Protein AF-0000000078830053 (afdb_homodimer)

Structure (mmCIF, N/CA/C/O backbone):
data_AF-0000000078830053-model_v1
#
loop_
_entity.id
_entity.type
_entity.pdbx_description
1 polymer 'Molybdenum transport system permease'
#
loop_
_atom_site.group_PDB
_atom_site.id
_atom_site.type_symbol
_atom_site.label_atom_id
_atom_site.label_alt_id
_atom_site.label_comp_id
_atom_site.label_asym_id
_atom_site.label_entity_id
_atom_site.label_seq_id
_atom_site.pdbx_PDB_ins_code
_atom_site.Cartn_x
_atom_site.Cartn_y
_atom_site.Cartn_z
_atom_site.occupancy
_atom_site.B_iso_or_equiv
_atom_site.auth_seq_id
_atom_site.auth_comp_id
_atom_site.auth_asym_id
_atom_site.auth_atom_id
_atom_site.pdbx_PDB_model_num
ATOM 1 N N . MET A 1 1 ? -10.008 -15.297 -25.297 1 51.56 1 MET A N 1
ATOM 2 C CA . MET A 1 1 ? -9.133 -14.578 -24.375 1 51.56 1 MET A CA 1
ATOM 3 C C . MET A 1 1 ? -9.703 -13.203 -24.047 1 51.56 1 MET A C 1
ATOM 5 O O . MET A 1 1 ? -10.266 -12.531 -24.906 1 51.56 1 MET A O 1
ATOM 9 N N . GLU A 1 2 ? -10.102 -13.055 -22.875 1 65.19 2 GLU A N 1
ATOM 10 C CA . GLU A 1 2 ? -10.836 -11.82 -22.594 1 65.19 2 GLU A CA 1
ATOM 11 C C . GLU A 1 2 ? -10.062 -10.602 -23.078 1 65.19 2 GLU A C 1
ATOM 13 O O . GLU A 1 2 ? -8.844 -10.523 -22.906 1 65.19 2 GLU A O 1
ATOM 18 N N . GLY A 1 3 ? -10.633 -9.93 -24.047 1 85.81 3 GLY A N 1
ATOM 19 C CA . GLY A 1 3 ? -10.062 -8.719 -24.609 1 85.81 3 GLY A CA 1
ATOM 20 C C . GLY A 1 3 ? -9.609 -7.73 -23.562 1 85.81 3 GLY A C 1
ATOM 21 O O . GLY A 1 3 ? -10.07 -7.773 -22.422 1 85.81 3 GLY A O 1
ATOM 22 N N . VAL A 1 4 ? -8.555 -7.121 -23.828 1 93.12 4 VAL A N 1
ATOM 23 C CA . VAL A 1 4 ? -7.965 -6.102 -22.969 1 93.12 4 VAL A CA 1
ATOM 24 C C . VAL A 1 4 ? -9.055 -5.176 -22.438 1 93.12 4 VAL A C 1
ATOM 26 O O . VAL A 1 4 ? -9.047 -4.816 -21.266 1 93.12 4 VAL A O 1
ATOM 29 N N . ALA A 1 5 ? -10.07 -4.906 -23.219 1 94.94 5 ALA A N 1
ATOM 30 C CA . ALA A 1 5 ? -11.156 -4.012 -22.812 1 94.94 5 ALA A CA 1
ATOM 31 C C . ALA A 1 5 ? -11.977 -4.621 -21.688 1 94.94 5 ALA A C 1
ATOM 33 O O . ALA A 1 5 ? -12.391 -3.916 -20.766 1 94.94 5 ALA A O 1
ATOM 34 N N . ALA A 1 6 ? -12.211 -5.879 -21.812 1 95.62 6 ALA A N 1
ATOM 35 C CA . ALA A 1 6 ? -12.984 -6.574 -20.781 1 95.62 6 ALA A CA 1
ATOM 36 C C . ALA A 1 6 ? -12.227 -6.621 -19.469 1 95.62 6 ALA A C 1
ATOM 38 O O . ALA A 1 6 ? -12.812 -6.461 -18.391 1 95.62 6 ALA A O 1
ATOM 39 N N . LEU A 1 7 ? -10.914 -6.84 -19.516 1 96.75 7 LEU A N 1
ATOM 40 C CA . LEU A 1 7 ? -10.062 -6.863 -18.328 1 96.75 7 LEU A CA 1
ATOM 41 C C . LEU A 1 7 ? -10.047 -5.5 -17.641 1 96.75 7 LEU A C 1
ATOM 43 O O . LEU A 1 7 ? -10.188 -5.414 -16.422 1 96.75 7 LEU A O 1
ATOM 47 N N . VAL A 1 8 ? -9.922 -4.504 -18.469 1 97.44 8 VAL A N 1
ATOM 48 C CA . VAL A 1 8 ? -9.875 -3.137 -17.953 1 97.44 8 VAL A CA 1
ATOM 49 C C . VAL A 1 8 ? -11.219 -2.783 -17.312 1 97.44 8 VAL A C 1
ATOM 51 O O . VAL A 1 8 ? -11.258 -2.268 -16.188 1 97.44 8 VAL A O 1
ATOM 54 N N . SER A 1 9 ? -12.312 -3.066 -17.984 1 97.69 9 SER A N 1
ATOM 55 C CA . SER A 1 9 ? -13.641 -2.748 -17.469 1 97.69 9 SER A CA 1
ATOM 56 C C . SER A 1 9 ? -13.93 -3.488 -16.172 1 97.69 9 SER A C 1
ATOM 58 O O . SER A 1 9 ? -14.5 -2.916 -15.242 1 97.69 9 SER A O 1
ATOM 60 N N . PHE A 1 10 ? -13.57 -4.723 -16.109 1 98.25 10 PHE A N 1
ATOM 61 C CA . PHE A 1 10 ? -13.781 -5.504 -14.898 1 98.25 10 PHE A CA 1
ATOM 62 C C . PHE A 1 10 ? -12.953 -4.953 -13.742 1 98.25 10 PHE A C 1
ATOM 64 O O . PHE A 1 10 ? -13.438 -4.859 -12.617 1 98.25 10 PHE A O 1
ATOM 71 N N . THR A 1 11 ? -11.688 -4.613 -14.008 1 98.12 11 THR A N 1
ATOM 72 C CA . THR A 1 11 ? -10.805 -4.055 -12.977 1 98.12 11 THR A CA 1
ATOM 73 C C . THR A 1 11 ? -11.375 -2.75 -12.43 1 98.12 11 THR A C 1
ATOM 75 O O . THR A 1 11 ? -11.422 -2.547 -11.219 1 98.12 11 THR A O 1
ATOM 78 N N . ILE A 1 12 ? -11.867 -1.913 -13.352 1 98.12 12 ILE A N 1
ATOM 79 C CA . ILE A 1 12 ? -12.461 -0.643 -12.938 1 98.12 12 ILE A CA 1
ATOM 80 C C . ILE A 1 12 ? -13.75 -0.899 -12.164 1 98.12 12 ILE A C 1
ATOM 82 O O . ILE A 1 12 ? -14.016 -0.239 -11.156 1 98.12 12 ILE A O 1
ATOM 86 N N . TRP A 1 13 ? -14.516 -1.834 -12.625 1 98.5 13 TRP A N 1
ATOM 87 C CA . TRP A 1 13 ? -15.758 -2.191 -11.953 1 98.5 13 TRP A CA 1
ATOM 88 C C . TRP A 1 13 ? -15.492 -2.664 -10.523 1 98.5 13 TRP A C 1
ATOM 90 O O . TRP A 1 13 ? -16.156 -2.227 -9.586 1 98.5 13 TRP A O 1
ATOM 100 N N . VAL A 1 14 ? -14.562 -3.506 -10.344 1 98.56 14 VAL A N 1
ATOM 101 C CA . VAL A 1 14 ? -14.195 -4.039 -9.031 1 98.56 14 VAL A CA 1
ATOM 102 C C . VAL A 1 14 ? -13.727 -2.906 -8.125 1 98.56 14 VAL A C 1
ATOM 104 O O . VAL A 1 14 ? -14.18 -2.799 -6.977 1 98.56 14 VAL A O 1
ATOM 107 N N . ALA A 1 15 ? -12.805 -2.109 -8.617 1 98.5 15 ALA A N 1
ATOM 108 C CA . ALA A 1 15 ? -12.266 -1.013 -7.82 1 98.5 15 ALA A CA 1
ATOM 109 C C . ALA A 1 15 ? -13.367 -0.047 -7.398 1 98.5 15 ALA A C 1
ATOM 111 O O . ALA A 1 15 ? -13.391 0.424 -6.262 1 98.5 15 ALA A O 1
ATOM 112 N N . THR A 1 16 ? -14.297 0.232 -8.32 1 98.69 16 THR A N 1
ATOM 113 C CA . THR A 1 16 ? -15.406 1.138 -8.039 1 98.69 16 THR A CA 1
ATOM 114 C C . THR A 1 16 ? -16.328 0.553 -6.969 1 98.69 16 THR A C 1
ATOM 116 O O . THR A 1 16 ? -16.656 1.225 -5.988 1 98.69 16 THR A O 1
ATOM 119 N N . LEU A 1 17 ? -16.672 -0.652 -7.141 1 98.81 17 LEU A N 1
ATOM 120 C CA . LEU A 1 17 ? -17.609 -1.28 -6.211 1 98.81 17 LEU A CA 1
ATOM 121 C C . LEU A 1 17 ? -16.969 -1.463 -4.84 1 98.81 17 LEU A C 1
ATOM 123 O O . LEU A 1 17 ? -17.625 -1.28 -3.811 1 98.81 17 LEU A O 1
ATOM 127 N N . ALA A 1 18 ? -15.719 -1.903 -4.816 1 98.75 18 ALA A N 1
ATOM 128 C CA . ALA A 1 18 ? -15 -2.037 -3.553 1 98.75 18 ALA A CA 1
ATOM 129 C C . ALA A 1 18 ? -14.961 -0.71 -2.799 1 98.75 18 ALA A C 1
ATOM 131 O O . ALA A 1 18 ? -15.211 -0.668 -1.592 1 98.75 18 ALA A O 1
ATOM 132 N N . THR A 1 19 ? -14.664 0.363 -3.523 1 98.69 19 THR A N 1
ATOM 133 C CA . THR A 1 19 ? -14.57 1.686 -2.916 1 98.69 19 THR A CA 1
ATOM 134 C C . THR A 1 19 ? -15.93 2.139 -2.398 1 98.69 19 THR A C 1
ATOM 136 O O . THR A 1 19 ? -16.047 2.645 -1.28 1 98.69 19 THR A O 1
ATOM 139 N N . LEU A 1 20 ? -16.984 1.938 -3.16 1 98.69 20 LEU A N 1
ATOM 140 C CA . LEU A 1 20 ? -18.344 2.322 -2.758 1 98.69 20 LEU A CA 1
ATOM 141 C C . LEU A 1 20 ? -18.781 1.538 -1.527 1 98.69 20 LEU A C 1
ATOM 143 O O . LEU A 1 20 ? -19.453 2.084 -0.644 1 98.69 20 LEU A O 1
ATOM 147 N N . LEU A 1 21 ? -18.422 0.313 -1.473 1 98.56 21 LEU A N 1
ATOM 148 C CA . LEU A 1 21 ? -18.828 -0.561 -0.374 1 98.56 21 LEU A CA 1
ATOM 149 C C . LEU A 1 21 ? -18.219 -0.092 0.942 1 98.56 21 LEU A C 1
ATOM 151 O O . LEU A 1 21 ? -18.844 -0.203 1.997 1 98.56 21 LEU A O 1
ATOM 155 N N . ILE A 1 22 ? -17 0.43 0.917 1 98.69 22 ILE A N 1
ATOM 156 C CA . ILE A 1 22 ? -16.312 0.74 2.17 1 98.69 22 ILE A CA 1
ATOM 157 C C . ILE A 1 22 ? -16.562 2.199 2.545 1 98.69 22 ILE A C 1
ATOM 159 O O . ILE A 1 22 ? -16.266 2.617 3.666 1 98.69 22 ILE A O 1
ATOM 163 N N . LEU A 1 23 ? -17.156 2.947 1.669 1 98.62 23 LEU A N 1
ATOM 164 C CA . LEU A 1 23 ? -17.359 4.375 1.906 1 98.62 23 LEU A CA 1
ATOM 165 C C . LEU A 1 23 ? -18.172 4.609 3.174 1 98.62 23 LEU A C 1
ATOM 167 O O . LEU A 1 23 ? -17.719 5.316 4.078 1 98.62 23 LEU A O 1
ATOM 171 N N . PRO A 1 24 ? -19.359 3.988 3.359 1 98.06 24 PRO A N 1
ATOM 172 C CA . PRO A 1 24 ? -20.156 4.266 4.555 1 98.06 24 PRO A CA 1
ATOM 173 C C . PRO A 1 24 ? -19.469 3.801 5.84 1 98.06 24 PRO A C 1
ATOM 175 O O . PRO A 1 24 ? -19.25 4.602 6.754 1 98.06 24 PRO A O 1
ATOM 178 N N . PRO A 1 25 ? -19.062 2.541 5.957 1 98.25 25 PRO A N 1
ATOM 179 C CA . PRO A 1 25 ? -18.406 2.156 7.211 1 98.25 25 PRO A CA 1
ATOM 180 C C . PRO A 1 25 ? -17.078 2.865 7.426 1 98.25 25 PRO A C 1
ATOM 182 O O . PRO A 1 25 ? -16.688 3.131 8.562 1 98.25 25 PRO A O 1
ATOM 185 N N . GLY A 1 26 ? -16.328 3.129 6.309 1 98.5 26 GLY A N 1
ATOM 186 C CA . GLY A 1 26 ? -15.078 3.848 6.43 1 98.5 26 GLY A CA 1
ATOM 187 C C . GLY A 1 26 ? -15.242 5.254 6.973 1 98.5 26 GLY A C 1
ATOM 188 O O . GLY A 1 26 ? -14.469 5.691 7.828 1 98.5 26 GLY A O 1
ATOM 189 N N . LEU A 1 27 ? -16.234 5.934 6.488 1 98.12 27 LEU A N 1
ATOM 190 C CA . LEU A 1 27 ? -16.516 7.277 6.98 1 98.12 27 LEU A CA 1
ATOM 191 C C . LEU A 1 27 ? -16.969 7.242 8.438 1 98.12 27 LEU A C 1
ATOM 193 O O . LEU A 1 27 ? -16.594 8.109 9.227 1 98.12 27 LEU A O 1
ATOM 197 N N . ALA A 1 28 ? -17.781 6.246 8.758 1 97.31 28 ALA A N 1
ATOM 198 C CA . ALA A 1 28 ? -18.25 6.105 10.141 1 97.31 28 ALA A CA 1
ATOM 199 C C . ALA A 1 28 ? -17.078 5.883 11.086 1 97.31 28 ALA A C 1
ATOM 201 O O . ALA A 1 28 ? -16.969 6.543 12.125 1 97.31 28 ALA A O 1
ATOM 202 N N . VAL A 1 29 ? -16.188 5.031 10.711 1 97.69 29 VAL A N 1
ATOM 203 C CA . VAL A 1 29 ? -15.023 4.719 11.539 1 97.69 29 VAL A CA 1
ATOM 204 C C . VAL A 1 29 ? -14.094 5.926 11.609 1 97.69 29 VAL A C 1
ATOM 206 O O . VAL A 1 29 ? -13.594 6.27 12.688 1 97.69 29 VAL A O 1
ATOM 209 N N . ALA A 1 30 ? -13.852 6.504 10.438 1 97.88 30 ALA A N 1
ATOM 210 C CA . ALA A 1 30 ? -13 7.691 10.391 1 97.88 30 ALA A CA 1
ATOM 211 C C . ALA A 1 30 ? -13.531 8.781 11.312 1 97.88 30 ALA A C 1
ATOM 213 O O . ALA A 1 30 ? -12.773 9.406 12.047 1 97.88 30 ALA A O 1
ATOM 214 N N . TYR A 1 31 ? -14.812 8.992 11.266 1 96.69 31 TYR A N 1
ATOM 215 C CA . TYR A 1 31 ? -15.438 10.016 12.102 1 96.69 31 TYR A CA 1
ATOM 216 C C . TYR A 1 31 ? -15.32 9.664 13.578 1 96.69 31 TYR A C 1
ATOM 218 O O . TYR A 1 31 ? -14.984 10.523 14.398 1 96.69 31 TYR A O 1
ATOM 226 N N . ALA A 1 32 ? -15.641 8.453 13.906 1 95.69 32 ALA A N 1
ATOM 227 C CA . ALA A 1 32 ? -15.547 8 15.289 1 95.69 32 ALA A CA 1
ATOM 228 C C . ALA A 1 32 ? -14.125 8.188 15.828 1 95.69 32 ALA A C 1
ATOM 230 O O . ALA A 1 32 ? -13.938 8.656 16.953 1 95.69 32 ALA A O 1
ATOM 231 N N . LEU A 1 33 ? -13.188 7.914 15.062 1 94.88 33 LEU A N 1
ATOM 232 C CA . LEU A 1 33 ? -11.797 8.016 15.477 1 94.88 33 LEU A CA 1
ATOM 233 C C . LEU A 1 33 ? -11.375 9.477 15.617 1 94.88 33 LEU A C 1
ATOM 235 O O . LEU A 1 33 ? -10.57 9.812 16.484 1 94.88 33 LEU A O 1
ATOM 239 N N . ALA A 1 34 ? -11.875 10.266 14.719 1 94.25 34 ALA A N 1
ATOM 240 C CA . ALA A 1 34 ? -11.539 11.688 14.758 1 94.25 34 ALA A CA 1
ATOM 241 C C . ALA A 1 34 ? -12.016 12.336 16.062 1 94.25 34 ALA A C 1
ATOM 243 O O . ALA A 1 34 ? -11.414 13.297 16.531 1 94.25 34 ALA A O 1
ATOM 244 N N . ARG A 1 35 ? -13.062 11.766 16.656 1 91.44 35 ARG A N 1
ATOM 245 C CA . ARG A 1 35 ? -13.672 12.375 17.828 1 91.44 35 ARG A CA 1
ATOM 246 C C . ARG A 1 35 ? -13.328 11.586 19.094 1 91.44 35 ARG A C 1
ATOM 248 O O . ARG A 1 35 ? -13.656 12.016 20.203 1 91.44 35 ARG A O 1
ATOM 255 N N . TRP A 1 36 ? -12.672 10.492 18.875 1 91.06 36 TRP A N 1
ATOM 256 C CA . TRP A 1 36 ? -12.344 9.625 20 1 91.06 36 TRP A CA 1
ATOM 257 C C . TRP A 1 36 ? -11.156 10.18 20.781 1 91.06 36 TRP A C 1
ATOM 259 O O . TRP A 1 36 ? -10.078 10.406 20.219 1 91.06 36 TRP A O 1
ATOM 269 N N . GLU A 1 37 ? -11.344 10.414 22.094 1 85.56 37 GLU A N 1
ATOM 270 C CA . GLU A 1 37 ? -10.281 10.922 22.938 1 85.56 37 GLU A CA 1
ATOM 271 C C . GLU A 1 37 ? -9.891 9.891 24 1 85.56 37 GLU A C 1
ATOM 273 O O . GLU A 1 37 ? -8.914 10.086 24.734 1 85.56 37 GLU A O 1
ATOM 278 N N . GLY A 1 38 ? -10.445 8.781 24.047 1 85.38 38 GLY A N 1
ATOM 279 C CA . GLY A 1 38 ? -10.266 7.828 25.141 1 85.38 38 GLY A CA 1
ATOM 280 C C . GLY A 1 38 ? -9.133 6.852 24.891 1 85.38 38 GLY A C 1
ATOM 281 O O . GLY A 1 38 ? -8.414 6.965 23.891 1 85.38 38 GLY A O 1
ATOM 282 N N . PRO A 1 39 ? -8.945 6.055 25.938 1 87.38 39 PRO A N 1
ATOM 283 C CA . PRO A 1 39 ? -7.902 5.035 25.828 1 87.38 39 PRO A CA 1
ATOM 284 C C . PRO A 1 39 ? -8.219 3.977 24.766 1 87.38 39 PRO A C 1
ATOM 286 O O . PRO A 1 39 ? -9.391 3.773 24.422 1 87.38 39 PRO A O 1
ATOM 289 N N . GLY A 1 40 ? -7.289 3.35 24.016 1 89 40 GLY A N 1
ATOM 290 C CA . GLY A 1 40 ? -7.492 2.273 23.062 1 89 40 GLY A CA 1
ATOM 291 C C . GLY A 1 40 ? -7.406 2.736 21.625 1 89 40 GLY A C 1
ATOM 292 O O . GLY A 1 40 ? -7.402 1.915 20.703 1 89 40 GLY A O 1
ATOM 293 N N . LYS A 1 41 ? -7.52 4.094 21.422 1 88.38 41 LYS A N 1
ATOM 294 C CA . LYS A 1 41 ? -7.457 4.668 20.078 1 88.38 41 LYS A CA 1
ATOM 295 C C . LYS A 1 41 ? -6.262 4.125 19.297 1 88.38 41 LYS A C 1
ATOM 297 O O . LYS A 1 41 ? -6.391 3.74 18.141 1 88.38 41 LYS A O 1
ATOM 302 N N . GLY A 1 42 ? -5.195 3.98 19.984 1 85.38 42 GLY A N 1
ATOM 303 C CA . GLY A 1 42 ? -3.98 3.482 19.359 1 85.38 42 GLY A CA 1
ATOM 304 C C . GLY A 1 42 ? -4.109 2.053 18.875 1 85.38 42 GLY A C 1
ATOM 305 O O . GLY A 1 42 ? -3.633 1.721 17.781 1 85.38 42 GLY A O 1
ATOM 306 N N . VAL A 1 43 ? -4.75 1.283 19.656 1 88.5 43 VAL A N 1
ATOM 307 C CA . VAL A 1 43 ? -4.93 -0.121 19.297 1 88.5 43 VAL A CA 1
ATOM 308 C C . VAL A 1 43 ? -5.871 -0.235 18.094 1 88.5 43 VAL A C 1
ATOM 310 O O . VAL A 1 43 ? -5.613 -1.003 17.172 1 88.5 43 VAL A O 1
ATOM 313 N N . VAL A 1 44 ? -6.922 0.56 18.109 1 91.44 44 VAL A N 1
ATOM 314 C CA . VAL A 1 44 ? -7.879 0.529 17 1 91.44 44 VAL A CA 1
ATOM 315 C C . VAL A 1 44 ? -7.207 1.003 15.719 1 91.44 44 VAL A C 1
ATOM 317 O O . VAL A 1 44 ? -7.371 0.391 14.664 1 91.44 44 VAL A O 1
ATOM 320 N N . GLU A 1 45 ? -6.426 1.959 15.828 1 88.62 45 GLU A N 1
ATOM 321 C CA . GLU A 1 45 ? -5.688 2.473 14.68 1 88.62 45 GLU A CA 1
ATOM 322 C C . GLU A 1 45 ? -4.715 1.43 14.133 1 88.62 45 GLU A C 1
ATOM 324 O O . GLU A 1 45 ? -4.586 1.267 12.922 1 88.62 45 GLU A O 1
ATOM 329 N N . THR A 1 46 ? -4.062 0.746 15.031 1 87.75 46 THR A N 1
ATOM 330 C CA . THR A 1 46 ? -3.119 -0.294 14.633 1 87.75 46 THR A CA 1
ATOM 331 C C . THR A 1 46 ? -3.84 -1.419 13.891 1 87.75 46 THR A C 1
ATOM 333 O O . THR A 1 46 ? -3.395 -1.854 12.828 1 87.75 46 THR A O 1
ATOM 336 N N . VAL A 1 47 ? -4.949 -1.804 14.383 1 91.06 47 VAL A N 1
ATOM 337 C CA . VAL A 1 47 ? -5.711 -2.895 13.789 1 91.06 47 VAL A CA 1
ATOM 338 C C . VAL A 1 47 ? -6.215 -2.48 12.406 1 91.06 47 VAL A C 1
ATOM 340 O O . VAL A 1 47 ? -6.16 -3.268 11.461 1 91.06 47 VAL A O 1
ATOM 343 N N . LEU A 1 48 ? -6.625 -1.263 12.281 1 91.81 48 LEU A N 1
ATOM 344 C CA . LEU A 1 48 ? -7.156 -0.757 11.023 1 91.81 48 LEU A CA 1
ATOM 345 C C . LEU A 1 48 ? -6.047 -0.604 9.984 1 91.81 48 LEU A C 1
ATOM 347 O O . LEU A 1 48 ? -6.293 -0.73 8.781 1 91.81 48 LEU A O 1
ATOM 351 N N . THR A 1 49 ? -4.852 -0.397 10.5 1 88.81 49 THR A N 1
ATOM 352 C CA . THR A 1 49 ? -3.709 -0.192 9.617 1 88.81 49 THR A CA 1
ATOM 353 C C . THR A 1 49 ? -3.068 -1.525 9.242 1 88.81 49 THR A C 1
ATOM 355 O O . THR A 1 49 ? -2.297 -1.602 8.281 1 88.81 49 THR A O 1
ATOM 358 N N . LEU A 1 50 ? -3.418 -2.568 9.836 1 90.31 50 LEU A N 1
ATOM 359 C CA . LEU A 1 50 ? -2.779 -3.873 9.695 1 90.31 50 LEU A CA 1
ATOM 360 C C . LEU A 1 50 ? -2.852 -4.359 8.25 1 90.31 50 LEU A C 1
ATOM 362 O O . LEU A 1 50 ? -1.87 -4.887 7.723 1 90.31 50 LEU A O 1
ATOM 366 N N . PRO A 1 51 ? -3.982 -4.172 7.551 1 89.12 51 PRO A N 1
ATOM 367 C CA . PRO A 1 51 ? -4.047 -4.684 6.18 1 89.12 51 PRO A CA 1
ATOM 368 C C . PRO A 1 51 ? -3.027 -4.023 5.254 1 89.12 51 PRO A C 1
ATOM 370 O O . PRO A 1 51 ? -2.621 -4.617 4.254 1 89.12 51 PRO A O 1
ATOM 373 N N . LEU A 1 52 ? -2.57 -2.84 5.574 1 85.75 52 LEU A N 1
ATOM 374 C CA . LEU A 1 52 ? -1.59 -2.133 4.754 1 85.75 52 LEU A CA 1
ATOM 375 C C . LEU A 1 52 ? -0.206 -2.758 4.906 1 85.75 52 LEU A C 1
ATOM 377 O O . LEU A 1 52 ? 0.621 -2.668 3.994 1 85.75 52 LEU A O 1
ATOM 381 N N . VAL A 1 53 ? 0.009 -3.4 6.031 1 87.88 53 VAL A N 1
ATOM 382 C CA . VAL A 1 53 ? 1.349 -3.881 6.352 1 87.88 53 VAL A CA 1
ATOM 383 C C . VAL A 1 53 ? 1.388 -5.406 6.258 1 87.88 53 VAL A C 1
ATOM 385 O O . VAL A 1 53 ? 2.432 -5.988 5.957 1 87.88 53 VAL A O 1
ATOM 388 N N . LEU A 1 54 ? 0.241 -6.016 6.523 1 92.88 54 LEU A N 1
ATOM 389 C CA . LEU A 1 54 ? 0.148 -7.465 6.383 1 92.88 54 LEU A CA 1
ATOM 390 C C . LEU A 1 54 ? 0.429 -7.887 4.945 1 92.88 54 LEU A C 1
ATOM 392 O O . LEU A 1 54 ? -0.012 -7.227 4 1 92.88 54 LEU A O 1
ATOM 396 N N . PRO A 1 55 ? 1.162 -8.961 4.863 1 94 55 PRO A N 1
ATOM 397 C CA . PRO A 1 55 ? 1.189 -9.539 3.516 1 94 55 PRO A CA 1
ATOM 398 C C . PRO A 1 55 ? -0.207 -9.75 2.938 1 94 55 PRO A C 1
ATOM 400 O O . PRO A 1 55 ? -1.08 -10.305 3.609 1 94 55 PRO A O 1
ATOM 403 N N . PRO A 1 56 ? -0.388 -9.258 1.792 1 95.75 56 PRO A N 1
ATOM 404 C CA . PRO A 1 56 ? -1.715 -9.445 1.199 1 95.75 56 PRO A CA 1
ATOM 405 C C . PRO A 1 56 ? -2.143 -10.906 1.156 1 95.75 56 PRO A C 1
ATOM 407 O O . PRO A 1 56 ? -3.334 -11.211 1.253 1 95.75 56 PRO A O 1
ATOM 410 N N . THR A 1 57 ? -1.192 -11.797 1.078 1 96.38 57 THR A N 1
ATOM 411 C CA . THR A 1 57 ? -1.502 -13.219 1.067 1 96.38 57 THR A CA 1
ATOM 412 C C . THR A 1 57 ? -2.066 -13.664 2.416 1 96.38 57 THR A C 1
ATOM 414 O O . THR A 1 57 ? -2.928 -14.539 2.477 1 96.38 57 THR A O 1
ATOM 417 N N . ALA A 1 58 ? -1.555 -13.078 3.473 1 96.44 58 ALA A N 1
ATOM 418 C CA . ALA A 1 58 ? -2.119 -13.367 4.785 1 96.44 58 ALA A CA 1
ATOM 419 C C . ALA A 1 58 ? -3.57 -12.906 4.875 1 96.44 58 ALA A C 1
ATOM 421 O O . ALA A 1 58 ? -4.43 -13.641 5.371 1 96.44 58 ALA A O 1
ATOM 422 N N . VAL A 1 59 ? -3.865 -11.742 4.355 1 96.5 59 VAL A N 1
ATOM 423 C CA . VAL A 1 59 ? -5.227 -11.227 4.348 1 96.5 59 VAL A CA 1
ATOM 424 C C . VAL A 1 59 ? -6.117 -12.109 3.477 1 96.5 59 VAL A C 1
ATOM 426 O O . VAL A 1 59 ? -7.23 -12.453 3.869 1 96.5 59 VAL A O 1
ATOM 429 N N . GLY A 1 60 ? -5.617 -12.484 2.334 1 96.88 60 GLY A N 1
ATOM 430 C CA . GLY A 1 60 ? -6.355 -13.367 1.449 1 96.88 60 GLY A CA 1
ATOM 431 C C . GLY A 1 60 ? -6.68 -14.703 2.08 1 96.88 60 GLY A C 1
ATOM 432 O O . GLY A 1 60 ? -7.785 -15.227 1.916 1 96.88 60 GLY A O 1
ATOM 433 N N . LEU A 1 61 ? -5.715 -15.234 2.785 1 96.56 61 LEU A N 1
ATOM 434 C CA . LEU A 1 61 ? -5.914 -16.516 3.443 1 96.56 61 LEU A CA 1
ATOM 435 C C . LEU A 1 61 ? -6.98 -16.406 4.531 1 96.56 61 LEU A C 1
ATOM 437 O O . LEU A 1 61 ? -7.832 -17.297 4.66 1 96.56 61 LEU A O 1
ATOM 441 N N . VAL A 1 62 ? -6.879 -15.406 5.301 1 95.06 62 VAL A N 1
ATOM 442 C CA . VAL A 1 62 ? -7.863 -15.203 6.359 1 95.06 62 VAL A CA 1
ATOM 443 C C . VAL A 1 62 ? -9.258 -15.062 5.746 1 95.06 62 VAL A C 1
ATOM 445 O O . VAL A 1 62 ? -10.219 -15.664 6.234 1 95.06 62 VAL A O 1
ATOM 448 N N . LEU A 1 63 ? -9.414 -14.305 4.703 1 95.94 63 LEU A N 1
ATOM 449 C CA . LEU A 1 63 ? -10.695 -14.156 4.02 1 95.94 63 LEU A CA 1
ATOM 450 C C . LEU A 1 63 ? -11.18 -15.492 3.463 1 95.94 63 LEU A C 1
ATOM 452 O O . LEU A 1 63 ? -12.367 -15.812 3.557 1 95.94 63 LEU A O 1
ATOM 456 N N . LEU A 1 64 ? -10.227 -16.203 2.869 1 95.62 64 LEU A N 1
ATOM 457 C CA . LEU A 1 64 ? -10.562 -17.516 2.316 1 95.62 64 LEU A CA 1
ATOM 458 C C . LEU A 1 64 ? -11.133 -18.438 3.395 1 95.62 64 LEU A C 1
ATOM 460 O O . LEU A 1 64 ? -12.148 -19.094 3.178 1 95.62 64 LEU A O 1
ATOM 464 N N . GLU A 1 65 ? -10.508 -18.453 4.531 1 94 65 GLU A N 1
ATOM 465 C CA . GLU A 1 65 ? -10.938 -19.312 5.629 1 94 65 GLU A CA 1
ATOM 466 C C . GLU A 1 65 ? -12.273 -18.844 6.199 1 94 65 GLU A C 1
ATOM 468 O O . GLU A 1 65 ? -13.102 -19.656 6.602 1 94 65 GLU A O 1
ATOM 473 N N . LEU A 1 66 ? -12.484 -17.562 6.266 1 94 66 LEU A N 1
ATOM 474 C CA . LEU A 1 66 ? -13.711 -17 6.824 1 94 66 LEU A CA 1
ATOM 475 C C . LEU A 1 66 ? -14.883 -17.188 5.867 1 94 66 LEU A C 1
ATOM 477 O O . LEU A 1 66 ? -16 -17.453 6.297 1 94 66 LEU A O 1
ATOM 481 N N . LEU A 1 67 ? -14.633 -17.109 4.598 1 94 67 LEU A N 1
ATOM 482 C CA . LEU A 1 67 ? -15.703 -17.062 3.604 1 94 67 LEU A CA 1
ATOM 483 C C . LEU A 1 67 ? -15.891 -18.438 2.949 1 94 67 LEU A C 1
ATOM 485 O O . LEU A 1 67 ? -16.859 -18.641 2.221 1 94 67 LEU A O 1
ATOM 489 N N . GLY A 1 68 ? -14.953 -19.281 3.178 1 89.62 68 GLY A N 1
ATOM 490 C CA . GLY A 1 68 ? -15.094 -20.625 2.631 1 89.62 68 GLY A CA 1
ATOM 491 C C . GLY A 1 68 ? -16.328 -21.344 3.119 1 89.62 68 GLY A C 1
ATOM 492 O O . GLY A 1 68 ? -16.984 -20.891 4.07 1 89.62 68 GLY A O 1
ATOM 493 N N . ARG A 1 69 ? -16.641 -22.438 2.525 1 81.44 69 ARG A N 1
ATOM 494 C CA . ARG A 1 69 ? -17.875 -23.172 2.762 1 81.44 69 ARG A CA 1
ATOM 495 C C . ARG A 1 69 ? -18.016 -23.562 4.23 1 81.44 69 ARG A C 1
ATOM 497 O O . ARG A 1 69 ? -19.109 -23.5 4.797 1 81.44 69 ARG A O 1
ATOM 504 N N . ASN A 1 70 ? -16.969 -23.844 4.859 1 82.5 70 ASN A N 1
ATOM 505 C CA . ASN A 1 70 ? -17.031 -24.281 6.246 1 82.5 70 ASN A CA 1
ATOM 506 C C . ASN A 1 70 ? -16.656 -23.172 7.211 1 82.5 70 ASN A C 1
ATOM 508 O O . ASN A 1 70 ? -16.578 -23.391 8.422 1 82.5 70 ASN A O 1
ATOM 512 N N . GLY A 1 71 ? -16.359 -22 6.664 1 89 71 GLY A N 1
ATOM 513 C CA . GLY A 1 71 ? -16.016 -20.875 7.52 1 89 71 GLY A CA 1
ATOM 514 C C . GLY A 1 71 ? -17.219 -20.234 8.18 1 89 71 GLY A C 1
ATOM 515 O O . GLY A 1 71 ? -18.359 -20.453 7.754 1 89 71 GLY A O 1
ATOM 516 N N . PRO A 1 72 ? -17 -19.578 9.242 1 88.94 72 PRO A N 1
ATOM 517 C CA . PRO A 1 72 ? -18.109 -18.984 9.992 1 88.94 72 PRO A CA 1
ATOM 518 C C . PRO A 1 72 ? -18.969 -18.047 9.141 1 88.94 72 PRO A C 1
ATOM 520 O O . PRO A 1 72 ? -20.188 -18.094 9.227 1 88.94 72 PRO A O 1
ATOM 523 N N . LEU A 1 73 ? -18.359 -17.297 8.273 1 89.44 73 LEU A N 1
ATOM 524 C CA . LEU A 1 73 ? -19.125 -16.391 7.434 1 89.44 73 LEU A CA 1
ATOM 525 C C . LEU A 1 73 ? -19.656 -17.094 6.195 1 89.44 73 LEU A C 1
ATOM 527 O O . LEU A 1 73 ? -20.734 -16.766 5.699 1 89.44 73 LEU A O 1
ATOM 531 N N . GLY A 1 74 ? -18.906 -18.047 5.758 1 87.19 74 GLY A N 1
ATOM 532 C CA . GLY A 1 74 ? -19.328 -18.812 4.602 1 87.19 74 GLY A CA 1
ATOM 533 C C . GLY A 1 74 ? -20.594 -19.609 4.848 1 87.19 74 GLY A C 1
ATOM 534 O O . GLY A 1 74 ? -21.469 -19.672 3.984 1 87.19 74 GLY A O 1
ATOM 535 N N . ARG A 1 75 ? -20.75 -20.125 6.027 1 87.31 75 ARG A N 1
ATOM 536 C CA . ARG A 1 75 ? -21.922 -20.906 6.391 1 87.31 75 ARG A CA 1
ATOM 537 C C . ARG A 1 75 ? -23.172 -20.047 6.395 1 87.31 75 ARG A C 1
ATOM 539 O O . ARG A 1 75 ? -24.234 -20.469 5.93 1 87.31 75 ARG A O 1
ATOM 546 N N . VAL A 1 76 ? -23 -18.891 6.883 1 87.5 76 VAL A N 1
ATOM 547 C CA . VAL A 1 76 ? -24.125 -17.969 6.945 1 87.5 76 VAL A CA 1
ATOM 548 C C . VAL A 1 76 ? -24.531 -17.562 5.531 1 87.5 76 VAL A C 1
ATOM 550 O O . VAL A 1 76 ? -25.734 -17.547 5.211 1 87.5 76 VAL A O 1
ATOM 553 N N . LEU A 1 77 ? -23.547 -17.328 4.742 1 87.56 77 LEU A N 1
ATOM 554 C CA . LEU A 1 77 ? -23.828 -16.906 3.375 1 87.56 77 LEU A CA 1
ATOM 555 C C . LEU A 1 77 ? -24.391 -18.047 2.553 1 87.56 77 LEU A C 1
ATOM 557 O O . LEU A 1 77 ? -25.266 -17.844 1.705 1 87.56 77 LEU A O 1
ATOM 561 N N . ASP A 1 78 ? -23.891 -19.219 2.781 1 83.38 78 ASP A N 1
ATOM 562 C CA . ASP A 1 78 ? -24.391 -20.406 2.098 1 83.38 78 ASP A CA 1
ATOM 563 C C . ASP A 1 78 ? -25.859 -20.656 2.426 1 83.38 78 ASP A C 1
ATOM 565 O O . ASP A 1 78 ? -26.625 -21.094 1.568 1 83.38 78 ASP A O 1
ATOM 569 N N . ALA A 1 79 ? -26.219 -20.391 3.666 1 85.75 79 ALA A N 1
ATOM 570 C CA . ALA A 1 79 ? -27.625 -20.547 4.078 1 85.75 79 ALA A CA 1
ATOM 571 C C . ALA A 1 79 ? -28.531 -19.625 3.26 1 85.75 79 ALA A C 1
ATOM 573 O O . ALA A 1 79 ? -29.703 -19.938 3.041 1 85.75 79 ALA A O 1
ATOM 574 N N . TRP A 1 80 ? -27.922 -18.641 2.789 1 88.69 80 TRP A N 1
ATOM 575 C CA . TRP A 1 80 ? -28.688 -17.719 1.946 1 88.69 80 TRP A CA 1
ATOM 576 C C . TRP A 1 80 ? -28.453 -18.016 0.469 1 88.69 80 TRP A C 1
ATOM 578 O O . TRP A 1 80 ? -28.859 -17.25 -0.399 1 88.69 80 TRP A O 1
ATOM 588 N N . GLY A 1 81 ? -27.625 -19.078 0.158 1 84.31 81 GLY A N 1
ATOM 589 C CA . GLY A 1 81 ? -27.359 -19.531 -1.201 1 84.31 81 GLY A CA 1
ATOM 590 C C . GLY A 1 81 ? -26.281 -18.703 -1.9 1 84.31 81 GLY A C 1
ATOM 591 O O . GLY A 1 81 ? -26.25 -18.641 -3.131 1 84.31 81 GLY A O 1
ATOM 592 N N . MET A 1 82 ? -25.516 -18.094 -1.075 1 87.25 82 MET A N 1
ATOM 593 C CA . MET A 1 82 ? -24.531 -17.203 -1.675 1 87.25 82 MET A CA 1
ATOM 594 C C . MET A 1 82 ? -23.125 -17.781 -1.535 1 87.25 82 MET A C 1
ATOM 596 O O . MET A 1 82 ? -22.688 -18.094 -0.427 1 87.25 82 MET A O 1
ATOM 600 N N . GLU A 1 83 ? -22.484 -18.062 -2.676 1 87.5 83 GLU A N 1
ATOM 601 C CA . GLU A 1 83 ? -21.078 -18.438 -2.703 1 87.5 83 GLU A CA 1
ATOM 602 C C . GLU A 1 83 ? -20.188 -17.234 -2.988 1 87.5 83 GLU A C 1
ATOM 604 O O . GLU A 1 83 ? -20.422 -16.5 -3.957 1 87.5 83 GLU A O 1
ATOM 609 N N . VAL A 1 84 ? -19.203 -17.062 -2.188 1 91.88 84 VAL A N 1
ATOM 610 C CA . VAL A 1 84 ? -18.422 -15.836 -2.326 1 91.88 84 VAL A CA 1
ATOM 611 C C . VAL A 1 84 ? -17.016 -16.172 -2.85 1 91.88 84 VAL A C 1
ATOM 613 O O . VAL A 1 84 ? -16.531 -15.539 -3.791 1 91.88 84 VAL A O 1
ATOM 616 N N . VAL A 1 85 ? -16.375 -17.281 -2.357 1 93.25 85 VAL A N 1
ATOM 617 C CA . VAL A 1 85 ? -15.023 -17.656 -2.736 1 93.25 85 VAL A CA 1
ATOM 618 C C . VAL A 1 85 ? -14.977 -18.031 -4.215 1 93.25 85 VAL A C 1
ATOM 620 O O . VAL A 1 85 ? -15.875 -18.719 -4.715 1 93.25 85 VAL A O 1
ATOM 623 N N . PHE A 1 86 ? -14.039 -17.484 -4.98 1 94.81 86 PHE A N 1
ATOM 624 C CA . PHE A 1 86 ? -13.789 -17.75 -6.391 1 94.81 86 PHE A CA 1
ATOM 625 C C . PHE A 1 86 ? -14.875 -17.141 -7.262 1 94.81 86 PHE A C 1
ATOM 627 O O . PHE A 1 86 ? -15.211 -17.672 -8.32 1 94.81 86 PHE A O 1
ATOM 634 N N . THR A 1 87 ? -15.477 -16.156 -6.723 1 96.25 87 THR A N 1
ATOM 635 C CA . THR A 1 87 ? -16.438 -15.352 -7.48 1 96.25 87 THR A CA 1
ATOM 636 C C . THR A 1 87 ? -16.016 -13.883 -7.512 1 96.25 87 THR A C 1
ATOM 638 O O . THR A 1 87 ? -15.109 -13.477 -6.785 1 96.25 87 THR A O 1
ATOM 641 N N . PRO A 1 88 ? -16.656 -13.102 -8.375 1 97.44 88 PRO A N 1
ATOM 642 C CA . PRO A 1 88 ? -16.344 -11.664 -8.422 1 97.44 88 PRO A CA 1
ATOM 643 C C . PRO A 1 88 ? -16.578 -10.977 -7.078 1 97.44 88 PRO A C 1
ATOM 645 O O . PRO A 1 88 ? -15.898 -9.992 -6.762 1 97.44 88 PRO A O 1
ATOM 648 N N . LYS A 1 89 ? -17.453 -11.484 -6.273 1 96.75 89 LYS A N 1
ATOM 649 C CA . LYS A 1 89 ? -17.703 -10.922 -4.949 1 96.75 89 LYS A CA 1
ATOM 650 C C . LYS A 1 89 ? -16.453 -10.977 -4.086 1 96.75 89 LYS A C 1
ATOM 652 O O . LYS A 1 89 ? -16.188 -10.062 -3.303 1 96.75 89 LYS A O 1
ATOM 657 N N . ALA A 1 90 ? -15.727 -12.055 -4.242 1 97.44 90 ALA A N 1
ATOM 658 C CA . ALA A 1 90 ? -14.5 -12.227 -3.467 1 97.44 90 ALA A CA 1
ATOM 659 C C . ALA A 1 90 ? -13.438 -11.219 -3.893 1 97.44 90 ALA A C 1
ATOM 661 O O . ALA A 1 90 ? -12.664 -10.734 -3.062 1 97.44 90 ALA A O 1
ATOM 662 N N . VAL A 1 91 ? -13.391 -10.914 -5.215 1 98.5 91 VAL A N 1
ATOM 663 C CA . VAL A 1 91 ? -12.453 -9.922 -5.727 1 98.5 91 VAL A CA 1
ATOM 664 C C . VAL A 1 91 ? -12.766 -8.555 -5.113 1 98.5 91 VAL A C 1
ATOM 666 O O . VAL A 1 91 ? -11.867 -7.871 -4.629 1 98.5 91 VAL A O 1
ATOM 669 N N . VAL A 1 92 ? -14.016 -8.234 -5.098 1 98.62 92 VAL A N 1
ATOM 670 C CA . VAL A 1 92 ? -14.469 -6.945 -4.574 1 98.62 92 VAL A CA 1
ATOM 671 C C . VAL A 1 92 ? -14.172 -6.863 -3.08 1 98.62 92 VAL A C 1
ATOM 673 O O . VAL A 1 92 ? -13.648 -5.852 -2.6 1 98.62 92 VAL A O 1
ATOM 676 N N . LEU A 1 93 ? -14.445 -7.91 -2.361 1 97.75 93 LEU A N 1
ATOM 677 C CA . LEU A 1 93 ? -14.266 -7.91 -0.914 1 97.75 93 LEU A CA 1
ATOM 678 C C . LEU A 1 93 ? -12.789 -7.801 -0.548 1 97.75 93 LEU A C 1
ATOM 680 O O . LEU A 1 93 ? -12.422 -7.051 0.358 1 97.75 93 LEU A O 1
ATOM 684 N N . ALA A 1 94 ? -11.953 -8.609 -1.198 1 98.06 94 ALA A N 1
ATOM 685 C CA . ALA A 1 94 ? -10.516 -8.531 -0.954 1 98.06 94 ALA A CA 1
ATOM 686 C C . ALA A 1 94 ? -9.992 -7.121 -1.222 1 98.06 94 ALA A C 1
ATOM 688 O O . ALA A 1 94 ? -9.242 -6.562 -0.411 1 98.06 94 ALA A O 1
ATOM 689 N N . SER A 1 95 ? -10.391 -6.535 -2.338 1 98.31 95 SER A N 1
ATOM 690 C CA . SER A 1 95 ? -9.984 -5.184 -2.697 1 98.31 95 SER A CA 1
ATOM 691 C C . SER A 1 95 ? -10.484 -4.164 -1.676 1 98.31 95 SER A C 1
ATOM 693 O O . SER A 1 95 ? -9.766 -3.225 -1.327 1 98.31 95 SER A O 1
ATOM 695 N N . ALA A 1 96 ? -11.711 -4.352 -1.213 1 98.5 96 ALA A N 1
ATOM 696 C CA . ALA A 1 96 ? -12.305 -3.451 -0.227 1 98.5 96 ALA A CA 1
ATOM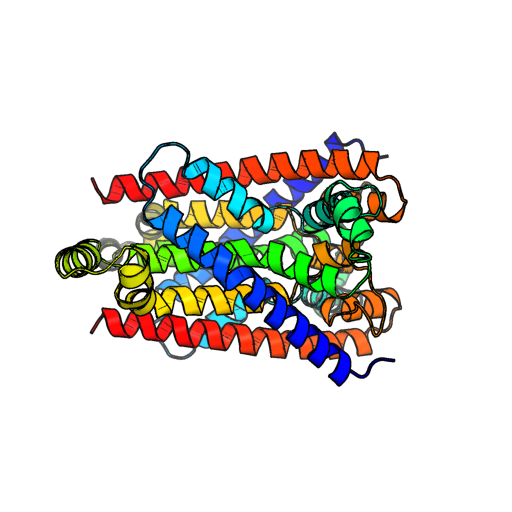 697 C C . ALA A 1 96 ? -11.516 -3.477 1.082 1 98.5 96 ALA A C 1
ATOM 699 O O . ALA A 1 96 ? -11.203 -2.424 1.641 1 98.5 96 ALA A O 1
ATOM 700 N N . VAL A 1 97 ? -11.203 -4.645 1.538 1 97.81 97 VAL A N 1
ATOM 701 C CA . VAL A 1 97 ? -10.484 -4.809 2.797 1 97.81 97 VAL A CA 1
ATOM 702 C C . VAL A 1 97 ? -9.109 -4.148 2.697 1 97.81 97 VAL A C 1
ATOM 704 O O . VAL A 1 97 ? -8.68 -3.451 3.619 1 97.81 97 VAL A O 1
ATOM 707 N N . MET A 1 98 ? -8.484 -4.32 1.558 1 96.75 98 MET A N 1
ATOM 708 C CA . MET A 1 98 ? -7.137 -3.795 1.36 1 96.75 98 MET A CA 1
ATOM 709 C C . MET A 1 98 ? -7.164 -2.277 1.198 1 96.75 98 MET A C 1
ATOM 711 O O . MET A 1 98 ? -6.203 -1.595 1.564 1 96.75 98 MET A O 1
ATOM 715 N N . ALA A 1 99 ? -8.227 -1.751 0.719 1 97.69 99 ALA A N 1
ATOM 716 C CA . ALA A 1 99 ? -8.336 -0.322 0.441 1 97.69 99 ALA A CA 1
ATOM 717 C C . ALA A 1 99 ? -8.859 0.435 1.659 1 97.69 99 ALA A C 1
ATOM 719 O O . ALA A 1 99 ? -8.672 1.648 1.773 1 97.69 99 ALA A O 1
ATOM 720 N N . PHE A 1 100 ? -9.461 -0.191 2.607 1 98.38 100 PHE A N 1
ATOM 721 C CA . PHE A 1 100 ? -10.227 0.376 3.711 1 98.38 100 PHE A CA 1
ATOM 722 C C . PHE A 1 100 ? -9.359 1.313 4.543 1 98.38 100 PHE A C 1
ATOM 724 O O . PHE A 1 100 ? -9.773 2.432 4.859 1 98.38 100 PHE A O 1
ATOM 731 N N . PRO A 1 101 ? -8.133 0.876 4.898 1 96.31 101 PRO A N 1
ATOM 732 C CA . PRO A 1 101 ? -7.32 1.721 5.777 1 96.31 101 PRO A CA 1
ATOM 733 C C . PRO A 1 101 ? -7.012 3.084 5.16 1 96.31 101 PRO A C 1
ATOM 735 O O . PRO A 1 101 ? -6.965 4.09 5.871 1 96.31 101 PRO A O 1
ATOM 738 N N . LEU A 1 102 ? -6.797 3.111 3.859 1 94.5 102 LEU A N 1
ATOM 739 C CA . LEU A 1 102 ? -6.445 4.363 3.199 1 94.5 102 LEU A CA 1
ATOM 740 C C . LEU A 1 102 ? -7.609 5.348 3.246 1 94.5 102 LEU A C 1
ATOM 742 O O . LEU A 1 102 ? -7.41 6.539 3.486 1 94.5 102 LEU A O 1
ATOM 746 N N . LEU A 1 103 ? -8.781 4.82 3.055 1 97.88 103 LEU A N 1
ATOM 747 C CA . LEU A 1 103 ? -9.969 5.664 3.162 1 97.88 103 LEU A CA 1
ATOM 748 C C . LEU A 1 103 ? -10.109 6.227 4.574 1 97.88 103 LEU A C 1
ATOM 750 O O . LEU A 1 103 ? -10.273 7.434 4.75 1 97.88 103 LEU A O 1
ATOM 754 N N . VAL A 1 104 ? -9.969 5.375 5.562 1 97.62 104 VAL A N 1
ATOM 755 C CA . VAL A 1 104 ? -10.188 5.762 6.949 1 97.62 104 VAL A CA 1
ATOM 756 C C . VAL A 1 104 ? -9.148 6.801 7.371 1 97.62 104 VAL A C 1
ATOM 758 O O . VAL A 1 104 ? -9.492 7.816 7.98 1 97.62 104 VAL A O 1
ATOM 761 N N . ARG A 1 105 ? -7.941 6.535 6.988 1 93.38 105 ARG A N 1
ATOM 762 C CA . ARG A 1 105 ? -6.859 7.426 7.402 1 93.38 105 ARG A CA 1
ATOM 763 C C . ARG A 1 105 ? -7.047 8.82 6.824 1 93.38 105 ARG A C 1
ATOM 765 O O . ARG A 1 105 ? -6.945 9.82 7.543 1 93.38 105 ARG A O 1
ATOM 772 N N . SER A 1 106 ? -7.293 8.922 5.586 1 94.88 106 SER A N 1
ATOM 773 C CA . SER A 1 106 ? -7.438 10.219 4.926 1 94.88 106 SER A CA 1
ATOM 774 C C . SER A 1 106 ? -8.703 10.93 5.379 1 94.88 106 SER A C 1
ATOM 776 O O . SER A 1 106 ? -8.672 12.125 5.691 1 94.88 106 SER A O 1
ATOM 778 N N . ALA A 1 107 ? -9.82 10.211 5.477 1 97.5 107 ALA A N 1
ATOM 779 C CA . ALA A 1 107 ? -11.078 10.805 5.922 1 97.5 107 ALA A 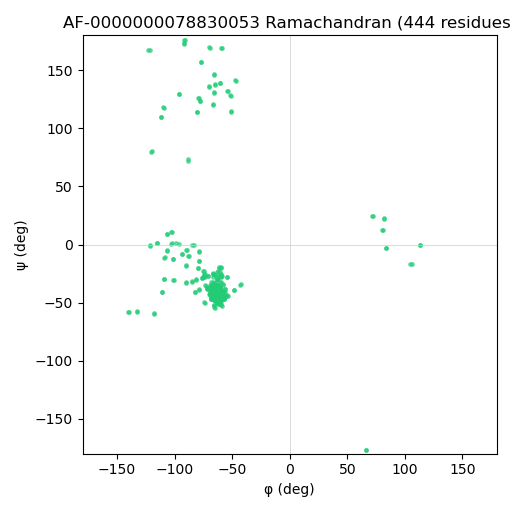CA 1
ATOM 780 C C . ALA A 1 107 ? -10.969 11.297 7.367 1 97.5 107 ALA A C 1
ATOM 782 O O . ALA A 1 107 ? -11.508 12.352 7.711 1 97.5 107 ALA A O 1
ATOM 783 N N . ARG A 1 108 ? -10.328 10.508 8.156 1 96.38 108 ARG A N 1
ATOM 784 C CA . ARG A 1 108 ? -10.133 10.898 9.547 1 96.38 108 ARG A CA 1
ATOM 785 C C . ARG A 1 108 ? -9.422 12.242 9.648 1 96.38 108 ARG A C 1
ATOM 787 O O . ARG A 1 108 ? -9.82 13.117 10.414 1 96.38 108 ARG A O 1
ATOM 794 N N . SER A 1 109 ? -8.359 12.367 8.875 1 92.94 109 SER A N 1
ATOM 795 C CA . SER A 1 109 ? -7.625 13.625 8.859 1 92.94 109 SER A CA 1
ATOM 796 C C . SER A 1 109 ? -8.531 14.789 8.453 1 92.94 109 SER A C 1
ATOM 798 O O . SER A 1 109 ? -8.438 15.875 9.016 1 92.94 109 SER A O 1
ATOM 800 N N . GLY A 1 110 ? -9.375 14.562 7.523 1 95.25 110 GLY A N 1
ATOM 801 C CA . GLY A 1 110 ? -10.352 15.57 7.133 1 95.25 110 GLY A CA 1
ATOM 802 C C . GLY A 1 110 ? -11.32 15.922 8.242 1 95.25 110 GLY A C 1
ATOM 803 O O . GLY A 1 110 ? -11.594 17.109 8.484 1 95.25 110 GLY A O 1
ATOM 804 N N . PHE A 1 111 ? -11.773 14.953 8.945 1 97.12 111 PHE A N 1
ATOM 805 C CA . PHE A 1 111 ? -12.719 15.18 10.031 1 97.12 111 PHE A CA 1
ATOM 806 C C . PHE A 1 111 ? -12.047 15.906 11.188 1 97.12 111 PHE A C 1
ATOM 808 O O . PHE A 1 111 ? -12.68 16.719 11.867 1 97.12 111 PHE A O 1
ATOM 815 N N . GLU A 1 112 ? -10.828 15.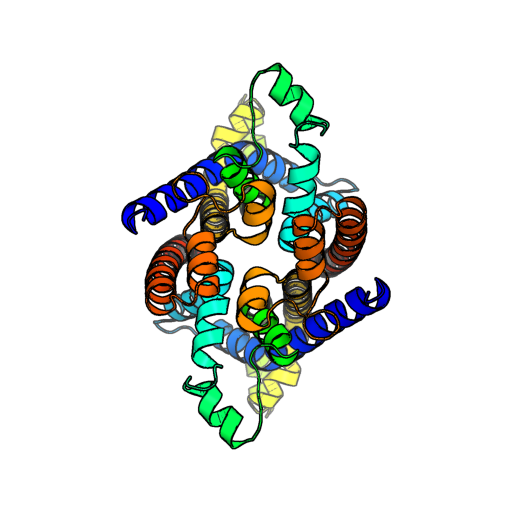594 11.375 1 94.81 112 GLU A N 1
ATOM 816 C CA . GLU A 1 112 ? -10.086 16.234 12.453 1 94.81 112 GLU A CA 1
ATOM 817 C C . GLU A 1 112 ? -9.898 17.719 12.195 1 94.81 112 GLU A C 1
ATOM 819 O O . GLU A 1 112 ? -9.758 18.516 13.133 1 94.81 112 GLU A O 1
ATOM 824 N N . GLU A 1 113 ? -9.93 18.094 10.984 1 93.69 113 GLU A N 1
ATOM 825 C CA . GLU A 1 113 ? -9.734 19.5 10.617 1 93.69 113 GLU A CA 1
ATOM 826 C C . GLU A 1 113 ? -11 20.312 10.859 1 93.69 113 GLU A C 1
ATOM 828 O O . GLU A 1 113 ? -10.961 21.547 10.867 1 93.69 113 GLU A O 1
ATOM 833 N N . VAL A 1 114 ? -12.07 19.656 11.055 1 95.62 114 VAL A N 1
ATOM 834 C CA . VAL A 1 114 ? -13.336 20.344 11.273 1 95.62 114 VAL A CA 1
ATOM 835 C C . V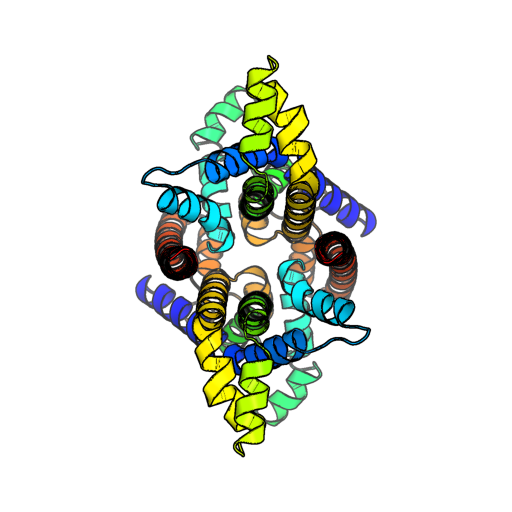AL A 1 114 ? -13.406 20.828 12.719 1 95.62 114 VAL A C 1
ATOM 837 O O . VAL A 1 114 ? -13.297 20.031 13.656 1 95.62 114 VAL A O 1
ATOM 840 N N . ASP A 1 115 ? -13.641 22.062 12.875 1 94.69 115 ASP A N 1
ATOM 841 C CA . ASP A 1 115 ? -13.766 22.672 14.195 1 94.69 115 ASP A CA 1
ATOM 842 C C . ASP A 1 115 ? -15 22.156 14.93 1 94.69 115 ASP A C 1
ATOM 844 O O . ASP A 1 115 ? -16.125 22.344 14.469 1 94.69 115 ASP A O 1
ATOM 848 N N . PRO A 1 116 ? -14.773 21.594 16.016 1 92 116 PRO A N 1
ATOM 849 C CA . PRO A 1 116 ? -15.906 21.047 16.766 1 92 116 PRO A CA 1
ATOM 850 C C . PRO A 1 116 ? -16.906 22.125 17.172 1 92 116 PRO A C 1
ATOM 852 O O . PRO A 1 116 ? -18.078 21.828 17.422 1 92 116 PRO A O 1
ATOM 855 N N . ARG A 1 117 ? -16.562 23.375 17.203 1 95.06 117 ARG A N 1
ATOM 856 C CA . ARG A 1 117 ? -17.453 24.469 17.578 1 95.06 117 ARG A CA 1
ATOM 857 C C . ARG A 1 117 ? -18.547 24.656 16.531 1 95.06 117 ARG A C 1
ATOM 859 O O . ARG A 1 117 ? -19.672 25.047 16.859 1 95.06 117 ARG A O 1
ATOM 866 N N . LEU A 1 118 ? -18.156 24.375 15.32 1 95.44 118 LEU A N 1
ATOM 867 C CA . LEU A 1 118 ? -19.141 24.5 14.258 1 95.44 118 LEU A CA 1
ATOM 868 C C . LEU A 1 118 ? -20.25 23.453 14.398 1 95.44 118 LEU A C 1
ATOM 870 O O . LEU A 1 118 ? -21.422 23.75 14.141 1 95.44 118 LEU A O 1
ATOM 874 N N . VAL A 1 119 ? -19.859 22.297 14.82 1 94.12 119 VAL A N 1
ATOM 875 C CA . VAL A 1 119 ? -20.828 21.219 15.047 1 94.12 119 VAL A CA 1
ATOM 876 C C . VAL A 1 119 ? -21.703 21.547 16.25 1 94.12 119 VAL A C 1
ATOM 878 O O . VAL A 1 119 ? -22.906 21.328 16.234 1 94.12 119 VAL A O 1
ATOM 881 N N . ALA A 1 120 ? -21.109 22.109 17.219 1 94.94 120 ALA A N 1
ATOM 882 C CA . ALA A 1 120 ? -21.828 22.5 18.438 1 94.94 120 ALA A CA 1
ATOM 883 C C . ALA A 1 120 ? -22.891 23.547 18.125 1 94.94 120 ALA A C 1
ATOM 885 O O . ALA A 1 120 ? -24 23.5 18.656 1 94.94 120 ALA A O 1
ATOM 886 N N . VAL A 1 121 ? -22.516 24.5 17.344 1 96.62 121 VAL A N 1
ATOM 887 C CA . VAL A 1 121 ? -23.438 25.547 16.969 1 96.62 121 VAL A CA 1
ATOM 888 C C . VAL A 1 121 ? -24.641 24.938 16.234 1 96.62 121 VAL A C 1
ATOM 890 O O . VAL A 1 121 ? -25.797 25.281 16.547 1 96.62 121 VAL A O 1
ATOM 893 N N . ALA A 1 122 ? -24.422 24.016 15.367 1 96.38 122 ALA A N 1
ATOM 894 C CA . ALA A 1 122 ? -25.5 23.359 14.641 1 96.38 122 ALA A CA 1
ATOM 895 C C . ALA A 1 122 ? -26.406 22.562 15.586 1 96.38 122 ALA A C 1
ATOM 897 O O . ALA A 1 122 ? -27.625 22.562 15.414 1 96.38 122 ALA A O 1
ATOM 898 N N . ARG A 1 123 ? -25.797 21.969 16.531 1 95.62 123 ARG A N 1
ATOM 899 C CA . ARG A 1 123 ? -26.547 21.203 17.5 1 95.62 123 ARG A CA 1
ATOM 900 C C . ARG A 1 123 ? -27.438 22.109 18.359 1 95.62 123 ARG A C 1
ATOM 902 O O . ARG A 1 123 ? -28.578 21.75 18.688 1 95.62 123 ARG A O 1
ATOM 909 N N . THR A 1 124 ? -26.906 23.266 18.734 1 96.25 124 THR A N 1
ATOM 910 C CA . THR A 1 124 ? -27.672 24.219 19.531 1 96.25 124 THR A CA 1
ATOM 911 C C . THR A 1 124 ? -28.844 24.781 18.719 1 96.25 124 THR A C 1
ATOM 913 O O . THR A 1 124 ? -29.875 25.141 19.281 1 96.25 124 THR A O 1
ATOM 916 N N . LEU A 1 125 ? -28.75 24.797 17.438 1 96.81 125 LEU A N 1
ATOM 917 C CA . LEU A 1 125 ? -29.797 25.297 16.547 1 96.81 125 LEU A CA 1
ATOM 918 C C . LEU A 1 125 ? -30.828 24.219 16.266 1 96.81 125 LEU A C 1
ATOM 920 O O . LEU A 1 125 ? -31.781 24.453 15.516 1 96.81 125 LEU A O 1
ATOM 924 N N . GLY A 1 126 ? -30.641 23 16.844 1 95.88 126 GLY A N 1
ATOM 925 C CA . GLY A 1 126 ? -31.688 22 16.781 1 95.88 126 GLY A CA 1
ATOM 926 C C . GLY A 1 126 ? -31.312 20.797 15.93 1 95.88 126 GLY A C 1
ATOM 927 O O . GLY A 1 126 ? -32.094 19.859 15.805 1 95.88 126 GLY A O 1
ATOM 928 N N . ASP A 1 127 ? -30.141 20.859 15.398 1 96.56 127 ASP A N 1
ATOM 929 C CA . ASP A 1 127 ? -29.734 19.719 14.578 1 96.56 127 ASP A CA 1
ATOM 930 C C . ASP A 1 127 ? -29.484 18.484 15.438 1 96.56 127 ASP A C 1
ATOM 932 O O . ASP A 1 127 ? -28.906 18.578 16.531 1 96.56 127 ASP A O 1
ATOM 936 N N . SER A 1 128 ? -29.984 17.359 14.938 1 97.12 128 SER A N 1
ATOM 937 C CA . SER A 1 128 ? -29.562 16.078 15.523 1 97.12 128 SER A CA 1
ATOM 938 C C . SER A 1 128 ? -28.109 15.773 15.188 1 97.12 128 SER A C 1
ATOM 940 O O . SER A 1 128 ? -27.5 16.469 14.367 1 97.12 128 SER A O 1
ATOM 942 N N . ARG A 1 129 ? -27.562 14.773 15.82 1 94.06 129 ARG A N 1
ATOM 943 C CA . ARG A 1 129 ? -26.188 14.367 15.555 1 94.06 129 ARG A CA 1
ATOM 944 C C . ARG A 1 129 ? -26.016 13.984 14.086 1 94.06 129 ARG A C 1
ATOM 946 O O . ARG A 1 129 ? -25.016 14.359 13.461 1 94.06 129 ARG A O 1
ATOM 953 N N . THR A 1 130 ? -26.906 13.227 13.586 1 95.56 130 THR A N 1
ATOM 954 C CA . THR A 1 130 ? -26.844 12.766 12.203 1 95.56 130 THR A CA 1
ATOM 955 C C . THR A 1 130 ? -26.984 13.938 11.234 1 95.56 130 THR A C 1
ATOM 957 O O . THR A 1 130 ? -26.266 14 10.227 1 95.56 130 THR A O 1
ATOM 960 N N . ARG A 1 131 ? -27.828 14.836 11.555 1 96.31 131 ARG A N 1
ATOM 961 C CA . ARG A 1 131 ? -28.031 16 10.711 1 96.31 131 ARG A CA 1
ATOM 962 C C . ARG A 1 131 ? -26.797 16.906 10.711 1 96.31 131 ARG A C 1
ATOM 964 O O . ARG A 1 131 ? -26.406 17.422 9.664 1 96.31 131 ARG A O 1
ATOM 971 N N . ALA A 1 132 ? -26.281 17.078 11.891 1 96.62 132 ALA A N 1
ATOM 972 C CA . ALA A 1 132 ? -25.078 17.906 12.008 1 96.62 132 ALA A CA 1
ATOM 973 C C . ALA A 1 132 ? -23.922 17.281 11.227 1 96.62 132 ALA A C 1
ATOM 975 O O . ALA A 1 132 ? -23.094 18 10.648 1 96.62 132 ALA A O 1
ATOM 976 N N . PHE A 1 133 ? -23.859 15.977 11.195 1 96.75 133 PHE A N 1
ATOM 977 C CA . PHE A 1 133 ? -22.828 15.281 10.445 1 96.75 133 PHE A CA 1
ATOM 978 C C . PHE A 1 133 ? -22.953 15.57 8.953 1 96.75 133 PHE A C 1
ATOM 980 O O . PHE A 1 133 ? -21.969 15.953 8.305 1 96.75 133 PHE A O 1
ATOM 987 N N . PHE A 1 134 ? -24.109 15.445 8.359 1 96.56 134 PHE A N 1
ATOM 988 C CA . PHE A 1 134 ? -24.297 15.531 6.918 1 96.56 134 PHE A CA 1
ATOM 989 C C . PHE A 1 134 ? -24.328 16.984 6.461 1 96.56 134 PHE A C 1
ATOM 991 O O . PHE A 1 134 ? -23.953 17.297 5.332 1 96.56 134 PHE A O 1
ATOM 998 N N . ARG A 1 135 ? -24.609 17.891 7.398 1 96.44 135 ARG A N 1
ATOM 999 C CA . ARG A 1 135 ? -24.797 19.281 7.004 1 96.44 135 ARG A CA 1
ATOM 1000 C C . ARG A 1 135 ? -23.531 20.109 7.293 1 96.44 135 ARG A C 1
ATOM 1002 O O . ARG A 1 135 ? -23.266 21.094 6.617 1 96.44 135 ARG A O 1
ATOM 1009 N N . VAL A 1 136 ? -22.828 19.734 8.281 1 97.19 136 VAL A N 1
ATOM 1010 C CA . VAL A 1 136 ? -21.703 20.562 8.719 1 97.19 136 VAL A CA 1
ATOM 1011 C C . VAL A 1 136 ? -20.391 19.781 8.57 1 97.19 136 VAL A C 1
ATOM 1013 O O . VAL A 1 136 ? -19.562 20.109 7.723 1 97.19 136 VAL A O 1
ATOM 1016 N N . THR A 1 137 ? -20.297 18.672 9.234 1 97.38 137 THR A N 1
ATOM 1017 C CA . THR A 1 137 ? -19.047 17.938 9.344 1 97.38 137 THR A CA 1
ATOM 1018 C C . THR A 1 137 ? -18.609 17.406 7.98 1 97.38 137 THR A C 1
ATOM 1020 O O . THR A 1 137 ? -17.484 17.656 7.531 1 97.38 137 THR A O 1
ATOM 1023 N N . LEU A 1 138 ? -19.5 16.703 7.297 1 97.69 138 LEU A N 1
ATOM 1024 C CA . LEU A 1 138 ? -19.156 16.031 6.051 1 97.69 138 LEU A CA 1
ATOM 1025 C C . LEU A 1 138 ? -18.828 17.031 4.961 1 97.69 138 LEU A C 1
ATOM 1027 O O . LEU A 1 138 ? -17.797 16.906 4.281 1 97.69 138 LEU A O 1
ATOM 1031 N N . PRO A 1 139 ? -19.625 18.078 4.812 1 97.38 139 PRO A N 1
ATOM 1032 C CA . PRO A 1 139 ? -19.281 19.062 3.785 1 97.38 139 PRO A CA 1
ATOM 1033 C C . PRO A 1 139 ? -17.969 19.781 4.062 1 97.38 139 PRO A C 1
ATOM 1035 O O . PRO A 1 139 ? -17.234 20.109 3.129 1 97.38 139 PRO A O 1
ATOM 1038 N N . LEU A 1 140 ? -17.672 20.016 5.316 1 96.62 140 LEU A N 1
ATOM 1039 C CA . LEU A 1 140 ? -16.438 20.703 5.664 1 96.62 140 LEU A CA 1
ATOM 1040 C C . LEU A 1 140 ? -15.227 19.781 5.508 1 96.62 140 LEU A C 1
ATOM 1042 O O . LEU A 1 140 ? -14.109 20.25 5.262 1 96.62 140 LEU A O 1
ATOM 1046 N N . ALA A 1 141 ? -15.445 18.516 5.559 1 97.31 141 ALA A N 1
ATOM 1047 C CA . ALA A 1 141 ? -14.352 17.547 5.488 1 97.31 141 ALA A CA 1
ATOM 1048 C C . ALA A 1 141 ? -14.281 16.906 4.109 1 97.31 141 ALA A C 1
ATOM 1050 O O . ALA A 1 141 ? -13.547 15.93 3.906 1 97.31 141 ALA A O 1
ATOM 1051 N N . TRP A 1 142 ? -14.992 17.391 3.121 1 96.12 142 TRP A N 1
ATOM 1052 C CA . TRP A 1 142 ? -15.219 16.688 1.859 1 96.12 142 TRP A CA 1
ATOM 1053 C C . TRP A 1 142 ? -13.898 16.484 1.113 1 96.12 142 TRP A C 1
ATOM 1055 O O . TRP A 1 142 ? -13.742 15.5 0.39 1 96.12 142 TRP A O 1
ATOM 1065 N N . ARG A 1 143 ? -13.016 17.312 1.286 1 94.25 143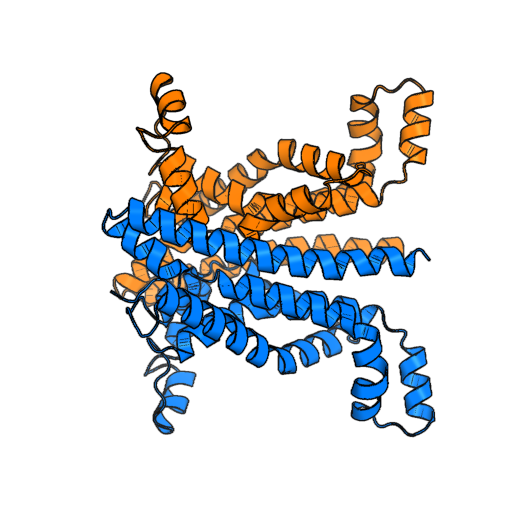 ARG A N 1
ATOM 1066 C CA . ARG A 1 143 ? -11.742 17.156 0.585 1 94.25 143 ARG A CA 1
ATOM 1067 C C . ARG A 1 143 ? -10.977 15.945 1.103 1 94.25 143 ARG A C 1
ATOM 1069 O O . ARG A 1 143 ? -10.438 15.164 0.316 1 94.25 143 ARG A O 1
ATOM 1076 N N . GLY A 1 144 ? -10.938 15.859 2.453 1 95.31 144 GLY A N 1
ATOM 1077 C CA . GLY A 1 144 ? -10.312 14.68 3.033 1 95.31 144 GLY A CA 1
ATOM 1078 C C . GLY A 1 144 ? -11 13.383 2.641 1 95.31 144 GLY A C 1
ATOM 1079 O O . GLY A 1 144 ? -10.344 12.375 2.383 1 95.31 144 GLY A O 1
ATOM 1080 N N . VAL A 1 145 ? -12.289 13.438 2.543 1 97.75 145 VAL A N 1
ATOM 1081 C CA . VAL A 1 145 ? -13.078 12.281 2.156 1 97.75 145 VAL A CA 1
ATOM 1082 C C . VAL A 1 145 ? -12.797 11.922 0.699 1 97.75 145 VAL A C 1
ATOM 1084 O O . VAL A 1 145 ? -12.609 10.75 0.366 1 97.75 145 VAL A O 1
ATOM 1087 N N . LEU A 1 146 ? -12.75 12.922 -0.143 1 97.19 146 LEU A N 1
ATOM 1088 C CA . LEU A 1 146 ? -12.492 12.695 -1.562 1 97.19 146 LEU A CA 1
ATOM 1089 C C . LEU A 1 146 ? -11.102 12.109 -1.775 1 97.19 146 LEU A C 1
ATOM 1091 O O . LEU A 1 146 ? -10.93 11.164 -2.549 1 97.19 146 LEU A O 1
ATOM 1095 N N . VAL A 1 147 ? -10.141 12.641 -1.113 1 94.75 147 VAL A N 1
ATOM 1096 C CA . VAL A 1 147 ? -8.773 12.141 -1.225 1 94.75 147 VAL A CA 1
ATOM 1097 C C . VAL A 1 147 ? -8.727 10.68 -0.784 1 94.75 147 VAL A C 1
ATOM 1099 O O . VAL A 1 147 ? -8.148 9.836 -1.476 1 94.75 147 VAL A O 1
ATOM 1102 N N . GLY A 1 148 ? -9.32 10.43 0.348 1 96.81 148 GLY A N 1
ATOM 1103 C CA . GLY A 1 148 ? -9.375 9.062 0.832 1 96.81 148 GLY A CA 1
ATOM 1104 C C . GLY A 1 148 ? -10.062 8.117 -0.134 1 96.81 148 GLY A C 1
ATOM 1105 O O . GLY A 1 148 ? -9.609 6.988 -0.332 1 96.81 148 GLY A O 1
ATOM 1106 N N . THR A 1 149 ? -11.141 8.609 -0.694 1 98.12 149 THR A N 1
ATOM 1107 C CA . THR A 1 149 ? -11.891 7.812 -1.658 1 98.12 149 THR A CA 1
ATOM 1108 C C . THR A 1 149 ? -11.039 7.504 -2.885 1 98.12 149 THR A C 1
ATOM 1110 O O . THR A 1 149 ? -11.008 6.363 -3.355 1 98.12 149 THR A O 1
ATOM 1113 N N . LEU A 1 150 ? -10.336 8.477 -3.363 1 96.56 150 LEU A N 1
ATOM 1114 C CA . LEU A 1 150 ? -9.492 8.297 -4.539 1 96.56 150 LEU A CA 1
ATOM 1115 C C . LEU A 1 150 ? -8.32 7.375 -4.23 1 96.56 150 LEU A C 1
ATOM 1117 O O . LEU A 1 150 ? -7.945 6.543 -5.059 1 96.56 150 LEU A O 1
ATOM 1121 N N . LEU A 1 151 ? -7.742 7.531 -3.064 1 93.31 151 LEU A N 1
ATOM 1122 C CA . LEU A 1 151 ? -6.641 6.664 -2.658 1 93.31 151 LEU A CA 1
ATOM 1123 C C . LEU A 1 151 ? -7.109 5.219 -2.537 1 93.31 151 LEU A C 1
ATOM 1125 O O . LEU A 1 151 ? -6.41 4.297 -2.961 1 93.31 151 LEU A O 1
ATOM 1129 N N . ALA A 1 152 ? -8.281 5.07 -1.944 1 97.56 152 ALA A N 1
ATOM 1130 C CA . ALA A 1 152 ? -8.852 3.732 -1.808 1 97.56 152 ALA A CA 1
ATOM 1131 C C . ALA A 1 152 ? -9.109 3.104 -3.174 1 97.56 152 ALA A C 1
ATOM 1133 O O . ALA A 1 152 ? -8.805 1.93 -3.391 1 97.56 152 ALA A O 1
ATOM 1134 N N . PHE A 1 153 ? -9.672 3.891 -4.059 1 97.94 153 PHE A N 1
ATOM 1135 C CA . PHE A 1 153 ? -9.914 3.426 -5.422 1 97.94 153 PHE A CA 1
ATOM 1136 C C . PHE A 1 153 ? -8.602 3.004 -6.082 1 97.94 153 PHE A C 1
ATOM 1138 O O . PHE A 1 153 ? -8.531 1.939 -6.699 1 97.94 153 PHE A O 1
ATOM 1145 N N . SER A 1 154 ? -7.609 3.842 -5.953 1 95.25 154 SER A N 1
ATOM 1146 C CA . SER A 1 154 ? -6.301 3.572 -6.543 1 95.25 154 SER A CA 1
ATOM 1147 C C . SER A 1 154 ? -5.695 2.291 -5.98 1 95.25 154 SER A C 1
ATOM 1149 O O . SER A 1 154 ? -5.137 1.482 -6.723 1 95.25 154 SER A O 1
ATOM 1151 N N . ARG A 1 155 ? -5.824 2.09 -4.727 1 93.81 155 ARG A N 1
ATOM 1152 C CA . ARG A 1 155 ? -5.297 0.889 -4.086 1 93.81 155 ARG A CA 1
ATOM 1153 C C . ARG A 1 155 ? -6.027 -0.356 -4.574 1 93.81 155 ARG A C 1
ATOM 1155 O O . ARG A 1 155 ? -5.414 -1.408 -4.77 1 93.81 155 ARG A O 1
ATOM 1162 N N . ALA A 1 156 ? -7.293 -0.24 -4.727 1 97.56 156 ALA A N 1
ATOM 1163 C CA . ALA A 1 156 ? -8.117 -1.358 -5.18 1 97.56 156 ALA A CA 1
ATOM 1164 C C . ALA A 1 156 ? -7.773 -1.743 -6.617 1 97.56 156 ALA A C 1
ATOM 1166 O O . ALA A 1 156 ? -7.82 -2.922 -6.977 1 97.56 156 ALA A O 1
ATOM 1167 N N . LEU A 1 157 ? -7.43 -0.795 -7.395 1 96.5 157 LEU A N 1
ATOM 1168 C CA . LEU A 1 157 ? -7.094 -1.015 -8.797 1 96.5 157 LEU A CA 1
ATOM 1169 C C . LEU A 1 157 ? -5.918 -1.974 -8.938 1 96.5 157 LEU A C 1
ATOM 1171 O O . LEU A 1 157 ? -5.852 -2.75 -9.891 1 96.5 157 LEU A O 1
ATOM 1175 N N . GLY A 1 158 ? -5.047 -1.919 -7.98 1 95.69 158 GLY A N 1
ATOM 1176 C CA . GLY A 1 158 ? -3.814 -2.68 -8.109 1 95.69 158 GLY A CA 1
ATOM 1177 C C . GLY A 1 158 ? -3.771 -3.906 -7.223 1 95.69 158 GLY A C 1
ATOM 1178 O O . GLY A 1 158 ? -2.723 -4.535 -7.074 1 95.69 158 GLY A O 1
ATOM 1179 N N . GLU A 1 159 ? -4.883 -4.25 -6.605 1 96.5 159 GLU A N 1
ATOM 1180 C CA . GLU A 1 159 ? -4.891 -5.359 -5.656 1 96.5 159 GLU A CA 1
ATOM 1181 C C . GLU A 1 159 ? -4.582 -6.684 -6.352 1 96.5 159 GLU A C 1
ATOM 1183 O O . GLU A 1 159 ? -5.047 -6.93 -7.469 1 96.5 159 GLU A O 1
ATOM 1188 N N . PHE A 1 160 ? -3.74 -7.566 -5.754 1 97.5 160 PHE A N 1
ATOM 1189 C CA . PHE A 1 160 ? -3.33 -8.836 -6.34 1 97.5 160 PHE A CA 1
ATOM 1190 C C . PHE A 1 160 ? -3.283 -9.93 -5.277 1 97.5 160 PHE A C 1
ATOM 1192 O O . PHE A 1 160 ? -4.023 -10.914 -5.359 1 97.5 160 PHE A O 1
ATOM 1199 N N . GLY A 1 161 ? -2.504 -9.711 -4.262 1 96.12 161 GLY A N 1
ATOM 1200 C CA . GLY A 1 161 ? -2.117 -10.773 -3.348 1 96.12 161 GLY A CA 1
ATOM 1201 C C . GLY A 1 161 ? -3.295 -11.383 -2.607 1 96.12 161 GLY A C 1
ATOM 1202 O O . GLY A 1 161 ? -3.418 -12.602 -2.521 1 96.12 161 GLY A O 1
ATOM 1203 N N . ALA A 1 162 ? -4.113 -10.539 -2.029 1 97.5 162 ALA A N 1
ATOM 1204 C CA . ALA A 1 162 ? -5.285 -11.055 -1.328 1 97.5 162 ALA A CA 1
ATOM 1205 C C . ALA A 1 162 ? -6.277 -11.68 -2.305 1 97.5 162 ALA A C 1
ATOM 1207 O O . ALA A 1 162 ? -6.848 -12.742 -2.029 1 97.5 162 ALA A O 1
ATOM 1208 N N . THR A 1 163 ? -6.406 -11.109 -3.438 1 97.31 163 THR A N 1
ATOM 1209 C CA . THR A 1 163 ? -7.398 -11.492 -4.438 1 97.31 163 THR A CA 1
ATOM 1210 C C . THR A 1 163 ? -7.059 -12.852 -5.043 1 97.31 163 THR A C 1
ATOM 1212 O O . THR A 1 163 ? -7.941 -13.703 -5.203 1 97.31 163 THR A O 1
ATOM 1215 N N . VAL A 1 164 ? -5.816 -13.07 -5.336 1 97.06 164 VAL A N 1
ATOM 1216 C CA . VAL A 1 164 ? -5.441 -14.297 -6.023 1 97.06 164 VAL A CA 1
ATOM 1217 C C . VAL A 1 164 ? -5.773 -15.5 -5.141 1 97.06 164 VAL A C 1
ATOM 1219 O O . VAL A 1 164 ? -6.133 -16.562 -5.648 1 97.06 164 VAL A O 1
ATOM 1222 N N . LEU A 1 165 ? -5.719 -15.344 -3.848 1 95.88 165 LEU A N 1
ATOM 1223 C CA . LEU A 1 165 ? -5.973 -16.469 -2.955 1 95.88 165 LEU A CA 1
ATOM 1224 C C . LEU A 1 165 ? -7.473 -16.672 -2.758 1 95.88 165 LEU A C 1
ATOM 1226 O O . LEU A 1 165 ? -7.957 -17.812 -2.811 1 95.88 165 LEU A O 1
ATOM 1230 N N . VAL A 1 166 ? -8.203 -15.633 -2.615 1 96.31 166 VAL A N 1
ATOM 1231 C CA . VAL A 1 166 ? -9.602 -15.805 -2.219 1 96.31 166 VAL A CA 1
ATOM 1232 C C . VAL A 1 166 ? -10.477 -15.938 -3.461 1 96.31 166 VAL A C 1
ATOM 1234 O O . VAL A 1 166 ? -11.492 -16.641 -3.438 1 96.31 166 VAL A O 1
ATOM 1237 N N . ALA A 1 167 ? -10.148 -15.305 -4.566 1 96.81 167 ALA A N 1
ATOM 1238 C CA . ALA A 1 167 ? -11 -15.281 -5.75 1 96.81 167 ALA A CA 1
ATOM 1239 C C . ALA A 1 167 ? -10.406 -16.125 -6.875 1 96.81 167 ALA A C 1
ATOM 1241 O O . ALA A 1 167 ? -11.078 -16.422 -7.863 1 96.81 167 ALA A O 1
ATOM 1242 N N . GLY A 1 168 ? -9.148 -16.531 -6.699 1 95.75 168 GLY A N 1
ATOM 1243 C CA . GLY A 1 168 ? -8.492 -17.219 -7.793 1 95.75 168 GLY A CA 1
ATOM 1244 C C . GLY A 1 168 ? -8.258 -16.344 -9.008 1 95.75 168 GLY A C 1
ATOM 1245 O O . GLY A 1 168 ? -8.391 -15.117 -8.93 1 95.75 168 GLY A O 1
ATOM 1246 N N . ASN A 1 169 ? -7.754 -16.922 -9.992 1 96.31 169 ASN A N 1
ATOM 1247 C CA . ASN A 1 169 ? -7.473 -16.281 -11.273 1 96.31 169 ASN A CA 1
ATOM 1248 C C . ASN A 1 169 ? -8.234 -16.953 -12.414 1 96.31 169 ASN A C 1
ATOM 1250 O O . ASN A 1 169 ? -7.656 -17.734 -13.172 1 96.31 169 ASN A O 1
ATOM 1254 N N . ILE A 1 170 ? -9.508 -16.609 -12.555 1 96.25 170 ILE A N 1
ATOM 1255 C CA . ILE A 1 170 ? -10.398 -17.266 -13.508 1 96.25 170 ILE A CA 1
ATOM 1256 C C . ILE A 1 170 ? -10.773 -16.281 -14.617 1 96.25 170 ILE A C 1
ATOM 1258 O O . ILE A 1 170 ? -11.562 -15.359 -14.398 1 96.25 170 ILE A O 1
ATOM 1262 N N . PRO A 1 171 ? -10.266 -16.516 -15.781 1 94.19 171 PRO A N 1
ATOM 1263 C CA . PRO A 1 171 ? -10.57 -15.609 -16.906 1 94.19 171 PRO A CA 1
ATOM 1264 C C . PRO A 1 171 ? -12.062 -15.422 -17.109 1 94.19 171 PRO A C 1
ATOM 1266 O O . PRO A 1 171 ? -12.828 -16.391 -17.094 1 94.19 171 PRO A O 1
ATOM 1269 N N . GLY A 1 172 ? -12.477 -14.203 -17.25 1 92.94 172 GLY A N 1
ATOM 1270 C CA . GLY A 1 172 ? -13.867 -13.883 -17.516 1 92.94 172 GLY A CA 1
ATOM 1271 C C . GLY A 1 172 ? -14.719 -13.828 -16.266 1 92.94 172 GLY A C 1
ATOM 1272 O O . GLY A 1 172 ? -15.906 -13.5 -16.328 1 92.94 172 GLY A O 1
ATOM 1273 N N . ARG A 1 173 ? -14.102 -14.125 -15.164 1 95.31 173 ARG A N 1
ATOM 1274 C CA . ARG A 1 173 ? -14.898 -14.172 -13.945 1 95.31 173 ARG A CA 1
ATOM 1275 C C . ARG A 1 173 ? -14.219 -13.398 -12.82 1 95.31 173 ARG A C 1
ATOM 1277 O O . ARG A 1 173 ? -14.797 -12.445 -12.281 1 95.31 173 ARG A O 1
ATOM 1284 N N . THR A 1 174 ? -13.016 -13.727 -12.453 1 97.69 174 THR A N 1
ATOM 1285 C CA . THR A 1 174 ? -12.375 -13.078 -11.312 1 97.69 174 THR A CA 1
ATOM 1286 C C . THR A 1 174 ? -11.07 -12.414 -11.742 1 97.69 174 THR A C 1
ATOM 1288 O O . THR A 1 174 ? -10.406 -11.766 -10.93 1 97.69 174 THR A O 1
ATOM 1291 N N . GLN A 1 175 ? -10.703 -12.516 -12.977 1 98.06 175 GLN A N 1
ATOM 1292 C CA . GLN A 1 175 ? -9.383 -12.062 -13.414 1 98.06 175 GLN A CA 1
ATOM 1293 C C . GLN A 1 175 ? -9.359 -10.547 -13.625 1 98.06 175 GLN A C 1
ATOM 1295 O O . GLN A 1 175 ? -10.047 -10.023 -14.5 1 98.06 175 GLN A O 1
ATOM 1300 N N . THR A 1 176 ? -8.586 -9.875 -12.797 1 97.88 176 THR A N 1
ATOM 1301 C CA . THR A 1 176 ? -8.297 -8.453 -12.953 1 97.88 176 THR A CA 1
ATOM 1302 C C . THR A 1 176 ? -7.035 -8.25 -13.781 1 97.88 176 THR A C 1
ATOM 1304 O O . THR A 1 176 ? -6.359 -9.219 -14.141 1 97.88 176 THR A O 1
ATOM 1307 N N . LEU A 1 177 ? -6.711 -7.043 -14.125 1 97.5 177 LEU A N 1
ATOM 1308 C CA . LEU A 1 177 ? -5.496 -6.727 -14.867 1 97.5 177 LEU A CA 1
ATOM 1309 C C . LEU A 1 177 ? -4.266 -7.281 -14.164 1 97.5 177 LEU A C 1
ATOM 1311 O O . LEU A 1 177 ? -3.393 -7.875 -14.805 1 97.5 177 LEU A O 1
ATOM 1315 N N . SER A 1 178 ? -4.219 -7.105 -12.82 1 97.31 178 SER A N 1
ATOM 1316 C CA . SER A 1 178 ? -3.084 -7.578 -12.039 1 97.31 178 SER A CA 1
ATOM 1317 C C . SER A 1 178 ? -2.93 -9.094 -12.148 1 97.31 178 SER A C 1
ATOM 1319 O O . SER A 1 178 ? -1.82 -9.594 -12.336 1 97.31 178 SER A O 1
ATOM 1321 N N . LEU A 1 179 ? -4.004 -9.828 -12.078 1 97.81 179 LEU A N 1
ATOM 1322 C CA . LEU A 1 179 ? -3.992 -11.281 -12.172 1 97.81 179 LEU A CA 1
ATOM 1323 C C . LEU A 1 179 ? -3.613 -11.734 -13.578 1 97.81 179 LEU A C 1
ATOM 1325 O O . LEU A 1 179 ? -2.924 -12.742 -13.742 1 97.81 179 LEU A O 1
ATOM 1329 N N . ALA A 1 180 ? -4.098 -11.016 -14.578 1 98 180 ALA A N 1
ATOM 1330 C CA . ALA A 1 180 ? -3.777 -11.344 -15.969 1 98 180 ALA A CA 1
ATOM 1331 C C . ALA A 1 180 ? -2.285 -11.172 -16.25 1 98 180 ALA A C 1
ATOM 1333 O O . ALA A 1 180 ? -1.675 -12 -16.922 1 98 180 ALA A O 1
ATOM 1334 N N . ILE A 1 181 ? -1.682 -10.086 -15.727 1 97.62 181 ILE A N 1
ATOM 1335 C CA . ILE A 1 181 ? -0.249 -9.852 -15.883 1 97.62 181 ILE A CA 1
ATOM 1336 C C . ILE A 1 181 ? 0.526 -11.023 -15.281 1 97.62 181 ILE A C 1
ATOM 1338 O O . ILE A 1 181 ? 1.444 -11.555 -15.906 1 97.62 181 ILE A O 1
ATOM 1342 N N . PHE A 1 182 ? 0.118 -11.414 -14.117 1 96.62 182 PHE A N 1
ATOM 1343 C CA . PHE A 1 182 ? 0.755 -12.539 -13.438 1 96.62 182 PHE A CA 1
ATOM 1344 C C . PHE A 1 182 ? 0.645 -13.812 -14.273 1 96.62 182 PHE A C 1
ATOM 1346 O O . PHE A 1 182 ? 1.644 -14.492 -14.508 1 96.62 182 PHE A O 1
ATOM 1353 N N . GLN A 1 183 ? -0.517 -14.094 -14.703 1 96.62 183 GLN A N 1
ATOM 1354 C CA . GLN A 1 183 ? -0.758 -15.32 -15.461 1 96.62 183 GLN A CA 1
ATOM 1355 C C . GLN A 1 183 ? 0.038 -15.328 -16.766 1 96.62 183 GLN A C 1
ATOM 1357 O O . GLN A 1 183 ? 0.656 -16.344 -17.109 1 96.62 183 GLN A O 1
ATOM 1362 N N . ARG A 1 184 ? -0.031 -14.195 -17.516 1 96.44 184 ARG A N 1
ATOM 1363 C CA . ARG A 1 184 ? 0.689 -14.133 -18.797 1 96.44 184 ARG A CA 1
ATOM 1364 C C . ARG A 1 184 ? 2.191 -14.289 -18.578 1 96.44 184 ARG A C 1
ATOM 1366 O O . ARG A 1 184 ? 2.877 -14.914 -19.391 1 96.44 184 ARG A O 1
ATOM 1373 N N . THR A 1 185 ? 2.688 -13.711 -17.516 1 95 185 THR A N 1
ATOM 1374 C CA . THR A 1 185 ? 4.105 -13.844 -17.203 1 95 185 THR A CA 1
ATOM 1375 C C . THR A 1 185 ? 4.457 -15.297 -16.906 1 95 185 THR A C 1
ATOM 1377 O O . THR A 1 185 ? 5.473 -15.805 -17.375 1 95 185 THR A O 1
ATOM 1380 N N . GLN A 1 186 ? 3.613 -15.977 -16.141 1 92.75 186 GLN A N 1
ATOM 1381 C CA . GLN A 1 186 ? 3.852 -17.375 -15.773 1 92.75 186 GLN A CA 1
ATOM 1382 C C . GLN A 1 186 ? 3.809 -18.281 -17 1 92.75 186 GLN A C 1
ATOM 1384 O O . GLN A 1 186 ? 4.496 -19.297 -17.047 1 92.75 186 GLN A O 1
ATOM 1389 N N . LEU A 1 187 ? 3.08 -17.875 -18.047 1 94.44 187 LEU A N 1
ATOM 1390 C CA . LEU A 1 187 ? 2.93 -18.672 -19.266 1 94.44 187 LEU A CA 1
ATOM 1391 C C . LEU A 1 187 ? 4.023 -18.328 -20.266 1 94.44 187 LEU A C 1
ATOM 1393 O O . LEU A 1 187 ? 4.062 -18.906 -21.359 1 94.44 187 LEU A O 1
ATOM 1397 N N . GLY A 1 188 ? 4.836 -17.344 -19.922 1 92.81 188 GLY A N 1
ATOM 1398 C CA . GLY A 1 188 ? 5.918 -16.953 -20.797 1 92.81 188 GLY A CA 1
ATOM 1399 C C . GLY A 1 188 ? 5.465 -16.047 -21.922 1 92.81 188 GLY A C 1
ATOM 1400 O O . GLY A 1 188 ? 6.168 -15.883 -22.922 1 92.81 188 GLY A O 1
ATOM 1401 N N . ARG A 1 189 ? 4.254 -15.531 -21.828 1 95.25 189 ARG A N 1
ATOM 1402 C CA . ARG A 1 189 ? 3.742 -14.578 -22.812 1 95.25 189 ARG A CA 1
ATOM 1403 C C . ARG A 1 189 ? 4.098 -13.148 -22.438 1 95.25 189 ARG A C 1
ATOM 1405 O O . ARG A 1 189 ? 3.213 -12.32 -22.203 1 95.25 189 ARG A O 1
ATOM 1412 N N . ASP A 1 190 ? 5.309 -12.812 -22.562 1 91.62 190 ASP A N 1
ATOM 1413 C CA . ASP A 1 190 ? 5.879 -11.602 -22 1 91.62 190 ASP A CA 1
ATOM 1414 C C . ASP A 1 190 ? 5.383 -10.359 -22.734 1 91.62 190 ASP A C 1
ATOM 1416 O O . ASP A 1 190 ? 5.133 -9.32 -22.125 1 91.62 190 ASP A O 1
ATOM 1420 N N . ALA A 1 191 ? 5.25 -10.484 -24.031 1 94.31 191 ALA A N 1
ATOM 1421 C CA . ALA A 1 191 ? 4.789 -9.336 -24.797 1 94.31 191 ALA A CA 1
ATOM 1422 C C . ALA A 1 191 ? 3.377 -8.93 -24.391 1 94.31 191 ALA A C 1
ATOM 1424 O O . ALA A 1 191 ? 3.084 -7.738 -24.234 1 94.31 191 ALA A O 1
ATOM 1425 N N . GLU A 1 192 ? 2.531 -9.938 -24.234 1 96.12 192 GLU A N 1
ATOM 1426 C CA . GLU A 1 192 ? 1.167 -9.672 -23.797 1 96.12 192 GLU A CA 1
ATOM 1427 C C . GLU A 1 192 ? 1.149 -9.102 -22.375 1 96.12 192 GLU A C 1
ATOM 1429 O O . GLU A 1 192 ? 0.391 -8.18 -22.078 1 96.12 192 GLU A O 1
ATOM 1434 N N . ALA A 1 193 ? 1.975 -9.711 -21.516 1 97.19 193 ALA A N 1
ATOM 1435 C CA . ALA A 1 193 ? 2.07 -9.242 -20.125 1 97.19 193 ALA A CA 1
ATOM 1436 C C . ALA A 1 193 ? 2.5 -7.781 -20.078 1 97.19 193 ALA A C 1
ATOM 1438 O O . ALA A 1 193 ? 1.934 -6.988 -19.328 1 97.19 193 ALA A O 1
ATOM 1439 N N . LEU A 1 194 ? 3.465 -7.391 -20.938 1 96.25 194 LEU A N 1
ATOM 1440 C CA . LEU A 1 194 ? 3.98 -6.027 -20.953 1 96.25 194 LEU A CA 1
ATOM 1441 C C . LEU A 1 194 ? 2.926 -5.055 -21.469 1 96.25 194 LEU A C 1
ATOM 1443 O O . LEU A 1 194 ? 2.836 -3.92 -21 1 96.25 194 LEU A O 1
ATOM 1447 N N . ARG A 1 195 ? 2.215 -5.477 -22.422 1 97.06 195 ARG A N 1
ATOM 1448 C CA . ARG A 1 195 ? 1.124 -4.641 -22.922 1 97.06 195 ARG A CA 1
ATOM 1449 C C . ARG A 1 195 ? 0.104 -4.371 -21.812 1 97.06 195 ARG A C 1
ATOM 1451 O O . ARG A 1 195 ? -0.333 -3.236 -21.625 1 97.06 195 ARG A O 1
ATOM 1458 N N . LEU A 1 196 ? -0.306 -5.418 -21.109 1 97.56 196 LEU A N 1
ATOM 1459 C CA . LEU A 1 196 ? -1.253 -5.27 -20.016 1 97.56 196 LEU A CA 1
ATOM 1460 C C . LEU A 1 196 ? -0.667 -4.395 -18.906 1 97.56 196 LEU A C 1
ATOM 1462 O O . LEU A 1 196 ? -1.377 -3.586 -18.312 1 97.56 196 LEU A O 1
ATOM 1466 N N . ALA A 1 197 ? 0.611 -4.586 -18.625 1 97.25 197 ALA A N 1
ATOM 1467 C CA . ALA A 1 197 ? 1.287 -3.768 -17.625 1 97.25 197 ALA A CA 1
ATOM 1468 C C . ALA A 1 197 ? 1.266 -2.293 -18.016 1 97.25 197 ALA A C 1
ATOM 1470 O O . ALA A 1 197 ? 1.124 -1.42 -17.156 1 97.25 197 ALA A O 1
ATOM 1471 N N . GLY A 1 198 ? 1.485 -2.008 -19.297 1 97.19 198 GLY A N 1
ATOM 1472 C CA . GLY A 1 198 ? 1.373 -0.643 -19.781 1 97.19 198 GLY A CA 1
ATOM 1473 C C . GLY A 1 198 ? 0.001 -0.037 -19.547 1 97.19 198 GLY A C 1
ATOM 1474 O O . GLY A 1 198 ? -0.111 1.116 -19.125 1 97.19 198 GLY A O 1
ATOM 1475 N N . VAL A 1 199 ? -1.02 -0.82 -19.797 1 97.38 199 VAL A N 1
ATOM 1476 C CA . VAL A 1 199 ? -2.393 -0.381 -19.578 1 97.38 199 VAL A CA 1
ATOM 1477 C C . VAL A 1 199 ? -2.623 -0.123 -18.094 1 97.38 199 VAL A C 1
ATOM 1479 O O . VAL A 1 199 ? -3.209 0.895 -17.719 1 97.38 199 VAL A O 1
ATOM 1482 N N . ALA A 1 200 ? -2.176 -1.058 -17.297 1 96.5 200 ALA A N 1
ATOM 1483 C CA . ALA A 1 200 ? -2.303 -0.904 -15.852 1 96.5 200 ALA A CA 1
ATOM 1484 C C . ALA A 1 200 ? -1.581 0.351 -15.367 1 96.5 200 ALA A C 1
ATOM 1486 O O . ALA A 1 200 ? -2.08 1.063 -14.492 1 96.5 200 ALA A O 1
ATOM 1487 N N . ALA A 1 201 ? -0.388 0.59 -15.922 1 95.25 201 ALA A N 1
ATOM 1488 C CA . ALA A 1 201 ? 0.396 1.77 -15.57 1 95.25 201 ALA A CA 1
ATOM 1489 C C . ALA A 1 201 ? -0.347 3.053 -15.93 1 95.25 201 ALA A C 1
ATOM 1491 O O . ALA A 1 201 ? -0.339 4.02 -15.172 1 95.25 201 ALA A O 1
ATOM 1492 N N . LEU A 1 202 ? -0.919 3.061 -17.062 1 95.12 202 LEU A N 1
ATOM 1493 C CA . LEU A 1 202 ? -1.685 4.227 -17.484 1 95.12 202 LEU A CA 1
ATOM 1494 C C . LEU A 1 202 ? -2.873 4.465 -16.562 1 95.12 202 LEU A C 1
ATOM 1496 O O . LEU A 1 202 ? -3.133 5.602 -16.156 1 95.12 202 LEU A O 1
ATOM 1500 N N . LEU A 1 203 ? -3.598 3.414 -16.219 1 95.06 203 LEU A N 1
ATOM 1501 C CA . LEU A 1 203 ? -4.73 3.531 -15.312 1 95.06 203 LEU A CA 1
ATOM 1502 C C . LEU A 1 203 ? -4.281 4.035 -13.945 1 95.06 203 LEU A C 1
ATOM 1504 O O . LEU A 1 203 ? -4.926 4.906 -13.359 1 95.06 203 LEU A O 1
ATOM 1508 N N . ALA A 1 204 ? -3.205 3.426 -13.516 1 94.12 204 ALA A N 1
ATOM 1509 C CA . ALA A 1 204 ? -2.654 3.84 -12.227 1 94.12 204 ALA A CA 1
ATOM 1510 C C . ALA A 1 204 ? -2.227 5.305 -12.258 1 94.12 204 ALA A C 1
ATOM 1512 O O . ALA A 1 204 ? -2.473 6.051 -11.305 1 94.12 204 ALA A O 1
ATOM 1513 N N . PHE A 1 205 ? -1.585 5.723 -13.312 1 92.5 205 PHE A N 1
ATOM 1514 C CA . PHE A 1 205 ? -1.13 7.102 -13.461 1 92.5 205 PHE A CA 1
ATOM 1515 C C . PHE A 1 205 ? -2.309 8.07 -13.422 1 92.5 205 PHE A C 1
ATOM 1517 O O . PHE A 1 205 ? -2.262 9.086 -12.727 1 92.5 205 PHE A O 1
ATOM 1524 N N . VAL A 1 206 ? -3.305 7.762 -14.125 1 93.75 206 VAL A N 1
ATOM 1525 C CA . VAL A 1 206 ? -4.488 8.617 -14.164 1 93.75 206 VAL A CA 1
ATOM 1526 C C . VAL A 1 206 ? -5.109 8.703 -12.773 1 93.75 206 VAL A C 1
ATOM 1528 O O . VAL A 1 206 ? -5.484 9.789 -12.328 1 93.75 206 VAL A O 1
ATOM 1531 N N . ALA A 1 207 ? -5.215 7.578 -12.109 1 92.94 207 ALA A N 1
ATOM 1532 C CA . ALA A 1 207 ? -5.809 7.547 -10.773 1 92.94 207 ALA A CA 1
ATOM 1533 C C . ALA A 1 207 ? -4.98 8.367 -9.789 1 92.94 207 ALA A C 1
ATOM 1535 O O . ALA A 1 207 ? -5.527 9.156 -9.016 1 92.94 207 ALA A O 1
ATOM 1536 N N . VAL A 1 208 ? -3.691 8.211 -9.836 1 90.62 208 VAL A N 1
ATOM 1537 C CA . VAL A 1 208 ? -2.805 8.93 -8.93 1 90.62 208 VAL A CA 1
ATOM 1538 C C . VAL A 1 208 ? -2.812 10.414 -9.266 1 90.62 208 VAL A C 1
ATOM 1540 O O . VAL A 1 208 ? -2.836 11.266 -8.367 1 90.62 208 VAL A O 1
ATOM 1543 N N . PHE A 1 209 ? -2.746 10.727 -10.531 1 89.31 209 PHE A N 1
ATOM 1544 C CA . PHE A 1 209 ? -2.746 12.117 -10.969 1 89.31 209 PHE A CA 1
ATOM 1545 C C . PHE A 1 209 ? -4.008 12.828 -10.508 1 89.31 209 PHE A C 1
ATOM 1547 O O . PHE A 1 209 ? -3.951 13.977 -10.062 1 89.31 209 PHE A O 1
ATOM 1554 N N . ALA A 1 210 ? -5.102 12.18 -10.594 1 89.44 210 ALA A N 1
ATOM 1555 C CA . ALA A 1 210 ? -6.363 12.734 -10.109 1 89.44 210 ALA A CA 1
ATOM 1556 C C . ALA A 1 210 ? -6.305 12.992 -8.602 1 89.44 210 ALA A C 1
ATOM 1558 O O . ALA A 1 210 ? -6.766 14.031 -8.125 1 89.44 210 ALA A O 1
ATOM 1559 N N . THR A 1 211 ? -5.754 12.016 -7.906 1 88.38 211 THR A N 1
ATOM 1560 C CA . THR A 1 211 ? -5.621 12.156 -6.457 1 88.38 211 THR A CA 1
ATOM 1561 C C . THR A 1 211 ? -4.73 13.344 -6.105 1 88.38 211 THR A C 1
ATOM 1563 O O . THR A 1 211 ? -5.086 14.156 -5.254 1 88.38 211 THR A O 1
ATOM 1566 N N . GLU A 1 212 ? -3.613 13.484 -6.824 1 84.12 212 GLU A N 1
ATOM 1567 C CA . GLU A 1 212 ? -2.672 14.57 -6.562 1 84.12 212 GLU A CA 1
ATOM 1568 C C . GLU A 1 212 ? -3.27 15.922 -6.934 1 84.12 212 GLU A C 1
ATOM 1570 O O . GLU A 1 212 ? -3.025 16.922 -6.258 1 84.12 212 GLU A O 1
ATOM 1575 N N . ALA A 1 213 ? -4.016 16.016 -7.984 1 84.06 213 ALA A N 1
ATOM 1576 C CA . ALA A 1 213 ? -4.637 17.25 -8.438 1 84.06 213 ALA A CA 1
ATOM 1577 C C . ALA A 1 213 ? -5.645 17.766 -7.414 1 84.06 213 ALA A C 1
ATOM 1579 O O . ALA A 1 213 ? -5.742 18.984 -7.188 1 84.06 213 ALA A O 1
ATOM 1580 N N . VAL A 1 214 ? -6.293 16.875 -6.766 1 84.69 214 VAL A N 1
ATOM 1581 C CA . VAL A 1 214 ? -7.293 17.266 -5.77 1 84.69 214 VAL A CA 1
ATOM 1582 C C . VAL A 1 214 ? -6.602 17.672 -4.473 1 84.69 214 VAL A C 1
ATOM 1584 O O . VAL A 1 214 ? -7.027 18.609 -3.801 1 84.69 214 VAL A O 1
ATOM 1587 N N . THR A 1 215 ? -5.578 16.969 -4.137 1 81.25 215 THR A N 1
ATOM 1588 C CA . THR A 1 215 ? -4.848 17.25 -2.906 1 81.25 215 THR A CA 1
ATOM 1589 C C . THR A 1 215 ? -4.133 18.594 -2.994 1 81.25 215 THR A C 1
ATOM 1591 O O . THR A 1 215 ? -4.09 19.344 -2.016 1 81.25 215 THR A O 1
ATOM 1594 N N . ARG A 1 216 ? -3.465 18.938 -4.094 1 74.06 216 ARG A N 1
ATOM 1595 C CA . ARG A 1 216 ? -2.73 20.172 -4.285 1 74.06 216 ARG A CA 1
ATOM 1596 C C . ARG A 1 216 ? -3.666 21.375 -4.227 1 74.06 216 ARG A C 1
ATOM 1598 O O . ARG A 1 216 ? -3.291 22.438 -3.723 1 74.06 216 ARG A O 1
ATOM 1605 N N . ARG A 1 217 ? -4.707 21.234 -4.766 1 64.5 217 ARG A N 1
ATOM 1606 C CA . ARG A 1 217 ? -5.641 22.359 -4.738 1 64.5 217 ARG A CA 1
ATOM 1607 C C . ARG A 1 217 ? -5.996 22.734 -3.307 1 64.5 217 ARG A C 1
ATOM 1609 O O . ARG A 1 217 ? -6.301 23.906 -3.023 1 64.5 217 ARG A O 1
ATOM 1616 N N . ARG A 1 218 ? -5.793 21.859 -2.432 1 57.19 218 ARG A N 1
ATOM 1617 C CA . ARG A 1 218 ? -6.074 22.125 -1.022 1 57.19 218 ARG A CA 1
ATOM 1618 C C . ARG A 1 218 ? -5.023 23.047 -0.418 1 57.19 218 ARG A C 1
ATOM 1620 O O . ARG A 1 218 ? -5.352 23.922 0.38 1 57.19 218 ARG A O 1
ATOM 1627 N N . GLY A 1 219 ? -3.732 22.703 -0.636 1 52.47 219 GLY A N 1
ATOM 1628 C CA . GLY A 1 219 ? -2.688 23.516 -0.045 1 52.47 219 GLY A CA 1
ATOM 1629 C C . GLY A 1 219 ? -2.725 24.969 -0.512 1 52.47 219 GLY A C 1
ATOM 1630 O O . GLY A 1 219 ? -2.373 25.875 0.241 1 52.47 219 GLY A O 1
ATOM 1631 N N . ARG A 1 220 ? -3.199 25.219 -1.655 1 48.56 220 ARG A N 1
ATOM 1632 C CA . ARG A 1 220 ? -3.246 26.578 -2.156 1 48.56 220 ARG A CA 1
ATOM 1633 C C . ARG A 1 220 ? -4.383 27.359 -1.505 1 48.56 220 ARG A C 1
ATOM 1635 O O . ARG A 1 220 ? -4.258 28.562 -1.267 1 48.56 220 ARG A O 1
ATOM 1642 N N . ARG A 1 221 ? -5.371 26.625 -1.148 1 45.44 221 ARG A N 1
ATOM 1643 C CA . ARG A 1 221 ? -6.504 27.375 -0.616 1 45.44 221 ARG A CA 1
ATOM 1644 C C . ARG A 1 221 ? -6.281 27.734 0.849 1 45.44 221 ARG A C 1
ATOM 1646 O O . ARG A 1 221 ? -6.781 28.766 1.326 1 45.44 221 ARG A O 1
ATOM 1653 N N . VAL A 1 222 ? -5.586 26.922 1.521 1 44.22 222 VAL A N 1
ATOM 1654 C CA . VAL A 1 222 ? -5.367 27.297 2.912 1 44.22 222 VAL A CA 1
ATOM 1655 C C . VAL A 1 222 ? -4.328 28.406 2.986 1 44.22 222 VAL A C 1
ATOM 1657 O O . VAL A 1 222 ? -4.273 29.156 3.969 1 44.22 222 VAL A O 1
ATOM 1660 N N . ARG A 1 223 ? -3.434 28.531 2.125 1 42.53 223 ARG A N 1
ATOM 1661 C CA . ARG A 1 223 ? -2.482 29.641 2.162 1 42.53 223 ARG A CA 1
ATOM 1662 C C . ARG A 1 223 ? -3.111 30.922 1.618 1 42.53 223 ARG A C 1
ATOM 1664 O O . ARG A 1 223 ? -2.537 32 1.747 1 42.53 223 ARG A O 1
ATOM 1671 N N . ALA A 1 224 ? -4.277 30.859 1.126 1 41.84 224 ALA A N 1
ATOM 1672 C CA . ALA A 1 224 ? -4.867 32.125 0.733 1 41.84 224 ALA A CA 1
ATOM 1673 C C . ALA A 1 224 ? -5.809 32.656 1.813 1 41.84 224 ALA A C 1
ATOM 1675 O O . ALA A 1 224 ? -6.496 31.875 2.479 1 41.84 224 ALA A O 1
ATOM 1676 N N . MET B 1 1 ? 11.992 -28.531 5.031 1 51.84 1 MET B N 1
ATOM 1677 C CA . MET B 1 1 ? 11.07 -27.391 4.957 1 51.84 1 MET B CA 1
ATOM 1678 C C . MET B 1 1 ? 11.562 -26.234 5.816 1 51.84 1 MET B C 1
ATOM 1680 O O . MET B 1 1 ? 12.102 -26.453 6.906 1 51.84 1 MET B O 1
ATOM 1684 N N . GLU B 1 2 ? 11.922 -25.234 5.191 1 65.06 2 GLU B N 1
ATOM 1685 C CA . GLU B 1 2 ? 12.578 -24.188 5.973 1 65.06 2 GLU B CA 1
ATOM 1686 C C . GLU B 1 2 ? 11.75 -23.812 7.195 1 65.06 2 GLU B C 1
ATOM 1688 O O . GLU B 1 2 ? 10.523 -23.703 7.117 1 65.06 2 GLU B O 1
ATOM 1693 N N . GLY B 1 3 ? 12.32 -24.109 8.359 1 85.75 3 GLY B N 1
ATOM 1694 C CA . GLY B 1 3 ? 11.688 -23.781 9.633 1 85.75 3 GLY B CA 1
ATOM 1695 C C . GLY B 1 3 ? 11.148 -22.375 9.695 1 85.75 3 GLY B C 1
ATOM 1696 O O . GLY B 1 3 ? 11.578 -21.5 8.938 1 85.75 3 GLY B O 1
ATOM 1697 N N . VAL B 1 4 ? 10.055 -22.25 10.289 1 93.19 4 VAL B N 1
ATOM 1698 C CA . VAL B 1 4 ? 9.375 -20.969 10.492 1 93.19 4 VAL B CA 1
ATOM 1699 C C . VAL B 1 4 ? 10.391 -19.906 10.891 1 93.19 4 VAL B C 1
ATOM 1701 O O . VAL B 1 4 ? 10.328 -18.766 10.406 1 93.19 4 VAL B O 1
ATOM 1704 N N . ALA B 1 5 ? 11.414 -20.25 11.625 1 94.94 5 ALA B N 1
ATOM 1705 C CA . ALA B 1 5 ? 12.422 -19.312 12.078 1 94.94 5 ALA B CA 1
ATOM 1706 C C . ALA B 1 5 ? 13.25 -18.781 10.914 1 94.94 5 ALA B C 1
ATOM 1708 O O . ALA B 1 5 ? 13.586 -17.594 10.867 1 94.94 5 ALA B O 1
ATOM 1709 N N . ALA B 1 6 ? 13.57 -19.672 10.039 1 95.69 6 ALA B N 1
ATOM 1710 C CA . ALA B 1 6 ? 14.359 -19.297 8.867 1 95.69 6 ALA B CA 1
ATOM 1711 C C . ALA B 1 6 ? 13.562 -18.359 7.961 1 95.69 6 ALA B C 1
ATOM 1713 O O . ALA B 1 6 ? 14.109 -17.406 7.41 1 95.69 6 ALA B O 1
ATOM 1714 N N . LEU B 1 7 ? 12.266 -18.625 7.785 1 96.81 7 LEU B N 1
ATOM 1715 C CA . LEU B 1 7 ? 11.383 -17.781 6.98 1 96.81 7 LEU B CA 1
ATOM 1716 C C . LEU B 1 7 ? 11.266 -16.391 7.582 1 96.81 7 LEU B C 1
ATOM 1718 O O . LEU B 1 7 ? 11.359 -15.391 6.863 1 96.81 7 LEU B O 1
ATOM 1722 N N . VAL B 1 8 ? 11.102 -16.391 8.867 1 97.5 8 VAL B N 1
ATOM 1723 C CA . VAL B 1 8 ? 10.961 -15.117 9.578 1 97.5 8 VAL B CA 1
ATOM 1724 C C . VAL B 1 8 ? 12.25 -14.312 9.469 1 97.5 8 VAL B C 1
ATOM 1726 O O . VAL B 1 8 ? 12.227 -13.125 9.148 1 97.5 8 VAL B O 1
ATOM 1729 N N . SER B 1 9 ? 13.391 -14.945 9.719 1 97.69 9 SER B N 1
ATOM 1730 C CA . SER B 1 9 ? 14.68 -14.266 9.68 1 97.69 9 SER B CA 1
ATOM 1731 C C . SER B 1 9 ? 14.977 -13.734 8.281 1 97.69 9 SER B C 1
ATOM 1733 O O . SER B 1 9 ? 15.484 -12.617 8.133 1 97.69 9 SER B O 1
ATOM 1735 N N . PHE B 1 10 ? 14.695 -14.5 7.285 1 98.31 10 PHE B N 1
ATOM 1736 C CA . PHE B 1 10 ? 14.922 -14.062 5.91 1 98.31 10 PHE B CA 1
ATOM 1737 C C . PHE B 1 10 ? 14.023 -12.883 5.562 1 98.31 10 PHE B C 1
ATOM 1739 O O . PHE B 1 10 ? 14.469 -11.93 4.922 1 98.31 10 PHE B O 1
ATOM 1746 N N . THR B 1 11 ? 12.734 -12.938 5.953 1 98.19 11 THR B N 1
ATOM 1747 C CA . THR B 1 11 ? 11.797 -11.852 5.691 1 98.19 11 THR B CA 1
ATOM 1748 C C . THR B 1 11 ? 12.266 -10.562 6.355 1 98.19 11 THR B C 1
ATOM 1750 O O . THR B 1 11 ? 12.258 -9.5 5.727 1 98.19 11 THR B O 1
ATOM 1753 N N . ILE B 1 12 ? 12.727 -10.688 7.594 1 98.19 12 ILE B N 1
ATOM 1754 C CA . ILE B 1 12 ? 13.219 -9.523 8.32 1 98.19 12 ILE B CA 1
ATOM 1755 C C . ILE B 1 12 ? 14.5 -9.008 7.66 1 98.19 12 ILE B C 1
ATOM 1757 O O . ILE B 1 12 ? 14.695 -7.797 7.523 1 98.19 12 ILE B O 1
ATOM 1761 N N . TRP B 1 13 ? 15.336 -9.914 7.258 1 98.5 13 TRP B N 1
ATOM 1762 C CA . TRP B 1 13 ? 16.578 -9.555 6.586 1 98.5 13 TRP B CA 1
ATOM 1763 C C . TRP B 1 13 ? 16.297 -8.789 5.297 1 98.5 13 TRP B C 1
ATOM 1765 O O . TRP B 1 13 ? 16.922 -7.75 5.043 1 98.5 13 TRP B O 1
ATOM 1775 N N . VAL B 1 14 ? 15.414 -9.242 4.52 1 98.62 14 VAL B N 1
ATOM 1776 C CA . VAL B 1 14 ? 15.039 -8.609 3.26 1 98.62 14 VAL B CA 1
ATOM 1777 C C . VAL B 1 14 ? 14.477 -7.215 3.525 1 98.62 14 VAL B C 1
ATOM 1779 O O . VAL B 1 14 ? 14.883 -6.246 2.881 1 98.62 14 VAL B O 1
ATOM 1782 N N . ALA B 1 15 ? 13.523 -7.148 4.434 1 98.56 15 ALA B N 1
ATOM 1783 C CA . ALA B 1 15 ? 12.891 -5.867 4.742 1 98.56 15 ALA B CA 1
ATOM 1784 C C . ALA B 1 15 ? 13.922 -4.859 5.238 1 98.56 15 ALA B C 1
ATOM 1786 O O . ALA B 1 15 ? 13.883 -3.684 4.867 1 98.56 15 ALA B O 1
ATOM 1787 N N . THR B 1 16 ? 14.859 -5.312 6.062 1 98.69 16 THR B N 1
ATOM 1788 C CA . THR B 1 16 ? 15.898 -4.449 6.605 1 98.69 16 THR B CA 1
ATOM 1789 C C . THR B 1 16 ? 16.828 -3.951 5.496 1 98.69 16 THR B C 1
ATOM 1791 O O . THR B 1 16 ? 17.078 -2.752 5.387 1 98.69 16 THR B O 1
ATOM 1794 N N . LEU B 1 17 ? 17.25 -4.836 4.695 1 98.81 17 LEU B N 1
ATOM 1795 C CA . LEU B 1 17 ? 18.203 -4.469 3.643 1 98.81 17 LEU B CA 1
ATOM 1796 C C . LEU B 1 17 ? 17.516 -3.582 2.6 1 98.81 17 LEU B C 1
ATOM 1798 O O . LEU B 1 17 ? 18.141 -2.639 2.094 1 98.81 17 LEU B O 1
ATOM 1802 N N . ALA B 1 18 ? 16.297 -3.93 2.213 1 98.75 18 ALA B N 1
ATOM 1803 C CA . ALA B 1 18 ? 15.547 -3.098 1.273 1 98.75 18 ALA B CA 1
ATOM 1804 C C . ALA B 1 18 ? 15.406 -1.672 1.798 1 98.75 18 ALA B C 1
ATOM 1806 O O . ALA B 1 18 ? 15.625 -0.708 1.058 1 98.75 18 ALA B O 1
ATOM 1807 N N . THR B 1 19 ? 15.07 -1.556 3.08 1 98.69 19 THR B N 1
ATOM 1808 C CA . THR B 1 19 ? 14.875 -0.247 3.693 1 98.69 19 THR B CA 1
ATOM 1809 C C . THR B 1 19 ? 16.188 0.524 3.746 1 98.69 19 THR B C 1
ATOM 1811 O O . THR B 1 19 ? 16.234 1.71 3.412 1 98.69 19 THR B O 1
ATOM 1814 N N . LEU B 1 20 ? 17.281 -0.117 4.113 1 98.69 20 LEU B N 1
ATOM 1815 C CA . LEU B 1 20 ? 18.594 0.522 4.188 1 98.69 20 LEU B CA 1
ATOM 1816 C C . LEU B 1 20 ? 19.047 0.986 2.809 1 98.69 20 LEU B C 1
ATOM 1818 O O . LEU B 1 20 ? 19.641 2.055 2.676 1 98.69 20 LEU B O 1
ATOM 1822 N N . LEU B 1 21 ? 18.766 0.222 1.833 1 98.56 21 LEU B N 1
ATOM 1823 C CA . LEU B 1 21 ? 19.188 0.524 0.469 1 98.56 21 LEU B CA 1
ATOM 1824 C C . LEU B 1 21 ? 18.516 1.793 -0.04 1 98.56 21 LEU B C 1
ATOM 1826 O O . LEU B 1 21 ? 19.125 2.566 -0.786 1 98.56 21 LEU B O 1
ATOM 1830 N N . ILE B 1 22 ? 17.266 2.029 0.335 1 98.69 22 ILE B N 1
ATOM 1831 C CA . ILE B 1 22 ? 16.531 3.141 -0.256 1 98.69 22 ILE B CA 1
ATOM 1832 C C . ILE B 1 22 ? 16.672 4.379 0.625 1 98.69 22 ILE B C 1
ATOM 1834 O O . ILE B 1 22 ? 16.312 5.484 0.214 1 98.69 22 ILE B O 1
ATOM 1838 N N . LEU B 1 23 ? 17.25 4.23 1.778 1 98.62 23 LEU B N 1
ATOM 1839 C CA . LEU B 1 23 ? 17.344 5.344 2.721 1 98.62 23 LEU B CA 1
ATOM 1840 C C . LEU B 1 23 ? 18.109 6.512 2.107 1 98.62 23 LEU B C 1
ATOM 1842 O O . LEU B 1 23 ? 17.594 7.633 2.051 1 98.62 23 LEU B O 1
ATOM 1846 N N . PRO B 1 24 ? 19.328 6.328 1.547 1 98.06 24 PRO B N 1
ATOM 1847 C CA . PRO B 1 24 ? 20.078 7.469 1.012 1 98.06 24 PRO B CA 1
ATOM 1848 C C . PRO B 1 24 ? 19.391 8.109 -0.193 1 98.06 24 PRO B C 1
ATOM 1850 O O . PRO B 1 24 ? 19.094 9.305 -0.177 1 98.06 24 PRO B O 1
ATOM 1853 N N . PRO B 1 25 ? 19.047 7.363 -1.24 1 98.25 25 PRO B N 1
ATOM 1854 C CA . PRO B 1 25 ? 18.391 8.031 -2.363 1 98.25 25 PRO B CA 1
ATOM 1855 C C . PRO B 1 25 ? 17 8.562 -2 1 98.25 25 PRO B C 1
ATOM 1857 O O . PRO B 1 25 ? 16.578 9.586 -2.543 1 98.25 25 PRO B O 1
ATOM 1860 N N . GLY B 1 26 ? 16.281 7.832 -1.103 1 98.5 26 GLY B N 1
ATOM 1861 C CA . GLY B 1 26 ? 14.977 8.312 -0.672 1 98.5 26 GLY B CA 1
ATOM 1862 C C . GLY B 1 26 ? 15.031 9.641 0.058 1 98.5 26 GLY B C 1
ATOM 1863 O O . GLY B 1 26 ? 14.211 10.523 -0.184 1 98.5 26 GLY B O 1
ATOM 1864 N N . LEU B 1 27 ? 16 9.773 0.918 1 98.12 27 LEU B N 1
ATOM 1865 C CA . LEU B 1 27 ? 16.188 11.031 1.635 1 98.12 27 LEU B CA 1
ATOM 1866 C C . LEU B 1 27 ? 16.594 12.148 0.68 1 98.12 27 LEU B C 1
ATOM 1868 O O . LEU B 1 27 ? 16.141 13.281 0.817 1 98.12 27 LEU B O 1
ATOM 1872 N N . ALA B 1 28 ? 17.453 11.805 -0.26 1 97.31 28 ALA B N 1
ATOM 1873 C CA . ALA B 1 28 ? 17.891 12.797 -1.244 1 97.31 28 ALA B CA 1
ATOM 1874 C C . ALA B 1 28 ? 16.703 13.305 -2.062 1 97.31 28 ALA B C 1
ATOM 1876 O O . ALA B 1 28 ? 16.531 14.516 -2.23 1 97.31 28 ALA B O 1
ATOM 1877 N N . VAL B 1 29 ? 15.875 12.414 -2.498 1 97.75 29 VAL B N 1
ATOM 1878 C CA . VAL B 1 29 ? 14.719 12.773 -3.312 1 97.75 29 VAL B CA 1
ATOM 1879 C C . VAL B 1 29 ? 13.711 13.547 -2.463 1 97.75 29 VAL B C 1
ATOM 1881 O O . VAL B 1 29 ? 13.156 14.555 -2.91 1 97.75 29 VAL B O 1
ATOM 1884 N N . ALA B 1 30 ? 13.461 13 -1.271 1 97.88 30 ALA B N 1
ATOM 1885 C CA . ALA B 1 30 ? 12.539 13.672 -0.362 1 97.88 30 ALA B CA 1
ATOM 1886 C C . ALA B 1 30 ? 12.969 15.117 -0.105 1 97.88 30 ALA B C 1
ATOM 1888 O O . ALA B 1 30 ? 12.148 16.031 -0.129 1 97.88 30 ALA B O 1
ATOM 1889 N N . TYR B 1 31 ? 14.234 15.297 0.127 1 96.62 31 TYR B N 1
ATOM 1890 C CA . TYR B 1 31 ? 14.766 16.625 0.39 1 96.62 31 TYR B CA 1
ATOM 1891 C C . TYR B 1 31 ? 14.625 17.531 -0.835 1 96.62 31 TYR B C 1
ATOM 1893 O O . TYR B 1 31 ? 14.219 18.688 -0.723 1 96.62 31 TYR B O 1
ATOM 1901 N N . ALA B 1 32 ? 15.023 17.016 -1.968 1 95.69 32 ALA B N 1
ATOM 1902 C CA . ALA B 1 32 ? 14.914 17.766 -3.209 1 95.69 32 ALA B CA 1
ATOM 1903 C C . ALA B 1 32 ? 13.469 18.203 -3.457 1 95.69 32 ALA B C 1
ATOM 1905 O O . ALA B 1 32 ? 13.219 19.359 -3.828 1 95.69 32 ALA B O 1
ATOM 1906 N N . LEU B 1 33 ? 12.578 17.391 -3.195 1 94.94 33 LEU B N 1
ATOM 1907 C CA . LEU B 1 33 ? 11.164 17.688 -3.43 1 94.94 33 LEU B CA 1
ATOM 1908 C C . LEU B 1 33 ? 10.648 18.703 -2.418 1 94.94 33 LEU B C 1
ATOM 1910 O O . LEU B 1 33 ? 9.797 19.531 -2.746 1 94.94 33 LEU B O 1
ATOM 1914 N N . ALA B 1 34 ? 11.125 18.562 -1.22 1 94.25 34 ALA B N 1
ATOM 1915 C CA . ALA B 1 34 ? 10.703 19.484 -0.167 1 94.25 34 ALA B CA 1
ATOM 1916 C C . ALA B 1 34 ? 11.102 20.922 -0.503 1 94.25 34 ALA B C 1
ATOM 1918 O O . ALA B 1 34 ? 10.422 21.875 -0.096 1 94.25 34 ALA B O 1
ATOM 1919 N N . ARG B 1 35 ? 12.164 21.078 -1.292 1 91.44 35 ARG B N 1
ATOM 1920 C CA . ARG B 1 35 ? 12.695 22.406 -1.571 1 91.44 35 ARG B CA 1
ATOM 1921 C C . ARG B 1 35 ? 12.367 22.844 -2.994 1 91.44 35 ARG B C 1
ATOM 1923 O O . ARG B 1 35 ? 12.633 23.984 -3.381 1 91.44 35 ARG B O 1
ATOM 1930 N N . TRP B 1 36 ? 11.781 21.938 -3.721 1 91.06 36 TRP B N 1
ATOM 1931 C CA . TRP B 1 36 ? 11.469 22.219 -5.117 1 91.06 36 TRP B CA 1
ATOM 1932 C C . TRP B 1 36 ? 10.227 23.094 -5.23 1 91.06 36 TRP B C 1
ATOM 1934 O O . TRP B 1 36 ? 9.156 22.734 -4.723 1 91.06 36 TRP B O 1
ATOM 1944 N N . GLU B 1 37 ? 10.367 24.234 -5.895 1 85.5 37 GLU B N 1
ATOM 1945 C CA . GLU B 1 37 ? 9.25 25.156 -6.09 1 85.5 37 GLU B CA 1
ATOM 1946 C C . GLU B 1 37 ? 8.891 25.281 -7.57 1 85.5 37 GLU B C 1
ATOM 1948 O O . GLU B 1 37 ? 7.883 25.891 -7.922 1 85.5 37 GLU B O 1
ATOM 1953 N N . GLY B 1 38 ? 9.516 24.625 -8.438 1 85.31 38 GLY B N 1
ATOM 1954 C CA . GLY B 1 38 ? 9.359 24.828 -9.867 1 85.31 38 GLY B CA 1
ATOM 1955 C C . GLY B 1 38 ? 8.289 23.938 -10.477 1 85.31 38 GLY B C 1
ATOM 1956 O O . GLY B 1 38 ? 7.613 23.203 -9.766 1 85.31 38 GLY B O 1
ATOM 1957 N N . PRO B 1 39 ? 8.125 24.219 -11.773 1 87.44 39 PRO B N 1
ATOM 1958 C CA . PRO B 1 39 ? 7.148 23.422 -12.508 1 87.44 39 PRO B CA 1
ATOM 1959 C C . PRO B 1 39 ? 7.562 21.953 -12.625 1 87.44 39 PRO B C 1
ATOM 1961 O O . PRO B 1 39 ? 8.75 21.641 -12.531 1 87.44 39 PRO B O 1
ATOM 1964 N N . GLY B 1 40 ? 6.707 20.906 -12.625 1 89.12 40 GLY B N 1
ATOM 1965 C CA . GLY B 1 40 ? 7.004 19.5 -12.828 1 89.12 40 GLY B CA 1
ATOM 1966 C C . GLY B 1 40 ? 6.934 18.688 -11.547 1 89.12 40 GLY B C 1
ATOM 1967 O O . GLY B 1 40 ? 7 17.469 -11.578 1 89.12 40 GLY B O 1
ATOM 1968 N N . LYS B 1 41 ? 6.969 19.422 -10.375 1 88.56 41 LYS B N 1
ATOM 1969 C CA . LYS B 1 41 ? 6.914 18.766 -9.078 1 88.56 41 LYS B CA 1
ATOM 1970 C C . LYS B 1 41 ? 5.777 17.75 -9.023 1 88.56 41 LYS B C 1
ATOM 1972 O O . LYS B 1 41 ? 5.965 16.625 -8.562 1 88.56 41 LYS B O 1
ATOM 1977 N N . GLY B 1 42 ? 4.707 18.125 -9.609 1 85.56 42 GLY B N 1
ATOM 1978 C CA . GLY B 1 42 ? 3.545 17.25 -9.617 1 85.56 42 GLY B CA 1
ATOM 1979 C C . GLY B 1 42 ? 3.777 15.961 -10.391 1 85.56 42 GLY B C 1
ATOM 1980 O O . GLY B 1 42 ? 3.357 14.891 -9.953 1 85.56 42 GLY B O 1
ATOM 1981 N N . VAL B 1 43 ? 4.445 16.109 -11.469 1 88.62 43 VAL B N 1
ATOM 1982 C CA . VAL B 1 43 ? 4.723 14.945 -12.312 1 88.62 43 VAL B CA 1
ATOM 1983 C C . VAL B 1 43 ? 5.707 14.023 -11.602 1 88.62 43 VAL B C 1
ATOM 1985 O O . VAL B 1 43 ? 5.527 12.797 -11.594 1 88.62 43 VAL B O 1
ATOM 1988 N N . VAL B 1 44 ? 6.707 14.602 -10.961 1 91.62 44 VAL B N 1
ATOM 1989 C CA . VAL B 1 44 ? 7.699 13.805 -10.242 1 91.62 44 VAL B CA 1
ATOM 1990 C C . VAL B 1 44 ? 7.035 13.078 -9.07 1 91.62 44 VAL B C 1
ATOM 1992 O O . VAL B 1 44 ? 7.273 11.891 -8.852 1 91.62 44 VAL B O 1
ATOM 1995 N N . GLU B 1 45 ? 6.188 13.727 -8.438 1 88.81 45 GLU B N 1
ATOM 1996 C CA . GLU B 1 45 ? 5.453 13.133 -7.32 1 88.81 45 GLU B CA 1
ATOM 1997 C C . GLU B 1 45 ? 4.566 11.984 -7.797 1 88.81 45 GLU B C 1
ATOM 1999 O O . GLU B 1 45 ? 4.484 10.945 -7.145 1 88.81 45 GLU B O 1
ATOM 2004 N N . THR B 1 46 ? 3.93 12.188 -8.914 1 88.12 46 THR B N 1
ATOM 2005 C CA . THR B 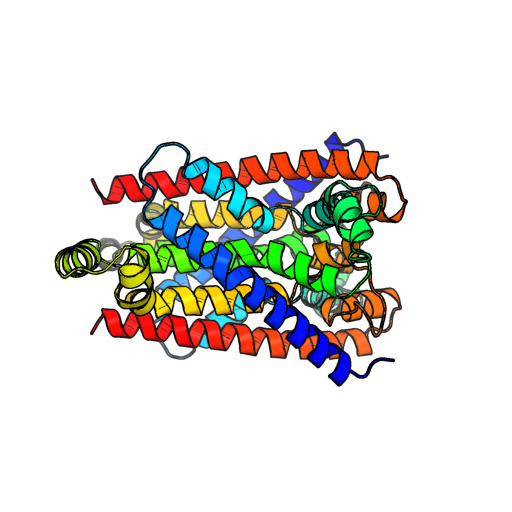1 46 ? 3.07 11.156 -9.477 1 88.12 46 THR B CA 1
ATOM 2006 C C . THR B 1 46 ? 3.881 9.914 -9.836 1 88.12 46 THR B C 1
ATOM 2008 O O . THR B 1 46 ? 3.494 8.797 -9.492 1 88.12 46 THR B O 1
ATOM 2011 N N . VAL B 1 47 ? 4.992 10.109 -10.414 1 91.19 47 VAL B N 1
ATOM 2012 C CA . VAL B 1 47 ? 5.84 9.008 -10.844 1 91.19 47 VAL B CA 1
ATOM 2013 C C . VAL B 1 47 ? 6.355 8.25 -9.617 1 91.19 47 VAL B C 1
ATOM 2015 O O . VAL B 1 47 ? 6.375 7.016 -9.609 1 91.19 47 VAL B O 1
ATOM 2018 N N . LEU B 1 48 ? 6.699 8.969 -8.602 1 91.94 48 LEU B N 1
ATOM 2019 C CA . LEU B 1 48 ? 7.238 8.359 -7.391 1 91.94 48 LEU B CA 1
ATOM 2020 C C . LEU B 1 48 ? 6.152 7.598 -6.637 1 91.94 48 LEU B C 1
ATOM 2022 O O . LEU B 1 48 ? 6.441 6.617 -5.945 1 91.94 48 LEU B O 1
ATOM 2026 N N . THR B 1 49 ? 4.93 8.047 -6.84 1 89 49 THR B N 1
ATOM 2027 C CA . THR B 1 49 ? 3.803 7.43 -6.145 1 89 49 THR B CA 1
ATOM 2028 C C . THR B 1 49 ? 3.256 6.246 -6.938 1 89 49 THR B C 1
ATOM 2030 O O . THR B 1 49 ? 2.518 5.418 -6.398 1 89 49 THR B O 1
ATOM 2033 N N . LEU B 1 50 ? 3.654 6.047 -8.109 1 90.38 50 LEU B N 1
ATOM 2034 C CA . LEU B 1 50 ? 3.104 5.062 -9.031 1 90.38 50 LEU B CA 1
ATOM 2035 C C . LEU B 1 50 ? 3.244 3.652 -8.461 1 90.38 50 LEU B C 1
ATOM 2037 O O . LEU B 1 50 ? 2.314 2.848 -8.555 1 90.38 50 LEU B O 1
ATOM 2041 N N . PRO B 1 51 ? 4.379 3.305 -7.832 1 89.06 51 PRO B N 1
ATOM 2042 C CA . PRO B 1 51 ? 4.512 1.935 -7.332 1 89.06 51 PRO B CA 1
ATOM 2043 C C . PRO B 1 51 ? 3.48 1.593 -6.262 1 89.06 51 PRO B C 1
ATOM 2045 O O . PRO B 1 51 ? 3.145 0.42 -6.074 1 89.06 51 PRO B O 1
ATOM 2048 N N . LEU B 1 52 ? 2.938 2.568 -5.586 1 85.75 52 LEU B N 1
ATOM 2049 C CA . LEU B 1 52 ? 1.937 2.336 -4.551 1 85.75 52 LEU B CA 1
ATOM 2050 C C . LEU B 1 52 ? 0.592 1.965 -5.168 1 85.75 52 LEU B C 1
ATOM 2052 O O . LEU B 1 52 ? -0.219 1.284 -4.535 1 85.75 52 LEU B O 1
ATOM 2056 N N . VAL B 1 53 ? 0.389 2.395 -6.398 1 87.94 53 VAL B N 1
ATOM 2057 C CA . VAL B 1 53 ? -0.924 2.248 -7.016 1 87.94 53 VAL B CA 1
ATOM 2058 C C . VAL B 1 53 ? -0.861 1.189 -8.117 1 87.94 53 VAL B C 1
ATOM 2060 O O . VAL B 1 53 ? -1.855 0.515 -8.398 1 87.94 53 VAL B O 1
ATOM 2063 N N . LEU B 1 54 ? 0.309 1.075 -8.719 1 92.88 54 LEU B N 1
ATOM 2064 C CA . LEU B 1 54 ? 0.502 0.039 -9.727 1 92.88 54 LEU B CA 1
ATOM 2065 C C . LEU B 1 54 ? 0.292 -1.348 -9.125 1 92.88 54 LEU B C 1
ATOM 2067 O O . LEU B 1 54 ? 0.719 -1.614 -8 1 92.88 54 LEU B O 1
ATOM 2071 N N . PRO B 1 55 ? -0.366 -2.152 -9.914 1 94.06 55 PRO B N 1
ATOM 2072 C CA . PRO B 1 55 ? -0.321 -3.549 -9.477 1 94.06 55 PRO B CA 1
ATOM 2073 C C . PRO B 1 55 ? 1.102 -4.043 -9.227 1 94.06 55 PRO B C 1
ATOM 2075 O O . PRO B 1 55 ? 1.99 -3.83 -10.055 1 94.06 55 PRO B O 1
ATOM 2078 N N . PRO B 1 56 ? 1.286 -4.594 -8.109 1 95.88 56 PRO B N 1
ATOM 2079 C CA . PRO B 1 56 ? 2.637 -5.086 -7.828 1 95.88 56 PRO B CA 1
ATOM 2080 C C . PRO B 1 56 ? 3.158 -6.031 -8.906 1 95.88 56 PRO B C 1
ATOM 2082 O O . PRO B 1 56 ? 4.363 -6.078 -9.164 1 95.88 56 PRO B O 1
ATOM 2085 N N . THR B 1 57 ? 2.266 -6.715 -9.562 1 96.44 57 THR B N 1
ATOM 2086 C CA . THR B 1 57 ? 2.664 -7.617 -10.633 1 96.44 57 THR B CA 1
ATOM 2087 C C . THR B 1 57 ? 3.217 -6.836 -11.828 1 96.44 57 THR B C 1
ATOM 2089 O O . THR B 1 57 ? 4.129 -7.305 -12.508 1 96.44 57 THR B O 1
ATOM 2092 N N . ALA B 1 58 ? 2.641 -5.688 -12.07 1 96.5 58 ALA B N 1
ATOM 2093 C CA . ALA B 1 58 ? 3.184 -4.836 -13.133 1 96.5 58 ALA B CA 1
ATOM 2094 C C . ALA B 1 58 ? 4.602 -4.383 -12.797 1 96.5 58 ALA B C 1
ATOM 2096 O O . ALA B 1 58 ? 5.492 -4.418 -13.648 1 96.5 58 ALA B O 1
ATOM 2097 N N . VAL B 1 59 ? 4.832 -4.016 -11.562 1 96.44 59 VAL B N 1
ATOM 2098 C CA . VAL B 1 59 ? 6.16 -3.598 -11.117 1 96.44 59 VAL B CA 1
ATOM 2099 C C . VAL B 1 59 ? 7.129 -4.773 -11.211 1 96.44 59 VAL B C 1
ATOM 2101 O O . VAL B 1 59 ? 8.25 -4.629 -11.695 1 96.44 59 VAL B O 1
ATOM 2104 N N . GLY B 1 60 ? 6.688 -5.91 -10.773 1 96.88 60 GLY B N 1
ATOM 2105 C CA . GLY B 1 60 ? 7.504 -7.109 -10.852 1 96.88 60 GLY B CA 1
ATOM 2106 C C . GLY B 1 60 ? 7.898 -7.469 -12.273 1 96.88 60 GLY B C 1
ATOM 2107 O O . GLY B 1 60 ? 9.039 -7.855 -12.531 1 96.88 60 GLY B O 1
ATOM 2108 N N . LEU B 1 61 ? 6.945 -7.336 -13.156 1 96.5 61 LEU B N 1
ATOM 2109 C CA . LEU B 1 61 ? 7.211 -7.645 -14.555 1 96.5 61 LEU B CA 1
ATOM 2110 C C . LEU B 1 61 ? 8.234 -6.68 -15.141 1 96.5 61 LEU B C 1
ATOM 2112 O O . LEU B 1 61 ? 9.133 -7.094 -15.875 1 96.5 61 LEU B O 1
ATOM 2116 N N . VAL B 1 62 ? 8.047 -5.449 -14.867 1 95.06 62 VAL B N 1
ATOM 2117 C CA . VAL B 1 62 ? 8.984 -4.449 -15.367 1 95.06 62 VAL B CA 1
ATOM 2118 C C . VAL B 1 62 ? 10.383 -4.734 -14.828 1 95.06 62 VAL B C 1
ATOM 2120 O O . VAL B 1 62 ? 11.367 -4.688 -15.57 1 95.06 62 VAL B O 1
ATOM 2123 N N . LEU B 1 63 ? 10.523 -5.035 -13.562 1 95.88 63 LEU B N 1
ATOM 2124 C CA . LEU B 1 63 ? 11.812 -5.375 -12.969 1 95.88 63 LEU B CA 1
ATOM 2125 C C . LEU B 1 63 ? 12.398 -6.629 -13.617 1 95.88 63 LEU B C 1
ATOM 2127 O O . LEU B 1 63 ? 13.594 -6.691 -13.891 1 95.88 63 LEU B O 1
ATOM 2131 N N . LEU B 1 64 ? 11.508 -7.609 -13.812 1 95.56 64 LEU B N 1
ATOM 2132 C CA . LEU B 1 64 ? 11.938 -8.852 -14.445 1 95.56 64 LEU B CA 1
ATOM 2133 C C . LEU B 1 64 ? 12.539 -8.578 -15.828 1 95.56 64 LEU B C 1
ATOM 2135 O O . LEU B 1 64 ? 13.602 -9.102 -16.156 1 95.56 64 LEU B O 1
ATOM 2139 N N . GLU B 1 65 ? 11.883 -7.762 -16.594 1 93.94 65 GLU B N 1
ATOM 2140 C CA . GLU B 1 65 ? 12.344 -7.449 -17.938 1 93.94 65 GLU B CA 1
ATOM 2141 C C . GLU B 1 65 ? 13.625 -6.625 -17.906 1 93.94 65 GLU B C 1
ATOM 2143 O O . GLU B 1 65 ? 14.5 -6.793 -18.766 1 93.94 65 GLU B O 1
ATOM 2148 N N . LEU B 1 66 ? 13.75 -5.727 -16.969 1 93.88 66 LEU B N 1
ATOM 2149 C CA . LEU B 1 66 ? 14.922 -4.867 -16.859 1 93.88 66 LEU B CA 1
ATOM 2150 C C . LEU B 1 66 ? 16.125 -5.648 -16.359 1 93.88 66 LEU B C 1
ATOM 2152 O O . LEU B 1 66 ? 17.25 -5.414 -16.797 1 93.88 66 LEU B O 1
ATOM 2156 N N . LEU B 1 67 ? 15.922 -6.578 -15.492 1 93.94 67 LEU B N 1
ATOM 2157 C CA . LEU B 1 67 ? 17.016 -7.246 -14.789 1 93.94 67 LEU B CA 1
ATOM 2158 C C . LEU B 1 67 ? 17.297 -8.609 -15.406 1 93.94 67 LEU B C 1
ATOM 2160 O O . LEU B 1 67 ? 18.297 -9.242 -15.07 1 93.94 67 LEU B O 1
ATOM 2164 N N . GLY B 1 68 ? 16.406 -9.039 -16.219 1 89.56 68 GLY B N 1
ATOM 2165 C CA . GLY B 1 68 ? 16.656 -10.312 -16.891 1 89.56 68 GLY B CA 1
ATOM 2166 C C . GLY B 1 68 ? 17.922 -10.32 -17.719 1 89.56 68 GLY B C 1
ATOM 2167 O O . GLY B 1 68 ? 18.5 -9.266 -17.984 1 89.56 68 GLY B O 1
ATOM 2168 N N . ARG B 1 69 ? 18.328 -11.453 -18.172 1 81.31 69 ARG B N 1
ATOM 2169 C CA . ARG B 1 69 ? 19.594 -11.672 -18.844 1 81.31 69 ARG B CA 1
ATOM 2170 C C . ARG B 1 69 ? 19.719 -10.789 -20.078 1 81.31 69 ARG B C 1
ATOM 2172 O O . ARG B 1 69 ? 20.781 -10.25 -20.375 1 81.31 69 ARG B O 1
ATOM 2179 N N . ASN B 1 70 ? 18.688 -10.547 -20.734 1 82.38 70 ASN B N 1
ATOM 2180 C CA . ASN B 1 70 ? 18.734 -9.766 -21.969 1 82.38 70 ASN B CA 1
ATOM 2181 C C . ASN B 1 70 ? 18.25 -8.336 -21.75 1 82.38 70 ASN B C 1
ATOM 2183 O O . ASN B 1 70 ? 18.156 -7.555 -22.703 1 82.38 70 ASN B O 1
ATOM 2187 N N . GLY B 1 71 ? 17.891 -8.039 -20.516 1 88.94 71 GLY B N 1
ATOM 2188 C CA . GLY B 1 71 ? 17.453 -6.684 -20.219 1 88.94 71 GLY B CA 1
ATOM 2189 C C . GLY B 1 71 ? 18.594 -5.688 -20.109 1 88.94 71 GLY B C 1
ATOM 2190 O O . GLY B 1 71 ? 19.75 -6.078 -19.969 1 88.94 71 GLY B O 1
ATOM 2191 N N . PRO B 1 72 ? 18.281 -4.473 -20.297 1 88.88 72 PRO B N 1
ATOM 2192 C CA . PRO B 1 72 ? 19.328 -3.443 -20.297 1 88.88 72 PRO B CA 1
ATOM 2193 C C . PRO B 1 72 ? 20.156 -3.439 -19.016 1 88.88 72 PRO B C 1
ATOM 2195 O O . PRO B 1 72 ? 21.375 -3.314 -19.062 1 88.88 72 PRO B O 1
ATOM 2198 N N . LEU B 1 73 ? 19.531 -3.66 -17.891 1 89.38 73 LEU B N 1
ATOM 2199 C CA . LEU B 1 73 ? 20.266 -3.664 -16.641 1 89.38 73 LEU B CA 1
ATOM 2200 C C . LEU B 1 73 ? 20.891 -5.031 -16.375 1 89.38 73 LEU B C 1
ATOM 2202 O O . LEU B 1 73 ? 21.953 -5.129 -15.766 1 89.38 73 LEU B O 1
ATOM 2206 N N . GLY B 1 74 ? 20.188 -6.016 -16.844 1 87 74 GLY B N 1
ATOM 2207 C CA . GLY B 1 74 ? 20.703 -7.367 -16.672 1 87 74 GLY B CA 1
ATOM 2208 C C . GLY B 1 74 ? 22.016 -7.605 -17.406 1 87 74 GLY B C 1
ATOM 2209 O O . GLY B 1 74 ? 22.922 -8.25 -16.875 1 87 74 GLY B O 1
ATOM 2210 N N . ARG B 1 75 ? 22.172 -7.031 -18.547 1 87.19 75 ARG B N 1
ATOM 2211 C CA . ARG B 1 75 ? 23.391 -7.184 -19.344 1 87.19 75 ARG B CA 1
ATOM 2212 C C . ARG B 1 75 ? 24.578 -6.547 -18.641 1 87.19 75 ARG B C 1
ATOM 2214 O O . ARG B 1 75 ? 25.672 -7.113 -18.641 1 87.19 75 ARG B O 1
ATOM 2221 N N . VAL B 1 76 ? 24.312 -5.449 -18.078 1 87.25 76 VAL B N 1
ATOM 2222 C CA . VAL B 1 76 ? 25.375 -4.738 -17.375 1 87.25 76 VAL B CA 1
ATOM 2223 C C . VAL B 1 76 ? 25.797 -5.531 -16.141 1 87.25 76 VAL B C 1
ATOM 2225 O O . VAL B 1 76 ? 27 -5.688 -15.883 1 87.25 76 VAL B O 1
ATOM 2228 N N . LEU B 1 77 ? 24.812 -6.043 -15.484 1 87.56 77 LEU B N 1
ATOM 2229 C CA . LEU B 1 77 ? 25.094 -6.801 -14.266 1 87.56 77 LEU B CA 1
ATOM 2230 C C . LEU B 1 77 ? 25.766 -8.125 -14.602 1 87.56 77 LEU B C 1
ATOM 2232 O O . LEU B 1 77 ? 26.656 -8.586 -13.867 1 87.56 77 LEU B O 1
ATOM 2236 N N . ASP B 1 78 ? 25.344 -8.734 -15.656 1 83.38 78 ASP B N 1
ATOM 2237 C CA . ASP B 1 78 ? 25.938 -9.984 -16.109 1 83.38 78 ASP B CA 1
ATOM 2238 C C . ASP B 1 78 ? 27.406 -9.805 -16.453 1 83.38 78 ASP B C 1
ATOM 2240 O O . ASP B 1 78 ? 28.219 -10.695 -16.219 1 83.38 78 ASP B O 1
ATOM 2244 N N . ALA B 1 79 ? 27.719 -8.672 -17.047 1 85.75 79 ALA B N 1
ATOM 2245 C CA . ALA B 1 79 ? 29.109 -8.359 -17.391 1 85.75 79 ALA B CA 1
ATOM 2246 C C . ALA B 1 79 ? 29.969 -8.344 -16.125 1 85.75 79 ALA B C 1
ATOM 2248 O O . ALA B 1 79 ? 31.172 -8.641 -16.188 1 85.75 79 ALA B O 1
ATOM 2249 N N . TRP B 1 80 ? 29.328 -8.094 -15.094 1 88.5 80 TRP B N 1
ATOM 2250 C CA . TRP B 1 80 ? 30.031 -8.094 -13.82 1 88.5 80 TRP B CA 1
ATOM 2251 C C . TRP B 1 80 ? 29.875 -9.43 -13.102 1 88.5 80 TRP B C 1
ATOM 2253 O O . TRP B 1 80 ? 30.266 -9.57 -11.945 1 88.5 80 TRP B O 1
ATOM 2263 N N . GLY B 1 81 ? 29.125 -10.406 -13.75 1 84.12 81 GLY B N 1
ATOM 2264 C CA . GLY B 1 81 ? 28.938 -11.75 -13.219 1 84.12 81 GLY B CA 1
ATOM 2265 C C . GLY B 1 81 ? 27.844 -11.828 -12.172 1 84.12 81 GLY B C 1
ATOM 2266 O O . GLY B 1 81 ? 27.844 -12.734 -11.336 1 84.12 81 GLY B O 1
ATOM 2267 N N . MET B 1 82 ? 27 -10.867 -12.266 1 87.12 82 MET B N 1
ATOM 2268 C CA . MET B 1 82 ? 25.969 -10.82 -11.234 1 87.12 82 MET B CA 1
ATOM 2269 C C . MET B 1 82 ? 24.609 -11.172 -11.805 1 87.12 82 MET B C 1
ATOM 2271 O O . MET B 1 82 ? 24.156 -10.562 -12.789 1 87.12 82 MET B O 1
ATOM 2275 N N . GLU B 1 83 ? 24.016 -12.266 -11.297 1 87.56 83 GLU B N 1
ATOM 2276 C CA . GLU B 1 83 ? 22.641 -12.617 -11.609 1 87.56 83 GLU B CA 1
ATOM 2277 C C . GLU B 1 83 ? 21.688 -12.109 -10.531 1 87.56 83 GLU B C 1
ATOM 2279 O O . GLU B 1 83 ? 21.891 -12.375 -9.344 1 87.56 83 GLU B O 1
ATOM 2284 N N . VAL B 1 84 ? 20.672 -11.445 -10.953 1 91.88 84 VAL B N 1
ATOM 2285 C CA . VAL B 1 84 ? 19.812 -10.82 -9.953 1 91.88 84 VAL B CA 1
ATOM 2286 C C . VAL B 1 84 ? 18.453 -11.523 -9.914 1 91.88 84 VAL B C 1
ATOM 2288 O O . VAL B 1 84 ? 17.953 -11.867 -8.836 1 91.88 84 VAL B O 1
ATOM 2291 N N . VAL B 1 85 ? 17.875 -11.898 -11.102 1 93.25 85 VAL B N 1
ATOM 2292 C CA . VAL B 1 85 ? 16.562 -12.516 -11.18 1 93.25 85 VAL B CA 1
ATOM 2293 C C . VAL B 1 85 ? 16.594 -13.891 -10.508 1 93.25 85 VAL B C 1
ATOM 2295 O O . VAL B 1 85 ? 17.531 -14.656 -10.688 1 93.25 85 VAL B O 1
ATOM 2298 N N . PHE B 1 86 ? 15.625 -14.18 -9.633 1 94.75 86 PHE B N 1
ATOM 2299 C CA . PHE B 1 86 ? 15.438 -15.445 -8.938 1 94.75 86 PHE B CA 1
ATOM 2300 C C . PHE B 1 86 ? 16.516 -15.641 -7.867 1 94.75 86 PHE B C 1
ATOM 2302 O O . PHE B 1 86 ? 16.922 -16.766 -7.586 1 94.75 86 PHE B O 1
ATOM 2309 N N . THR B 1 87 ? 17.016 -14.562 -7.438 1 96.25 87 THR B N 1
ATOM 2310 C CA . THR B 1 87 ? 17.953 -14.562 -6.316 1 96.25 87 THR B CA 1
ATOM 2311 C C . THR B 1 87 ? 17.438 -13.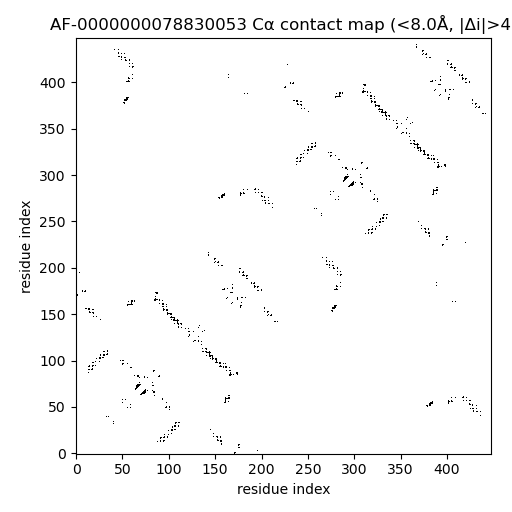672 -5.188 1 96.25 87 THR B C 1
ATOM 2313 O O . THR B 1 87 ? 16.484 -12.914 -5.371 1 96.25 87 THR B O 1
ATOM 2316 N N . PRO B 1 88 ? 18.062 -13.781 -4.012 1 97.44 88 PRO B N 1
ATOM 2317 C CA . PRO B 1 88 ? 17.656 -12.914 -2.9 1 97.44 88 PRO B CA 1
ATOM 2318 C C . PRO B 1 88 ? 17.812 -11.43 -3.229 1 97.44 88 PRO B C 1
ATOM 2320 O O . PRO B 1 88 ? 17.062 -10.602 -2.703 1 97.44 88 PRO B O 1
ATOM 2323 N N . LYS B 1 89 ? 18.688 -11.078 -4.117 1 96.75 89 LYS B N 1
ATOM 2324 C CA . LYS B 1 89 ? 18.859 -9.688 -4.527 1 96.75 89 LYS B CA 1
ATOM 2325 C C . LYS B 1 89 ? 17.594 -9.148 -5.168 1 96.75 89 LYS B C 1
ATOM 2327 O O . LYS B 1 89 ? 17.234 -7.98 -4.98 1 96.75 89 LYS B O 1
ATOM 2332 N N . ALA B 1 90 ? 16.938 -10.016 -5.91 1 97.44 90 ALA B N 1
ATOM 2333 C CA . ALA B 1 90 ? 15.711 -9.609 -6.578 1 97.44 90 ALA B CA 1
ATOM 2334 C C . ALA B 1 90 ? 14.594 -9.359 -5.562 1 97.44 90 ALA B C 1
ATOM 2336 O O . ALA B 1 90 ? 13.773 -8.461 -5.746 1 97.44 90 ALA B O 1
ATOM 2337 N N . VAL B 1 91 ? 14.57 -10.18 -4.48 1 98.5 91 VAL B N 1
ATOM 2338 C CA . VAL B 1 91 ? 13.586 -9.992 -3.418 1 98.5 91 VAL B CA 1
ATOM 2339 C C . VAL B 1 91 ? 13.789 -8.625 -2.76 1 98.5 91 VAL B C 1
ATOM 2341 O O . VAL B 1 91 ? 12.828 -7.871 -2.574 1 98.5 91 VAL B O 1
ATOM 2344 N N . VAL B 1 92 ? 15.016 -8.328 -2.48 1 98.62 92 VAL B N 1
ATOM 2345 C CA . VAL B 1 92 ? 15.375 -7.074 -1.822 1 98.62 92 VAL B CA 1
ATOM 2346 C C . VAL B 1 92 ? 15.031 -5.895 -2.73 1 98.62 92 VAL B C 1
ATOM 2348 O O . VAL B 1 92 ? 14.43 -4.914 -2.283 1 98.62 92 VAL B O 1
ATOM 2351 N N . LEU B 1 93 ? 15.344 -6 -3.986 1 97.75 93 LEU B N 1
ATOM 2352 C CA . LEU B 1 93 ? 15.125 -4.902 -4.922 1 97.75 93 LEU B CA 1
ATOM 2353 C C . LEU B 1 93 ? 13.641 -4.648 -5.125 1 97.75 93 LEU B C 1
ATOM 2355 O O . LEU B 1 93 ? 13.195 -3.498 -5.148 1 97.75 93 LEU B O 1
ATOM 2359 N N . ALA B 1 94 ? 12.875 -5.719 -5.348 1 98.12 94 ALA B N 1
ATOM 2360 C CA . ALA B 1 94 ? 11.43 -5.57 -5.488 1 98.12 94 ALA B CA 1
ATOM 2361 C C . ALA B 1 94 ? 10.82 -4.902 -4.258 1 98.12 94 ALA B C 1
ATOM 2363 O O . ALA B 1 94 ? 10.023 -3.971 -4.379 1 98.12 94 ALA B O 1
ATOM 2364 N N . SER B 1 95 ? 11.211 -5.352 -3.08 1 98.31 95 SER B N 1
ATOM 2365 C CA . SER B 1 95 ? 10.727 -4.781 -1.828 1 98.31 95 SER B CA 1
ATOM 2366 C C . SER B 1 95 ? 11.133 -3.314 -1.698 1 98.31 95 SER B C 1
ATOM 2368 O O . SER B 1 95 ? 10.352 -2.488 -1.229 1 98.31 95 SER B O 1
ATOM 2370 N N . ALA B 1 96 ? 12.352 -3.002 -2.092 1 98.5 96 ALA B N 1
ATOM 2371 C CA . ALA B 1 96 ? 12.867 -1.635 -2.025 1 98.5 96 ALA B CA 1
ATOM 2372 C C . ALA B 1 96 ? 12.047 -0.701 -2.912 1 98.5 96 ALA B C 1
ATOM 2374 O O . ALA B 1 96 ? 11.641 0.381 -2.48 1 98.5 96 ALA B O 1
ATOM 2375 N N . VAL B 1 97 ? 11.797 -1.118 -4.121 1 97.81 97 VAL B N 1
ATOM 2376 C CA . VAL B 1 97 ? 11.055 -0.308 -5.082 1 97.81 97 VAL B CA 1
ATOM 2377 C C . VAL B 1 97 ? 9.641 -0.048 -4.559 1 97.81 97 VAL B C 1
ATOM 2379 O O . VAL B 1 97 ? 9.141 1.075 -4.641 1 97.81 97 VAL B O 1
ATOM 2382 N N . MET B 1 98 ? 9.055 -1.069 -3.953 1 96.69 98 MET B N 1
ATOM 2383 C CA . MET B 1 98 ? 7.684 -0.968 -3.467 1 96.69 98 MET B CA 1
ATOM 2384 C C . MET B 1 98 ? 7.617 -0.116 -2.203 1 96.69 98 MET B C 1
ATOM 2386 O O . MET B 1 98 ? 6.605 0.54 -1.947 1 96.69 98 MET B O 1
ATOM 2390 N N . ALA B 1 99 ? 8.664 -0.077 -1.47 1 97.69 99 ALA B N 1
ATOM 2391 C CA . ALA B 1 99 ? 8.688 0.635 -0.195 1 97.69 99 ALA B CA 1
ATOM 2392 C C . ALA B 1 99 ? 9.133 2.084 -0.385 1 97.69 99 ALA B C 1
ATOM 2394 O O . ALA B 1 99 ? 8.859 2.938 0.461 1 97.69 99 ALA B O 1
ATOM 2395 N N . PHE B 1 100 ? 9.742 2.438 -1.453 1 98.38 100 PHE B N 1
ATOM 2396 C CA . PHE B 1 100 ? 10.438 3.693 -1.708 1 98.38 100 PHE B CA 1
ATOM 2397 C C . PHE B 1 100 ? 9.492 4.879 -1.556 1 98.38 100 PHE B C 1
ATOM 2399 O O . PHE B 1 100 ? 9.82 5.863 -0.892 1 98.38 100 PHE B O 1
ATOM 2406 N N . PRO B 1 101 ? 8.281 4.789 -2.156 1 96.31 101 PRO B N 1
ATOM 2407 C CA . PRO B 1 101 ? 7.391 5.949 -2.1 1 96.31 101 PRO B CA 1
ATOM 2408 C C . PRO B 1 101 ? 7.012 6.332 -0.671 1 96.31 101 PRO B C 1
ATOM 2410 O O . PRO B 1 101 ? 6.879 7.52 -0.362 1 96.31 101 PRO B O 1
ATOM 2413 N N . LEU B 1 102 ? 6.832 5.352 0.185 1 94.5 102 LEU B N 1
ATOM 2414 C CA . LEU B 1 102 ? 6.426 5.633 1.557 1 94.5 102 LEU B CA 1
ATOM 2415 C C . LEU B 1 102 ? 7.52 6.375 2.311 1 94.5 102 LEU B C 1
ATOM 2417 O O . LEU B 1 102 ? 7.238 7.312 3.061 1 94.5 102 LEU B O 1
ATOM 2421 N N . LEU B 1 103 ? 8.727 5.965 2.068 1 97.88 103 LEU B N 1
ATOM 2422 C CA . LEU B 1 103 ? 9.852 6.668 2.68 1 97.88 103 LEU B CA 1
ATOM 2423 C C . LEU B 1 103 ? 9.914 8.117 2.199 1 97.88 103 LEU B C 1
ATOM 2425 O O . LEU B 1 103 ? 10.008 9.039 3.012 1 97.88 103 LEU B O 1
ATOM 2429 N N . VAL B 1 104 ? 9.797 8.312 0.911 1 97.69 104 VAL B N 1
ATOM 2430 C CA . VAL B 1 104 ? 9.953 9.633 0.314 1 97.69 104 VAL B CA 1
ATOM 2431 C C . VAL B 1 104 ? 8.844 10.555 0.804 1 97.69 104 VAL B C 1
ATOM 2433 O O . VAL B 1 104 ? 9.102 11.695 1.192 1 97.69 104 VAL B O 1
ATOM 2436 N N . ARG B 1 105 ? 7.672 10.016 0.809 1 93.5 105 ARG B N 1
ATOM 2437 C CA . ARG B 1 105 ? 6.523 10.836 1.187 1 93.5 105 ARG B CA 1
ATOM 2438 C C . ARG B 1 105 ? 6.637 11.297 2.635 1 93.5 105 ARG B C 1
ATOM 2440 O O . ARG B 1 105 ? 6.449 12.484 2.926 1 93.5 105 ARG B O 1
ATOM 2447 N N . SER B 1 106 ? 6.91 10.43 3.518 1 94.88 106 SER B N 1
ATOM 2448 C CA . SER B 1 106 ? 6.992 10.766 4.938 1 94.88 106 SER B CA 1
ATOM 2449 C C . SER B 1 106 ? 8.195 11.656 5.227 1 94.88 106 SER B C 1
ATOM 2451 O O . SER B 1 106 ? 8.078 12.664 5.934 1 94.88 106 SER B O 1
ATOM 2453 N N . ALA B 1 107 ? 9.352 11.344 4.652 1 97.5 107 ALA B N 1
ATOM 2454 C CA . ALA B 1 107 ? 10.555 12.148 4.855 1 97.5 107 ALA B CA 1
ATOM 2455 C C . ALA B 1 107 ? 10.375 13.555 4.293 1 97.5 107 ALA B C 1
ATOM 2457 O O . ALA B 1 107 ? 10.828 14.531 4.895 1 97.5 107 ALA B O 1
ATOM 2458 N N . ARG B 1 108 ? 9.758 13.609 3.162 1 96.44 108 ARG B N 1
ATOM 2459 C CA . ARG B 1 108 ? 9.5 14.914 2.561 1 96.44 108 ARG B CA 1
ATOM 2460 C C . ARG B 1 108 ? 8.695 15.805 3.502 1 96.44 108 ARG B C 1
ATOM 2462 O O . ARG B 1 108 ? 9.023 16.984 3.684 1 96.44 108 ARG B O 1
ATOM 2469 N N . SER B 1 109 ? 7.652 15.227 4.059 1 92.88 109 SER B N 1
ATOM 2470 C CA . SER B 1 109 ? 6.844 15.984 5.008 1 92.88 109 SER B CA 1
ATOM 2471 C C . SER B 1 109 ? 7.684 16.469 6.184 1 92.88 109 SER B C 1
ATOM 2473 O O . SER B 1 109 ? 7.508 17.609 6.652 1 92.88 109 SER B O 1
ATOM 2475 N N . GLY B 1 110 ? 8.57 15.68 6.637 1 95.25 110 GLY B N 1
ATOM 2476 C CA . GLY B 1 110 ? 9.484 16.078 7.688 1 95.25 110 GLY B CA 1
ATOM 2477 C C . GLY B 1 110 ? 10.398 17.219 7.27 1 95.25 110 GLY B C 1
ATOM 2478 O O . GLY B 1 110 ? 10.594 18.172 8.023 1 95.25 110 GLY B O 1
ATOM 2479 N N . PHE B 1 111 ? 10.898 17.156 6.098 1 97.12 111 PHE B N 1
ATOM 2480 C CA . PHE B 1 111 ? 11.797 18.188 5.59 1 97.12 111 PHE B CA 1
ATOM 2481 C C . PHE B 1 111 ? 11.047 19.5 5.383 1 97.12 111 PHE B C 1
ATOM 2483 O O . PHE B 1 111 ? 11.602 20.578 5.586 1 97.12 111 PHE B O 1
ATOM 2490 N N . GLU B 1 112 ? 9.836 19.359 4.984 1 94.81 112 GLU B N 1
ATOM 2491 C CA . GLU B 1 112 ? 9.031 20.562 4.75 1 94.81 112 GLU B CA 1
ATOM 2492 C C . GLU B 1 112 ? 8.758 21.312 6.051 1 94.81 112 GLU B C 1
ATOM 2494 O O . GLU B 1 112 ? 8.539 22.516 6.039 1 94.81 112 GLU B O 1
ATOM 2499 N N . GLU B 1 113 ? 8.797 20.625 7.121 1 93.69 113 GLU B N 1
ATOM 2500 C CA . GLU B 1 113 ? 8.516 21.234 8.422 1 93.69 113 GLU B CA 1
ATOM 2501 C C . GLU B 1 113 ? 9.719 22.016 8.93 1 93.69 113 GLU B C 1
ATOM 2503 O O . GLU B 1 113 ? 9.594 22.812 9.867 1 93.69 113 GLU B O 1
ATOM 2508 N N . VAL B 1 114 ? 10.828 21.797 8.336 1 95.62 114 VAL B N 1
ATOM 2509 C CA . VAL B 1 114 ? 12.031 22.5 8.758 1 95.62 114 VAL B CA 1
ATOM 2510 C C . VAL B 1 114 ? 12.031 23.922 8.203 1 95.62 114 VAL B C 1
ATOM 2512 O O . VAL B 1 114 ? 11.938 24.125 6.988 1 95.62 114 VAL B O 1
ATOM 2515 N N . ASP B 1 115 ? 12.188 24.844 9.039 1 94.75 115 ASP B N 1
ATOM 2516 C CA . ASP B 1 115 ? 12.227 26.25 8.664 1 94.75 115 ASP B CA 1
ATOM 2517 C C . ASP B 1 115 ? 13.469 26.562 7.828 1 94.75 115 ASP B C 1
ATOM 2519 O O . ASP B 1 115 ? 14.594 26.406 8.305 1 94.75 115 ASP B O 1
ATOM 2523 N N . PRO B 1 116 ? 13.242 27.016 6.684 1 92 116 PRO B N 1
ATOM 2524 C CA . PRO B 1 116 ? 14.383 27.312 5.816 1 92 116 PRO B CA 1
ATOM 2525 C C . PRO B 1 116 ? 15.305 28.375 6.406 1 92 116 PRO B C 1
ATOM 2527 O O . PRO B 1 116 ? 16.484 28.453 6.047 1 92 116 PRO B O 1
ATOM 2530 N N . ARG B 1 117 ? 14.867 29.188 7.336 1 95.12 117 ARG B N 1
ATOM 2531 C CA . ARG B 1 117 ? 15.68 30.219 7.961 1 95.12 117 ARG B CA 1
ATOM 2532 C C . ARG B 1 117 ? 16.797 29.625 8.805 1 95.12 117 ARG B C 1
ATOM 2534 O O . ARG B 1 117 ? 17.875 30.203 8.922 1 95.12 117 ARG B O 1
ATOM 2541 N N . LEU B 1 118 ? 16.469 28.484 9.344 1 95.5 118 LEU B N 1
ATOM 2542 C CA . LEU B 1 118 ? 17.484 27.812 10.164 1 95.5 118 LEU B CA 1
ATOM 2543 C C . LEU B 1 118 ? 18.641 27.328 9.305 1 95.5 118 LEU B C 1
ATOM 2545 O O . LEU B 1 118 ? 19.797 27.391 9.719 1 95.5 118 LEU B O 1
ATOM 2549 N N . VAL B 1 119 ? 18.312 26.891 8.133 1 94.19 119 VAL B N 1
ATOM 2550 C CA . VAL B 1 119 ? 19.344 26.422 7.199 1 94.19 119 VAL B CA 1
ATOM 2551 C C . VAL B 1 119 ? 20.141 27.609 6.688 1 94.19 119 VAL B C 1
ATOM 2553 O O . VAL B 1 119 ? 21.375 27.531 6.562 1 94.19 119 VAL B O 1
ATOM 2556 N N . ALA B 1 120 ? 19.5 28.672 6.48 1 95 120 ALA B N 1
ATOM 2557 C CA . ALA B 1 120 ? 20.141 29.891 6.016 1 95 120 ALA B CA 1
ATOM 2558 C C . ALA B 1 120 ? 21.141 30.406 7.047 1 95 120 ALA B C 1
ATOM 2560 O O . ALA B 1 120 ? 22.25 30.844 6.691 1 95 120 ALA B O 1
ATOM 2561 N N . VAL B 1 121 ? 20.734 30.406 8.266 1 96.69 121 VAL B N 1
ATOM 2562 C CA . VAL B 1 121 ? 21.609 30.844 9.344 1 96.69 121 VAL B CA 1
ATOM 2563 C C . VAL B 1 121 ? 22.875 29.969 9.375 1 96.69 121 VAL B C 1
ATOM 2565 O O . VAL B 1 121 ? 23.984 30.484 9.477 1 96.69 121 VAL B O 1
ATOM 2568 N N . ALA B 1 122 ? 22.734 28.688 9.219 1 96.38 122 ALA B N 1
ATOM 2569 C CA . ALA B 1 122 ? 23.875 27.781 9.227 1 96.38 122 ALA B CA 1
ATOM 2570 C C . ALA B 1 122 ? 24.797 28.047 8.039 1 96.38 122 ALA B C 1
ATOM 2572 O O . ALA B 1 122 ? 26.016 27.984 8.172 1 96.38 122 ALA B O 1
ATOM 2573 N N . ARG B 1 123 ? 24.203 28.344 6.961 1 95.69 123 ARG B N 1
ATOM 2574 C CA . ARG B 1 123 ? 24.984 28.641 5.762 1 95.69 123 ARG B CA 1
ATOM 2575 C C . ARG B 1 123 ? 25.766 29.938 5.926 1 95.69 123 ARG B C 1
ATOM 2577 O O . ARG B 1 123 ? 26.922 30.031 5.48 1 95.69 123 ARG B O 1
ATOM 2584 N N . THR B 1 124 ? 25.172 30.922 6.543 1 96.31 124 THR B N 1
ATOM 2585 C CA . THR B 1 124 ? 25.844 32.188 6.789 1 96.31 124 THR B CA 1
ATOM 2586 C C . THR B 1 124 ? 27 32 7.766 1 96.31 124 THR B C 1
ATOM 2588 O O . THR B 1 124 ? 27.984 32.75 7.703 1 96.31 124 THR B O 1
ATOM 2591 N N . LEU B 1 125 ? 26.938 31.047 8.617 1 96.88 125 LEU B N 1
ATOM 2592 C CA . LEU B 1 125 ? 27.969 30.766 9.602 1 96.88 125 LEU B CA 1
ATOM 2593 C C . LEU B 1 125 ? 29.078 29.922 8.992 1 96.88 125 LEU B C 1
ATOM 2595 O O . LEU B 1 125 ? 30.031 29.547 9.688 1 96.88 125 LEU B O 1
ATOM 2599 N N . GLY B 1 126 ? 28.969 29.562 7.688 1 95.94 126 GLY B N 1
ATOM 2600 C CA . GLY B 1 126 ? 30.078 28.938 6.988 1 95.94 126 GLY B CA 1
ATOM 2601 C C . GLY B 1 126 ? 29.797 27.5 6.602 1 95.94 126 GLY B C 1
ATOM 2602 O O . GLY B 1 126 ? 30.641 26.844 5.992 1 95.94 126 GLY B O 1
ATOM 2603 N N . ASP B 1 127 ? 28.641 27.047 6.957 1 96.56 127 ASP B N 1
ATOM 2604 C CA . ASP B 1 127 ? 28.328 25.672 6.598 1 96.56 127 ASP B CA 1
ATOM 2605 C C . ASP B 1 127 ? 28.125 25.516 5.09 1 96.56 127 ASP B C 1
ATOM 2607 O O . ASP B 1 127 ? 27.516 26.375 4.453 1 96.56 127 ASP B O 1
ATOM 2611 N N . SER B 1 128 ? 28.719 24.453 4.566 1 97.12 128 SER B N 1
ATOM 2612 C CA . SER B 1 128 ? 28.359 24.047 3.211 1 97.12 128 SER B CA 1
ATOM 2613 C C . SER B 1 128 ? 26.938 23.5 3.152 1 97.12 128 SER B C 1
ATOM 2615 O O . SER B 1 128 ? 26.312 23.281 4.188 1 97.12 128 SER B O 1
ATOM 2617 N N . ARG B 1 129 ? 26.438 23.312 1.958 1 94 129 ARG B N 1
ATOM 2618 C CA . ARG B 1 129 ? 25.094 22.75 1.79 1 94 129 ARG B CA 1
ATOM 2619 C C . ARG B 1 129 ? 24.984 21.375 2.436 1 94 129 ARG B C 1
ATOM 2621 O O . ARG B 1 129 ? 23.984 21.078 3.105 1 94 129 ARG B O 1
ATOM 2628 N N . THR B 1 130 ? 25.938 20.562 2.205 1 95.56 130 THR B N 1
ATOM 2629 C CA . THR B 1 130 ? 25.938 19.203 2.738 1 95.56 130 THR B CA 1
ATOM 2630 C C . THR B 1 130 ? 26.047 19.219 4.262 1 95.56 130 THR B C 1
ATOM 2632 O O . THR B 1 130 ? 25.359 18.453 4.945 1 95.56 130 THR B O 1
ATOM 2635 N N . ARG B 1 131 ? 26.844 20.094 4.766 1 96.25 131 ARG B N 1
ATOM 2636 C CA . ARG B 1 131 ? 27 20.219 6.211 1 96.25 131 ARG B CA 1
ATOM 2637 C C . ARG B 1 131 ? 25.719 20.719 6.863 1 96.25 131 ARG B C 1
ATOM 2639 O O . ARG B 1 131 ? 25.312 20.219 7.922 1 96.25 131 ARG B O 1
ATOM 2646 N N . ALA B 1 132 ? 25.141 21.703 6.227 1 96.69 132 ALA B N 1
ATOM 2647 C CA . ALA B 1 132 ? 23.891 22.234 6.746 1 96.69 132 ALA B CA 1
ATOM 2648 C C . ALA B 1 132 ? 22.797 21.172 6.742 1 96.69 132 ALA B C 1
ATOM 2650 O O . ALA B 1 132 ? 21.953 21.125 7.641 1 96.69 132 ALA B O 1
ATOM 2651 N N . PHE B 1 133 ? 22.812 20.312 5.758 1 96.75 133 PHE B N 1
ATOM 2652 C CA . PHE B 1 133 ? 21.844 19.219 5.684 1 96.75 133 PHE B CA 1
ATOM 2653 C C . PHE B 1 133 ? 22 18.281 6.867 1 96.75 133 PHE B C 1
ATOM 2655 O O . PHE B 1 133 ? 21.016 17.969 7.555 1 96.75 133 PHE B O 1
ATOM 2662 N N . PHE B 1 134 ? 23.188 17.812 7.188 1 96.56 134 PHE B N 1
ATOM 2663 C CA . PHE B 1 134 ? 23.422 16.781 8.188 1 96.56 134 PHE B CA 1
ATOM 2664 C C . PHE B 1 134 ? 23.375 17.359 9.594 1 96.56 134 PHE B C 1
ATOM 2666 O O . PHE B 1 134 ? 23 16.688 10.555 1 96.56 134 PHE B O 1
ATOM 2673 N N . ARG B 1 135 ? 23.562 18.688 9.695 1 96.44 135 ARG B N 1
ATOM 2674 C CA . ARG B 1 135 ? 23.672 19.297 11.023 1 96.44 135 ARG B CA 1
ATOM 2675 C C . ARG B 1 135 ? 22.359 19.969 11.422 1 96.44 135 ARG B C 1
ATOM 2677 O O . ARG B 1 135 ? 22.062 20.078 12.617 1 96.44 135 ARG B O 1
ATOM 2684 N N . VAL B 1 136 ? 21.641 20.438 10.484 1 97.19 136 VAL B N 1
ATOM 2685 C CA . VAL B 1 136 ? 20.453 21.219 10.805 1 97.19 136 VAL B CA 1
ATOM 2686 C C . VAL B 1 136 ? 19.203 20.531 10.273 1 97.19 136 VAL B C 1
ATOM 2688 O O . VAL B 1 136 ? 18.375 20.031 11.047 1 97.19 136 VAL B O 1
ATOM 2691 N N . THR B 1 137 ? 19.156 20.312 8.992 1 97.38 137 THR B N 1
ATOM 2692 C CA . THR B 1 137 ? 17.938 19.844 8.336 1 97.38 137 THR B CA 1
ATOM 2693 C C . THR B 1 137 ? 17.578 18.438 8.797 1 97.38 137 THR B C 1
ATOM 2695 O O . THR B 1 137 ? 16.453 18.188 9.242 1 97.38 137 THR B O 1
ATOM 2698 N N . LEU B 1 138 ? 18.547 17.531 8.711 1 97.69 138 LEU B N 1
ATOM 2699 C CA . LEU B 1 138 ? 18.281 16.125 8.992 1 97.69 138 LEU B CA 1
ATOM 2700 C C . LEU B 1 138 ? 17.906 15.914 10.453 1 97.69 138 LEU B C 1
ATOM 2702 O O . LEU B 1 138 ? 16.922 15.25 10.766 1 97.69 138 LEU B O 1
ATOM 2706 N N . PRO B 1 139 ? 18.641 16.516 11.359 1 97.38 139 PRO B N 1
ATOM 2707 C CA . PRO B 1 139 ? 18.281 16.359 12.773 1 97.38 139 PRO B CA 1
ATOM 2708 C C . PRO B 1 139 ? 16.922 16.938 13.102 1 97.38 139 PRO B C 1
ATOM 2710 O O . PRO B 1 139 ? 16.188 16.391 13.938 1 97.38 139 PRO B O 1
ATOM 2713 N N . LEU B 1 140 ? 16.562 18.031 12.469 1 96.69 140 LEU B N 1
ATOM 2714 C CA . LEU B 1 140 ? 15.273 18.656 12.742 1 96.69 140 LEU B CA 1
ATOM 2715 C C . LEU B 1 140 ? 14.133 17.875 12.102 1 96.69 140 LEU B C 1
ATOM 2717 O O . LEU B 1 140 ? 13 17.922 12.578 1 96.69 140 LEU B O 1
ATOM 2721 N N . ALA B 1 141 ? 14.43 17.125 11.094 1 97.31 141 ALA B N 1
ATOM 2722 C CA . ALA B 1 141 ? 13.406 16.375 10.367 1 97.31 141 ALA B CA 1
ATOM 2723 C C . ALA B 1 141 ? 13.422 14.898 10.766 1 97.31 141 ALA B C 1
ATOM 2725 O O . ALA B 1 141 ? 12.75 14.078 10.133 1 97.31 141 ALA B O 1
ATOM 2726 N N . TRP B 1 142 ? 14.133 14.5 11.797 1 96.06 142 TRP B N 1
ATOM 2727 C CA . TRP B 1 142 ? 14.438 13.102 12.086 1 96.06 142 TRP B CA 1
ATOM 2728 C C . TRP B 1 142 ? 13.164 12.312 12.367 1 96.06 142 TRP B C 1
ATOM 2730 O O . TRP B 1 142 ? 13.086 11.117 12.078 1 96.06 142 TRP B O 1
ATOM 2740 N N . ARG B 1 143 ? 12.219 12.922 12.867 1 94.25 143 ARG B N 1
ATOM 2741 C CA . ARG B 1 143 ? 10.984 12.203 13.164 1 94.25 143 ARG B CA 1
ATOM 2742 C C . ARG B 1 143 ? 10.281 11.773 11.883 1 94.25 143 ARG B C 1
ATOM 2744 O O . ARG B 1 143 ? 9.812 10.633 11.781 1 94.25 143 ARG B O 1
ATOM 2751 N N . GLY B 1 144 ? 10.203 12.734 10.945 1 95.38 144 GLY B N 1
ATOM 2752 C CA . GLY B 1 144 ? 9.641 12.383 9.656 1 95.38 144 GLY B CA 1
ATOM 2753 C C . GLY B 1 144 ? 10.422 11.297 8.938 1 95.38 144 GLY B C 1
ATOM 2754 O O . GLY B 1 144 ? 9.836 10.406 8.32 1 95.38 144 GLY B O 1
ATOM 2755 N N . VAL B 1 145 ? 11.703 11.344 9.078 1 97.75 145 VAL B N 1
ATOM 2756 C CA . VAL B 1 145 ? 12.578 10.352 8.469 1 97.75 145 VAL B CA 1
ATOM 2757 C C . VAL B 1 145 ? 12.367 8.992 9.125 1 97.75 145 VAL B C 1
ATOM 2759 O O . VAL B 1 145 ? 12.266 7.973 8.445 1 97.75 145 VAL B O 1
ATOM 2762 N N . LEU B 1 146 ? 12.273 8.992 10.438 1 97.19 146 LEU B N 1
ATOM 2763 C CA . LEU B 1 146 ? 12.078 7.746 11.172 1 97.19 146 LEU B CA 1
ATOM 2764 C C . LEU B 1 146 ? 10.734 7.117 10.82 1 97.19 146 LEU B C 1
ATOM 2766 O O . LEU B 1 146 ? 10.648 5.91 10.602 1 97.19 146 LEU B O 1
ATOM 2770 N N . VAL B 1 147 ? 9.727 7.898 10.773 1 94.75 147 VAL B N 1
ATOM 2771 C CA . VAL B 1 147 ? 8.398 7.402 10.43 1 94.75 147 VAL B CA 1
ATOM 2772 C C . VAL B 1 147 ? 8.422 6.797 9.023 1 94.75 147 VAL B C 1
ATOM 2774 O O . VAL B 1 147 ? 7.926 5.688 8.812 1 94.75 147 VAL B O 1
ATOM 2777 N N . GLY B 1 148 ? 9 7.539 8.117 1 96.81 148 GLY B N 1
ATOM 2778 C CA . GLY B 1 148 ? 9.133 7.031 6.762 1 96.81 148 GLY B CA 1
ATOM 2779 C C . GLY B 1 148 ? 9.906 5.73 6.684 1 96.81 148 GLY B C 1
ATOM 2780 O O . GLY B 1 148 ? 9.531 4.824 5.938 1 96.81 148 GLY B O 1
ATOM 2781 N N . THR B 1 149 ? 10.969 5.688 7.457 1 98.19 149 THR B N 1
ATOM 2782 C CA . THR B 1 149 ? 11.797 4.488 7.492 1 98.19 149 THR B CA 1
ATOM 2783 C C . THR B 1 149 ? 11 3.299 8.023 1 98.19 149 THR B C 1
ATOM 2785 O O . THR B 1 149 ? 11.055 2.205 7.457 1 98.19 149 THR B O 1
ATOM 2788 N N . LEU B 1 150 ? 10.25 3.512 9.047 1 96.56 150 LEU B N 1
ATOM 2789 C CA . LEU B 1 150 ? 9.453 2.445 9.648 1 96.56 150 LEU B CA 1
ATOM 2790 C C . LEU B 1 150 ? 8.328 2.014 8.711 1 96.56 150 LEU B C 1
ATOM 2792 O O . LEU B 1 150 ? 8.031 0.823 8.602 1 96.56 150 LEU B O 1
ATOM 2796 N N . LEU B 1 151 ? 7.703 2.971 8.055 1 93.38 151 LEU B N 1
ATOM 2797 C CA . LEU B 1 151 ? 6.648 2.65 7.102 1 93.38 151 LEU B CA 1
ATOM 2798 C C . LEU B 1 151 ? 7.203 1.842 5.934 1 93.38 151 LEU B C 1
ATOM 2800 O O . LEU B 1 151 ? 6.574 0.88 5.484 1 93.38 151 LEU B O 1
ATOM 2804 N N . ALA B 1 152 ? 8.367 2.275 5.473 1 97.56 152 ALA B N 1
ATOM 2805 C CA . ALA B 1 152 ? 9.016 1.558 4.379 1 97.56 152 ALA B CA 1
ATOM 2806 C C . ALA B 1 152 ? 9.352 0.126 4.789 1 97.56 152 ALA B C 1
ATOM 2808 O O . ALA B 1 152 ? 9.125 -0.814 4.023 1 97.56 152 ALA B O 1
ATOM 2809 N N . PHE B 1 153 ? 9.898 -0.004 5.977 1 97.94 153 PHE B N 1
ATOM 2810 C CA . PHE B 1 153 ? 10.203 -1.327 6.504 1 97.94 153 PHE B CA 1
ATOM 2811 C C . PHE B 1 153 ? 8.945 -2.188 6.574 1 97.94 153 PHE B C 1
ATOM 2813 O O . PHE B 1 153 ? 8.961 -3.348 6.16 1 97.94 153 PHE B O 1
ATOM 2820 N N . SER B 1 154 ? 7.898 -1.615 7.098 1 95.31 154 SER B N 1
ATOM 2821 C CA . SER B 1 154 ? 6.633 -2.324 7.238 1 95.31 154 SER B CA 1
ATOM 2822 C C . SER B 1 154 ? 6.086 -2.754 5.879 1 95.31 154 SER B C 1
ATOM 2824 O O . SER B 1 154 ? 5.602 -3.877 5.727 1 95.31 154 SER B O 1
ATOM 2826 N N . ARG B 1 155 ? 6.184 -1.923 4.926 1 93.81 155 ARG B N 1
ATOM 2827 C CA . ARG B 1 155 ? 5.715 -2.238 3.582 1 93.81 155 ARG B CA 1
ATOM 2828 C C . ARG B 1 155 ? 6.535 -3.365 2.963 1 93.81 155 ARG B C 1
ATOM 2830 O O . ARG B 1 155 ? 5.992 -4.227 2.27 1 93.81 155 ARG B O 1
ATOM 2837 N N . ALA B 1 156 ? 7.801 -3.322 3.182 1 97.56 156 ALA B N 1
ATOM 2838 C CA . ALA B 1 156 ? 8.703 -4.336 2.643 1 97.56 156 ALA B CA 1
ATOM 2839 C C . ALA B 1 156 ? 8.43 -5.703 3.264 1 97.56 156 ALA B C 1
ATOM 2841 O O . ALA B 1 156 ? 8.562 -6.73 2.6 1 97.56 156 ALA B O 1
ATOM 2842 N N . LEU B 1 157 ? 8.039 -5.715 4.484 1 96.56 157 LEU B N 1
ATOM 2843 C CA . LEU B 1 157 ? 7.766 -6.949 5.211 1 96.56 157 LEU B CA 1
ATOM 2844 C C . LEU B 1 157 ? 6.652 -7.742 4.531 1 96.56 157 LEU B C 1
ATOM 2846 O O . LEU B 1 157 ? 6.664 -8.977 4.555 1 96.56 157 LEU B O 1
ATOM 2850 N N . GLY B 1 158 ? 5.758 -7.031 3.936 1 95.75 158 GLY B N 1
ATOM 2851 C CA . GLY B 1 158 ? 4.578 -7.695 3.406 1 95.75 158 GLY B CA 1
ATOM 2852 C C . GLY B 1 158 ? 4.586 -7.812 1.895 1 95.75 158 GLY B C 1
ATOM 2853 O O . GLY B 1 158 ? 3.572 -8.172 1.29 1 95.75 158 GLY B O 1
ATOM 2854 N N . GLU B 1 159 ? 5.695 -7.492 1.256 1 96.5 159 GLU B N 1
ATOM 2855 C CA . GLU B 1 159 ? 5.742 -7.48 -0.203 1 96.5 159 GLU B CA 1
ATOM 2856 C C . GLU B 1 159 ? 5.531 -8.883 -0.774 1 96.5 159 GLU B C 1
ATOM 2858 O O . GLU B 1 159 ? 6.043 -9.859 -0.229 1 96.5 159 GLU B O 1
ATOM 2863 N N . PHE B 1 160 ? 4.738 -9.047 -1.861 1 97.5 160 PHE B N 1
ATOM 2864 C CA . PHE B 1 160 ? 4.422 -10.336 -2.465 1 97.5 160 PHE B CA 1
ATOM 2865 C C . PHE B 1 160 ? 4.414 -10.234 -3.984 1 97.5 160 PHE B C 1
ATOM 2867 O O . PHE B 1 160 ? 5.219 -10.883 -4.66 1 97.5 160 PHE B O 1
ATOM 2874 N N . GLY B 1 161 ? 3.598 -9.375 -4.5 1 96.12 161 GLY B N 1
ATOM 2875 C CA . GLY B 1 161 ? 3.258 -9.383 -5.914 1 96.12 161 GLY B CA 1
ATOM 2876 C C . GLY B 1 161 ? 4.453 -9.133 -6.816 1 96.12 161 GLY B C 1
ATOM 2877 O O . GLY B 1 161 ? 4.652 -9.852 -7.797 1 96.12 161 GLY B O 1
ATOM 2878 N N . ALA B 1 162 ? 5.191 -8.102 -6.527 1 97.5 162 ALA B N 1
ATOM 2879 C CA . ALA B 1 162 ? 6.375 -7.824 -7.336 1 97.5 162 ALA B CA 1
ATOM 2880 C C . ALA B 1 162 ? 7.434 -8.906 -7.152 1 97.5 162 ALA B C 1
ATOM 2882 O O . ALA B 1 162 ? 8.062 -9.344 -8.117 1 97.5 162 ALA B O 1
ATOM 2883 N N . THR B 1 163 ? 7.559 -9.391 -5.977 1 97.31 163 THR B N 1
ATOM 2884 C CA . THR B 1 163 ? 8.602 -10.336 -5.59 1 97.31 163 THR B CA 1
ATOM 2885 C C . THR B 1 163 ? 8.367 -11.695 -6.246 1 97.31 163 THR B C 1
ATOM 2887 O O . THR B 1 163 ? 9.305 -12.305 -6.762 1 97.31 163 THR B O 1
ATOM 2890 N N . VAL B 1 164 ? 7.152 -12.133 -6.258 1 97 164 VAL B N 1
ATOM 2891 C CA . VAL B 1 164 ? 6.875 -13.469 -6.77 1 97 164 VAL B CA 1
ATOM 2892 C C . VAL B 1 164 ? 7.25 -13.555 -8.25 1 97 164 VAL B C 1
ATOM 2894 O O . VAL B 1 164 ? 7.688 -14.602 -8.727 1 97 164 VAL B O 1
ATOM 2897 N N . LEU B 1 165 ? 7.156 -12.461 -8.961 1 95.88 165 LEU B N 1
ATOM 2898 C CA . LEU B 1 165 ? 7.453 -12.484 -10.383 1 95.88 165 LEU B CA 1
ATOM 2899 C C . LEU B 1 165 ? 8.953 -12.375 -10.633 1 95.88 165 LEU B C 1
ATOM 2901 O O . LEU B 1 165 ? 9.508 -13.117 -11.445 1 95.88 165 LEU B O 1
ATOM 2905 N N . VAL B 1 166 ? 9.617 -11.547 -9.906 1 96.25 166 VAL B N 1
ATOM 2906 C CA . VAL B 1 166 ? 11.008 -11.266 -10.25 1 96.25 166 VAL B CA 1
ATOM 2907 C C . VAL B 1 166 ? 11.922 -12.258 -9.523 1 96.25 166 VAL B C 1
ATOM 2909 O O . VAL B 1 166 ? 12.977 -12.625 -10.047 1 96.25 166 VAL B O 1
ATOM 2912 N N . ALA B 1 167 ? 11.586 -12.703 -8.336 1 96.81 167 ALA B N 1
ATOM 2913 C CA . ALA B 1 167 ? 12.477 -13.539 -7.527 1 96.81 167 ALA B CA 1
ATOM 2914 C C . ALA B 1 167 ? 11.969 -14.977 -7.465 1 96.81 167 ALA B C 1
ATOM 2916 O O . ALA B 1 167 ? 12.688 -15.875 -7.031 1 96.81 167 ALA B O 1
ATOM 2917 N N . GLY B 1 168 ? 10.734 -15.188 -7.941 1 95.69 168 GLY B N 1
ATOM 2918 C CA . GLY B 1 168 ? 10.164 -16.516 -7.789 1 95.69 168 GLY B CA 1
ATOM 2919 C C . GLY B 1 168 ? 9.906 -16.891 -6.34 1 95.69 168 GLY B C 1
ATOM 2920 O O . GLY B 1 168 ? 9.945 -16.031 -5.457 1 95.69 168 GLY B O 1
ATOM 2921 N N . ASN B 1 169 ? 9.477 -18.031 -6.16 1 96.31 16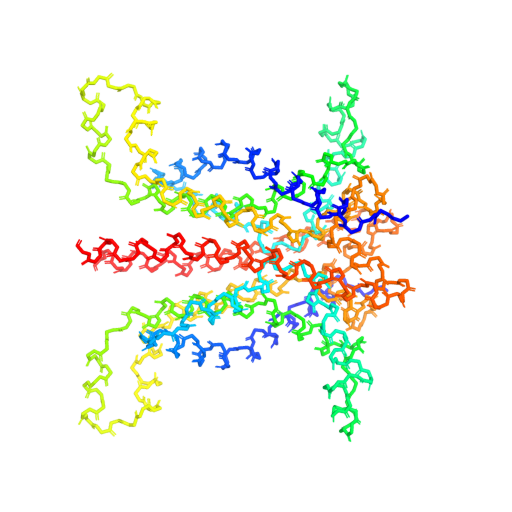9 ASN B N 1
ATOM 2922 C CA . ASN B 1 169 ? 9.195 -18.625 -4.852 1 96.31 169 ASN B CA 1
ATOM 2923 C C . ASN B 1 169 ? 10.023 -19.875 -4.605 1 96.31 169 ASN B C 1
ATOM 2925 O O . ASN B 1 169 ? 9.523 -21 -4.734 1 96.31 169 ASN B O 1
ATOM 2929 N N . ILE B 1 170 ? 11.281 -19.688 -4.219 1 96.25 170 ILE B N 1
ATOM 2930 C CA . ILE B 1 170 ? 12.242 -20.781 -4.074 1 96.25 170 ILE B CA 1
ATOM 2931 C C . ILE B 1 170 ? 12.578 -20.969 -2.598 1 96.25 170 ILE B C 1
ATOM 2933 O O . ILE B 1 170 ? 13.297 -20.172 -2.006 1 96.25 170 ILE B O 1
ATOM 2937 N N . PRO B 1 171 ? 12.117 -22.047 -2.027 1 94.19 171 PRO B N 1
ATOM 2938 C CA . PRO B 1 171 ? 12.391 -22.297 -0.612 1 94.19 171 PRO B CA 1
ATOM 2939 C C . PRO B 1 171 ? 13.883 -22.25 -0.284 1 94.19 171 PRO B C 1
ATOM 2941 O O . PRO B 1 171 ? 14.703 -22.812 -1.012 1 94.19 171 PRO B O 1
ATOM 2944 N N . GLY B 1 172 ? 14.227 -21.547 0.751 1 92.94 172 GLY B N 1
ATOM 2945 C CA . GLY B 1 172 ? 15.602 -21.453 1.208 1 92.94 172 GLY B CA 1
ATOM 2946 C C . GLY B 1 172 ? 16.406 -20.406 0.469 1 92.94 172 GLY B C 1
ATOM 2947 O O . GLY B 1 172 ? 17.578 -20.172 0.797 1 92.94 172 GLY B O 1
ATOM 2948 N N . ARG B 1 173 ? 15.773 -19.797 -0.483 1 95.38 173 ARG B N 1
ATOM 2949 C CA . ARG B 1 173 ? 16.531 -18.844 -1.284 1 95.38 173 ARG B CA 1
ATOM 2950 C C . ARG B 1 173 ? 15.773 -17.531 -1.44 1 95.38 173 ARG B C 1
ATOM 2952 O O . ARG B 1 173 ? 16.266 -16.469 -1.035 1 95.38 173 ARG B O 1
ATOM 2959 N N . THR B 1 174 ? 14.594 -17.531 -1.969 1 97.69 174 THR B N 1
ATOM 2960 C CA . THR B 1 174 ? 13.875 -16.281 -2.232 1 97.69 174 THR B CA 1
ATOM 2961 C C . THR B 1 174 ? 12.539 -16.266 -1.491 1 97.69 174 THR B C 1
ATOM 2963 O O . THR B 1 174 ? 11.812 -15.273 -1.542 1 97.69 174 THR B O 1
ATOM 2966 N N . GLN B 1 175 ? 12.219 -17.297 -0.773 1 98.06 175 GLN B N 1
ATOM 2967 C CA . GLN B 1 175 ? 10.891 -17.422 -0.183 1 98.06 175 GLN B CA 1
ATOM 2968 C C . GLN B 1 175 ? 10.773 -16.609 1.103 1 98.06 175 GLN B C 1
ATOM 2970 O O . GLN B 1 175 ? 11.453 -16.906 2.092 1 98.06 175 GLN B O 1
ATOM 2975 N N . THR B 1 176 ? 9.938 -15.602 1.057 1 97.94 176 THR B N 1
ATOM 2976 C CA . THR B 1 176 ? 9.562 -14.82 2.232 1 97.94 176 THR B CA 1
ATOM 2977 C C . THR B 1 176 ? 8.312 -15.398 2.885 1 97.94 176 THR B C 1
ATOM 2979 O O . THR B 1 176 ? 7.711 -16.344 2.361 1 97.94 176 THR B O 1
ATOM 2982 N N . LEU B 1 177 ? 7.926 -14.914 4.023 1 97.5 177 LEU B N 1
ATOM 2983 C CA . LEU B 1 177 ? 6.719 -15.359 4.711 1 97.5 177 LEU B CA 1
ATOM 2984 C C . LEU B 1 177 ? 5.504 -15.258 3.793 1 97.5 177 LEU B C 1
ATOM 2986 O O . LEU B 1 177 ? 4.691 -16.188 3.727 1 97.5 177 LEU B O 1
ATOM 2990 N N . SER B 1 178 ? 5.398 -14.125 3.062 1 97.31 178 SER B N 1
ATOM 2991 C CA . SER B 1 178 ? 4.273 -13.898 2.158 1 97.31 178 SER B CA 1
ATOM 2992 C C . SER B 1 178 ? 4.223 -14.969 1.069 1 97.31 178 SER B C 1
ATOM 2994 O O . SER B 1 178 ? 3.154 -15.508 0.773 1 97.31 178 SER B O 1
ATOM 2996 N N . LEU B 1 179 ? 5.344 -15.312 0.501 1 97.81 179 LEU B N 1
ATOM 2997 C CA . LEU B 1 179 ? 5.426 -16.312 -0.552 1 97.81 179 LEU B CA 1
ATOM 2998 C C . LEU B 1 179 ? 5.121 -17.703 -0.003 1 97.81 179 LEU B C 1
ATOM 3000 O O . LEU B 1 179 ? 4.508 -18.531 -0.687 1 97.81 179 LEU B O 1
ATOM 3004 N N . ALA B 1 180 ? 5.59 -17.984 1.216 1 98 180 ALA B N 1
ATOM 3005 C CA . ALA B 1 180 ? 5.336 -19.281 1.852 1 98 180 ALA B CA 1
ATOM 3006 C C . ALA B 1 180 ? 3.844 -19.469 2.113 1 98 180 ALA B C 1
ATOM 3008 O O . ALA B 1 180 ? 3.309 -20.562 1.905 1 98 180 ALA B O 1
ATOM 3009 N N . ILE B 1 181 ? 3.15 -18.422 2.598 1 97.62 181 ILE B N 1
ATOM 3010 C CA . ILE B 1 181 ? 1.712 -18.484 2.824 1 97.62 181 ILE B CA 1
ATOM 3011 C C . ILE B 1 181 ? 0.997 -18.828 1.52 1 97.62 181 ILE B C 1
ATOM 3013 O O . ILE B 1 181 ? 0.132 -19.703 1.492 1 97.62 181 ILE B O 1
ATOM 3017 N N . PHE B 1 182 ? 1.394 -18.172 0.483 1 96.62 182 PHE B N 1
ATOM 3018 C CA . PHE B 1 182 ? 0.81 -18.406 -0.832 1 96.62 182 PHE B CA 1
ATOM 3019 C C . PHE B 1 182 ? 1.026 -19.859 -1.261 1 96.62 182 PHE B C 1
ATOM 3021 O O . PHE B 1 182 ? 0.081 -20.531 -1.66 1 96.62 182 PHE B O 1
ATOM 3028 N N . GLN B 1 183 ? 2.213 -20.297 -1.171 1 96.69 183 GLN B N 1
ATOM 3029 C CA . GLN B 1 183 ? 2.555 -21.641 -1.609 1 96.69 183 GLN B CA 1
ATOM 3030 C C . GLN B 1 183 ? 1.8 -22.688 -0.798 1 96.69 183 GLN B C 1
ATOM 3032 O O . GLN B 1 183 ? 1.259 -23.641 -1.359 1 96.69 183 GLN B O 1
ATOM 3037 N N . ARG B 1 184 ? 1.827 -22.547 0.557 1 96.5 184 ARG B N 1
ATOM 3038 C CA . ARG B 1 184 ? 1.142 -23.516 1.402 1 96.5 184 ARG B CA 1
ATOM 3039 C C . ARG B 1 184 ? -0.352 -23.547 1.1 1 96.5 184 ARG B C 1
ATOM 3041 O O . ARG B 1 184 ? -0.974 -24.609 1.127 1 96.5 184 ARG B O 1
ATOM 3048 N N . THR B 1 185 ? -0.921 -22.391 0.845 1 95.06 185 THR B N 1
ATOM 3049 C CA . THR B 1 185 ? -2.336 -22.328 0.5 1 95.06 185 THR B CA 1
ATOM 3050 C C . THR B 1 185 ? -2.605 -23.062 -0.815 1 95.06 185 THR B C 1
ATOM 3052 O O . THR B 1 185 ? -3.576 -23.812 -0.927 1 95.06 185 THR B O 1
ATOM 3055 N N . GLN B 1 186 ? -1.748 -22.859 -1.797 1 92.81 186 GLN B N 1
ATOM 3056 C CA . GLN B 1 186 ? -1.911 -23.484 -3.102 1 92.81 186 GLN B CA 1
ATOM 3057 C C . GLN B 1 186 ? -1.772 -25 -3 1 92.81 186 GLN B C 1
ATOM 3059 O O . GLN B 1 186 ? -2.393 -25.75 -3.768 1 92.81 186 GLN B O 1
ATOM 3064 N N . LEU B 1 187 ? -1.037 -25.5 -2.012 1 94.5 187 LEU B N 1
ATOM 3065 C CA . LEU B 1 187 ? -0.8 -26.922 -1.824 1 94.5 187 LEU B CA 1
ATOM 3066 C C . LEU B 1 187 ? -1.884 -27.547 -0.949 1 94.5 187 LEU B C 1
ATOM 3068 O O . LEU B 1 187 ? -1.86 -28.75 -0.683 1 94.5 187 LEU B O 1
ATOM 3072 N N . GLY B 1 188 ? -2.76 -26.688 -0.455 1 92.88 188 GLY B N 1
ATOM 3073 C CA . GLY B 1 188 ? -3.84 -27.172 0.387 1 92.88 188 GLY B CA 1
ATOM 3074 C C . GLY B 1 188 ? -3.412 -27.422 1.821 1 92.88 188 GLY B C 1
ATOM 3075 O O . GLY B 1 188 ? -4.094 -28.141 2.564 1 92.88 188 GLY B O 1
ATOM 3076 N N . ARG B 1 189 ? -2.246 -26.953 2.195 1 95.25 189 ARG B N 1
ATOM 3077 C CA . ARG B 1 189 ? -1.77 -27.062 3.572 1 95.25 189 ARG B CA 1
ATOM 3078 C C . ARG B 1 189 ? -2.225 -25.859 4.402 1 95.25 189 ARG B C 1
ATOM 3080 O O . ARG B 1 189 ? -1.399 -25.094 4.906 1 95.25 189 ARG B O 1
ATOM 3087 N N . ASP B 1 190 ? -3.447 -25.828 4.715 1 91.69 190 ASP B N 1
ATOM 3088 C CA . ASP B 1 190 ? -4.109 -24.656 5.254 1 91.69 190 ASP B CA 1
ATOM 3089 C C . ASP B 1 190 ? -3.676 -24.391 6.695 1 91.69 190 ASP B C 1
ATOM 3091 O O . ASP B 1 190 ? -3.514 -23.234 7.102 1 91.69 190 ASP B O 1
ATOM 3095 N N . ALA B 1 191 ? -3.494 -25.453 7.43 1 94.38 191 ALA B N 1
ATOM 3096 C CA . ALA B 1 191 ? -3.086 -25.281 8.82 1 94.38 191 ALA B CA 1
ATOM 3097 C C . ALA B 1 191 ? -1.714 -24.609 8.906 1 94.38 191 ALA B C 1
ATOM 3099 O O . ALA B 1 191 ? -1.502 -23.719 9.727 1 94.38 191 ALA B O 1
ATOM 3100 N N . GLU B 1 192 ? -0.804 -25.078 8.062 1 96.19 192 GLU B N 1
ATOM 3101 C CA . GLU B 1 192 ? 0.527 -24.484 8.023 1 96.19 192 GLU B CA 1
ATOM 3102 C C . GLU B 1 192 ? 0.467 -23.031 7.543 1 96.19 192 GLU B C 1
ATOM 3104 O O . GLU B 1 192 ? 1.153 -22.172 8.086 1 96.19 192 GLU B O 1
ATOM 3109 N N . ALA B 1 193 ? -0.342 -22.828 6.5 1 97.25 193 ALA B N 1
ATOM 3110 C CA . ALA B 1 193 ? -0.507 -21.484 5.965 1 97.25 193 ALA B CA 1
ATOM 3111 C C . ALA B 1 193 ? -1.031 -20.531 7.035 1 97.25 193 ALA B C 1
ATOM 3113 O O . ALA B 1 193 ? -0.539 -19.406 7.168 1 97.25 193 ALA B O 1
ATOM 3114 N N . LEU B 1 194 ? -1.994 -21 7.855 1 96.25 194 LEU B N 1
ATOM 3115 C CA . LEU B 1 194 ? -2.596 -20.156 8.891 1 96.25 194 LEU B CA 1
ATOM 3116 C C . LEU B 1 194 ? -1.591 -19.875 10 1 96.25 194 LEU B C 1
ATOM 3118 O O . LEU B 1 194 ? -1.588 -18.766 10.562 1 96.25 194 LEU B O 1
ATOM 3122 N N . ARG B 1 195 ? -0.821 -20.812 10.312 1 97.06 195 ARG B N 1
ATOM 3123 C CA . ARG B 1 195 ? 0.229 -20.578 11.305 1 97.06 195 ARG B CA 1
ATOM 3124 C C . ARG B 1 195 ? 1.195 -19.5 10.828 1 97.06 195 ARG B C 1
ATOM 3126 O O . ARG B 1 195 ? 1.552 -18.609 11.586 1 97.06 195 ARG B O 1
ATOM 3133 N N . LEU B 1 196 ? 1.651 -19.609 9.586 1 97.56 196 LEU B N 1
ATOM 3134 C CA . LEU B 1 196 ? 2.553 -18.625 9.023 1 97.56 196 LEU B CA 1
ATOM 3135 C C . LEU B 1 196 ? 1.879 -17.25 8.953 1 97.56 196 LEU B C 1
ATOM 3137 O O . LEU B 1 196 ? 2.518 -16.234 9.203 1 97.56 196 LEU B O 1
ATOM 3141 N N . ALA B 1 197 ? 0.605 -17.234 8.586 1 97.25 197 ALA B N 1
ATOM 3142 C CA . ALA B 1 197 ? -0.152 -15.992 8.547 1 97.25 197 ALA B CA 1
ATOM 3143 C C . ALA B 1 197 ? -0.212 -15.344 9.922 1 97.25 197 ALA B C 1
ATOM 3145 O O . ALA B 1 197 ? -0.153 -14.117 10.039 1 97.25 197 ALA B O 1
ATOM 3146 N N . GLY B 1 198 ? -0.406 -16.141 10.961 1 97.19 198 GLY B N 1
ATOM 3147 C CA . GLY B 1 198 ? -0.367 -15.625 12.32 1 97.19 198 GLY B CA 1
ATOM 3148 C C . GLY B 1 198 ? 0.956 -14.977 12.672 1 97.19 198 GLY B C 1
ATOM 3149 O O . GLY B 1 198 ? 0.981 -13.906 13.289 1 97.19 198 GLY B O 1
ATOM 3150 N N . VAL B 1 199 ? 2.033 -15.609 12.273 1 97.44 199 VAL B N 1
ATOM 3151 C CA . VAL B 1 199 ? 3.369 -15.07 12.508 1 97.44 199 VAL B CA 1
ATOM 3152 C C . VAL B 1 199 ? 3.537 -13.75 11.75 1 97.44 199 VAL B C 1
ATOM 3154 O O . VAL B 1 199 ? 4.043 -12.773 12.297 1 97.44 199 VAL B O 1
ATOM 3157 N N . ALA B 1 200 ? 3.121 -13.773 10.508 1 96.56 200 ALA B N 1
ATOM 3158 C CA . ALA B 1 200 ? 3.193 -12.562 9.688 1 96.56 200 ALA B CA 1
ATOM 3159 C C . ALA B 1 200 ? 2.379 -11.438 10.312 1 96.56 200 ALA B C 1
ATOM 3161 O O . ALA B 1 200 ? 2.805 -10.281 10.312 1 96.56 200 ALA B O 1
ATOM 3162 N N . ALA B 1 201 ? 1.194 -11.789 10.828 1 95.25 201 ALA B N 1
ATOM 3163 C CA . ALA B 1 201 ? 0.327 -10.805 11.469 1 95.25 201 ALA B CA 1
ATOM 3164 C C . ALA B 1 201 ? 0.998 -10.211 12.711 1 95.25 201 ALA B C 1
ATOM 3166 O O . ALA B 1 201 ? 0.906 -9.008 12.953 1 95.25 201 ALA B O 1
ATOM 3167 N N . LEU B 1 202 ? 1.598 -11.031 13.461 1 95.12 202 LEU B N 1
ATOM 3168 C CA . LEU B 1 202 ? 2.301 -10.562 14.648 1 95.12 202 LEU B CA 1
ATOM 3169 C C . LEU B 1 202 ? 3.443 -9.625 14.266 1 95.12 202 LEU B C 1
ATOM 3171 O O . LEU B 1 202 ? 3.619 -8.57 14.883 1 95.12 202 LEU B O 1
ATOM 3175 N N . LEU B 1 203 ? 4.227 -9.992 13.266 1 95.12 203 LEU B N 1
ATOM 3176 C CA . LEU B 1 203 ? 5.324 -9.156 12.805 1 95.12 203 LEU B CA 1
ATOM 3177 C C . LEU B 1 203 ? 4.801 -7.816 12.289 1 95.12 203 LEU B C 1
ATOM 3179 O O . LEU B 1 203 ? 5.371 -6.766 12.594 1 95.12 203 LEU B O 1
ATOM 3183 N N . ALA B 1 204 ? 3.752 -7.945 11.508 1 94.25 204 ALA B N 1
ATOM 3184 C CA . ALA B 1 204 ? 3.139 -6.73 10.984 1 94.25 204 ALA B CA 1
ATOM 3185 C C . ALA B 1 204 ? 2.621 -5.84 12.109 1 94.25 204 ALA B C 1
ATOM 3187 O O . ALA B 1 204 ? 2.793 -4.617 12.07 1 94.25 204 ALA B O 1
ATOM 3188 N N . PHE B 1 205 ? 1.987 -6.414 13.094 1 92.56 205 PHE B N 1
ATOM 3189 C CA . PHE B 1 205 ? 1.452 -5.672 14.227 1 92.56 205 PHE B CA 1
ATOM 3190 C C . PHE B 1 205 ? 2.566 -4.949 14.977 1 92.56 205 PHE B C 1
ATOM 3192 O O . PHE B 1 205 ? 2.436 -3.766 15.297 1 92.56 205 PHE B O 1
ATOM 3199 N N . VAL B 1 206 ? 3.609 -5.621 15.219 1 93.81 206 VAL B N 1
ATOM 3200 C CA . VAL B 1 206 ? 4.738 -5.031 15.93 1 93.81 206 VAL B CA 1
ATOM 3201 C C . VAL B 1 206 ? 5.309 -3.869 15.117 1 93.81 206 VAL B C 1
ATOM 3203 O O . VAL B 1 206 ? 5.605 -2.807 15.672 1 93.81 206 VAL B O 1
ATOM 3206 N N . ALA B 1 207 ? 5.453 -4.074 13.836 1 93 207 ALA B N 1
ATOM 3207 C CA . ALA B 1 207 ? 6.004 -3.037 12.969 1 93 207 ALA B CA 1
ATOM 3208 C C . ALA B 1 207 ? 5.098 -1.81 12.93 1 93 207 ALA B C 1
ATOM 3210 O O . ALA B 1 207 ? 5.57 -0.677 13.055 1 93 207 ALA B O 1
ATOM 3211 N N . VAL B 1 208 ? 3.826 -2.029 12.805 1 90.62 208 VAL B N 1
ATOM 3212 C CA . VAL B 1 208 ? 2.869 -0.93 12.742 1 90.62 208 VAL B CA 1
ATOM 3213 C C . VAL B 1 208 ? 2.793 -0.233 14.102 1 90.62 208 VAL B C 1
ATOM 3215 O O . VAL B 1 208 ? 2.734 0.997 14.172 1 90.62 208 VAL B O 1
ATOM 3218 N N . PHE B 1 209 ? 2.744 -1.005 15.148 1 89.25 209 PHE B N 1
ATOM 3219 C CA . PHE B 1 209 ? 2.674 -0.45 16.5 1 89.25 209 PHE B CA 1
ATOM 3220 C C . PHE B 1 209 ? 3.873 0.446 16.781 1 89.25 209 PHE B C 1
ATOM 3222 O O . PHE B 1 209 ? 3.729 1.521 17.359 1 89.25 209 PHE B O 1
ATOM 3229 N N . ALA B 1 210 ? 5.012 0.028 16.375 1 89.44 210 ALA B N 1
ATOM 3230 C CA . ALA B 1 210 ? 6.219 0.838 16.531 1 89.44 210 ALA B CA 1
ATOM 3231 C C . ALA B 1 210 ? 6.102 2.146 15.75 1 89.44 210 ALA B C 1
ATOM 3233 O O . ALA B 1 210 ? 6.477 3.209 16.25 1 89.44 210 ALA B O 1
ATOM 3234 N N . THR B 1 211 ? 5.582 2.018 14.539 1 88.31 211 THR B N 1
ATOM 3235 C CA . THR B 1 211 ? 5.395 3.199 13.703 1 88.31 211 THR B CA 1
ATOM 3236 C C . THR B 1 211 ? 4.426 4.176 14.359 1 88.31 211 THR B C 1
ATOM 3238 O O . THR B 1 211 ? 4.703 5.375 14.445 1 88.31 211 THR B O 1
ATOM 3241 N N . GLU B 1 212 ? 3.318 3.65 14.891 1 84 212 GLU B N 1
ATOM 3242 C CA . GLU B 1 212 ? 2.303 4.488 15.523 1 84 212 GLU B CA 1
ATOM 3243 C C . GLU B 1 212 ? 2.824 5.109 16.812 1 84 212 GLU B C 1
ATOM 3245 O O . GLU B 1 212 ? 2.496 6.25 17.141 1 84 212 GLU B O 1
ATOM 3250 N N . ALA B 1 213 ? 3.596 4.41 17.578 1 84.06 213 ALA B N 1
ATOM 3251 C CA . ALA B 1 213 ? 4.152 4.895 18.844 1 84.06 213 ALA B CA 1
ATOM 3252 C C . ALA B 1 213 ? 5.094 6.074 18.609 1 84.06 213 ALA B C 1
ATOM 3254 O O . ALA B 1 213 ? 5.109 7.027 19.391 1 84.06 213 ALA B O 1
ATOM 3255 N N . VAL B 1 214 ? 5.777 6.039 17.531 1 84.75 214 VAL B N 1
ATOM 3256 C CA . VAL B 1 214 ? 6.723 7.105 17.219 1 84.75 214 VAL B CA 1
ATOM 3257 C C . VAL B 1 214 ? 5.969 8.312 16.672 1 84.75 214 VAL B C 1
ATOM 3259 O O . VAL B 1 214 ? 6.316 9.461 16.969 1 84.75 214 VAL B O 1
ATOM 3262 N N . THR B 1 215 ? 4.988 8.055 15.883 1 81 215 THR B N 1
ATOM 3263 C CA . THR B 1 215 ? 4.207 9.133 15.281 1 81 215 THR B CA 1
ATOM 3264 C C . THR B 1 215 ? 3.414 9.883 16.344 1 81 215 THR B C 1
ATOM 3266 O O . THR B 1 215 ? 3.299 11.109 16.281 1 81 215 THR B O 1
ATOM 3269 N N . ARG B 1 216 ? 2.752 9.219 17.297 1 74 216 ARG B N 1
ATOM 3270 C CA . ARG B 1 216 ? 1.946 9.828 18.359 1 74 216 ARG B CA 1
ATOM 3271 C C . ARG B 1 216 ? 2.805 10.703 19.266 1 74 216 ARG B C 1
ATOM 3273 O O . ARG B 1 216 ? 2.352 11.742 19.734 1 74 216 ARG B O 1
ATOM 3280 N N . ARG B 1 217 ? 3.859 10.266 19.531 1 64.25 217 ARG B N 1
ATOM 3281 C CA . ARG B 1 217 ? 4.719 11.062 20.406 1 64.25 217 ARG B CA 1
ATOM 3282 C C . ARG B 1 217 ? 5.008 12.43 19.781 1 64.25 217 ARG B C 1
ATOM 3284 O O . ARG B 1 217 ? 5.234 13.406 20.5 1 64.25 217 ARG B O 1
ATOM 3291 N N . ARG B 1 218 ? 4.832 12.531 18.547 1 56.84 218 ARG B N 1
ATOM 3292 C CA . ARG B 1 218 ? 5.055 13.797 17.844 1 56.84 218 ARG B CA 1
ATOM 3293 C C . ARG B 1 218 ? 3.936 14.789 18.156 1 56.84 218 ARG B C 1
ATOM 3295 O O . ARG B 1 218 ? 4.191 15.984 18.328 1 56.84 218 ARG B O 1
ATOM 3302 N N . GLY B 1 219 ? 2.666 14.32 18 1 52.25 219 GLY B N 1
ATOM 3303 C CA . GLY B 1 219 ? 1.563 15.242 18.219 1 52.25 219 GLY B CA 1
ATOM 3304 C C . GLY B 1 219 ? 1.53 15.805 19.625 1 52.25 219 GLY B C 1
ATOM 3305 O O . GLY B 1 219 ? 1.107 16.938 19.828 1 52.25 219 GLY B O 1
ATOM 3306 N N . ARG B 1 220 ? 2.006 15.117 20.562 1 48.44 220 ARG B N 1
ATOM 3307 C CA . ARG B 1 220 ? 1.979 15.602 21.922 1 48.44 220 ARG B CA 1
ATOM 3308 C C . ARG B 1 220 ? 3.051 16.672 22.156 1 48.44 220 ARG B C 1
ATOM 3310 O O . ARG B 1 220 ? 2.848 17.609 22.922 1 48.44 220 ARG B O 1
ATOM 3317 N N . ARG B 1 221 ? 4.082 16.531 21.391 1 45.38 221 ARG B N 1
ATOM 3318 C CA . ARG B 1 221 ? 5.148 17.5 21.672 1 45.38 221 ARG B CA 1
ATOM 3319 C C . ARG B 1 221 ? 4.871 18.844 21 1 45.38 221 ARG B C 1
ATOM 3321 O O . ARG B 1 221 ? 5.309 19.875 21.5 1 45.38 221 ARG B O 1
ATOM 3328 N N . VAL B 1 222 ? 4.207 18.781 19.922 1 44.06 222 VAL B N 1
ATOM 3329 C CA . VAL B 1 222 ? 3.936 20.078 19.328 1 44.06 222 VAL B CA 1
ATOM 3330 C C . VAL B 1 222 ? 2.832 20.797 20.109 1 44.06 222 VAL B C 1
ATOM 3332 O O . VAL B 1 222 ? 2.701 22.016 20.031 1 44.06 222 VAL B O 1
ATOM 3335 N N . ARG B 1 223 ? 1.943 20.156 20.734 1 42.59 223 ARG B N 1
ATOM 3336 C CA . ARG B 1 223 ? 0.936 20.828 21.531 1 42.59 223 ARG B CA 1
ATOM 3337 C C . ARG B 1 223 ? 1.505 21.25 22.875 1 42.59 223 ARG B C 1
ATOM 3339 O O . ARG B 1 223 ? 0.871 22.016 23.625 1 42.59 223 ARG B O 1
ATOM 3346 N N . ALA B 1 224 ? 2.672 20.875 23.188 1 41.84 224 ALA B N 1
ATOM 3347 C CA . ALA B 1 224 ? 3.193 21.406 24.438 1 41.84 224 ALA B CA 1
ATOM 3348 C C . ALA B 1 224 ? 4.094 22.609 24.188 1 41.84 224 ALA B C 1
ATOM 3350 O O . ALA B 1 224 ? 4.801 22.672 23.172 1 41.84 224 ALA B O 1
#

pLDDT: mean 92.45, std 9.97, range [41.84, 98.81]

Nearest PDB structures (foldseek):
  2onk-assembly2_I  TM=9.192E-01  e=5.999E-12  Archaeoglobus fulgidus
  3d31-assembly1_C  TM=9.475E-01  e=2.670E-11  unclassified
  8ja7-assembly1_A  TM=8.177E-01  e=8.824E-07  Mycobacterium tuberculosis H37Rv
  7cad-assembly1_B  TM=7.809E-01  e=1.343E-06  Mycolicibacterium smegmatis MC2 155
  7cad-assembly1_A  TM=7.107E-01  e=6.365E-07  Mycolicibacterium smegmatis MC2 155

Radius of gyration: 22.55 Å; Cα contacts (8 Å, |Δi|>4): 681; chains: 2; bounding box: 62×60×51 Å

Secondary structure (DSSP, 8-state):
---HHHHHHHHHHHHHHHHHHHHHHHHHHHHHHHH--STTHHHHHHHHHHHHHS-HHHHHHHHHHHHSTTSHHHHHHHHTT---TTSHHHHHHHHHHHHHHHHHHHHHHHHHTS-HHHHHHHHHTT--HHHHIIIIIHHHTHHHHHHHHHHHHHHHHT--HHHHHHT---TTTT--HHHHHHHHHHTT-HHHHHHHHHHHHHHHHHHHHHHHHHHHHHHHHHH-/---HHHHHHHHHHHHHHHHHHHHHHHHHHHHHHHH--STTHHHHHHHHHHHHHS-HHHHHHHHHHHHSTTSHHHHHHHHTT---TTSHHHHHHHHHHHHHHHHHHHHHHHHHTS-HHHHHHHHHTT--HHHHIIIIIHHHTHHHHHHHHHHHHHHHHT--HHHHHHT---TTTT--HHHHHHHHHHTT-HHHHHHHHHHHHHHHHHHHHHHHHHHHHHHHHHH-

Solvent-accessible surface area (backbone atoms only — not comparable to full-atom values): 21398 Å² total; per-residue (Å²): 125,79,47,70,66,55,28,50,49,47,28,50,49,35,15,51,50,15,38,60,65,38,43,62,62,29,51,52,49,12,46,51,55,47,70,57,83,61,89,61,56,66,56,54,51,41,61,51,44,37,56,70,26,26,21,35,32,42,55,9,48,53,50,35,52,35,37,27,75,86,14,77,54,12,42,58,33,43,75,73,72,43,80,38,61,58,26,50,60,23,37,23,49,40,24,22,59,56,13,38,40,47,25,20,54,34,26,17,54,19,43,55,68,48,60,66,65,62,48,48,52,38,40,75,74,66,38,48,73,69,52,28,38,66,67,46,48,45,65,70,14,40,65,25,38,50,45,6,49,40,48,14,28,31,36,22,54,16,49,41,46,20,25,47,65,24,10,36,76,38,82,91,59,35,37,31,55,29,45,46,31,46,51,28,47,75,70,66,38,52,68,62,19,50,53,50,31,51,52,46,45,51,54,31,48,53,43,45,44,52,36,49,57,58,53,51,56,47,63,57,53,69,75,97,123,78,48,70,64,56,27,49,51,47,27,52,50,37,16,50,51,15,39,59,66,38,44,63,63,29,50,52,50,12,46,51,57,47,69,57,81,61,89,60,55,66,58,52,50,40,61,51,44,36,56,70,26,27,22,35,31,41,54,9,48,52,49,34,52,35,38,26,76,87,14,78,53,12,43,57,34,43,74,71,70,44,79,39,60,58,25,50,60,24,36,23,48,39,25,23,58,55,14,38,38,49,25,22,54,34,25,16,56,18,44,52,69,47,60,66,64,61,47,48,52,39,39,74,74,66,39,48,74,69,50,26,38,66,68,45,50,46,64,72,15,39,65,25,40,49,44,7,47,40,48,14,28,31,36,21,55,15,49,41,46,21,25,48,64,24,10,36,76,37,82,91,59,34,36,31,54,30,45,47,29,46,50,28,47,74,71,65,39,51,69,61,20,50,52,50,30,52,53,46,44,51,53,29,47,53,42,46,45,54,37,50,56,57,54,52,58,48,62,56,54,71,75,97

Organism: Myxococcus xanthus (strain DK1622) (NCBI:txid246197)

InterPro domains:
  IPR000515 ABC transporter type 1, transmembrane domain MetI-like [PF00528] (27-209)
  IPR000515 ABC transporter type 1, transmembrane domain MetI-like [PS50928] (8-215)
  IPR000515 ABC transporter type 1, transmembrane domain MetI-like [cd06261] (11-205)
  IPR011867 Molybdenum transport system permease protein ModB [TIGR02141] (11-217)
  IPR035906 MetI-like superfamily [G3DSA:1.10.3720.10] (2-219)
  IPR035906 MetI-like superfamily [SSF161098] (7-211)

Sequence (448 aa):
MEGVAALVSFTIWVATLATLLILPPGLAVAYALARWEGPGKGVVETVLTLPLVLPPTAVGLVLLELLGRNGPLGRVLDAWGMEVVFTPKAVVLASAVMAFPLLVRSARSGFEEVDPRLVAVARTLGDSRTRAFFRVTLPLAWRGVLVGTLLAFSRALGEFGATVLVAGNIPGRTQTLSLAIFQRTQLGRDAEALRLAGVAALLAFVAVFATEAVTRRRGRRVRAMEGVAALVSFTIWVATLATLLILPPGLAVAYALARWEGPGKGVVETVLTLPLVLPPTAVGLVLLELLGRNGPLGRVLDAWGMEVVFTPKAVVLASAVMAFPLLVRSARSGFEEVDPRLVAVARTLGDSRTRAFFRVTLPLAWRGVLVGTLLAFSRALGEFGATVLVAGNIPGRTQTLSLAIFQRTQLGRDAEALRLAGVAALLAFVAVFATEAVTRRRGRRVRA

Foldseek 3Di:
DPPLVNQAVLLLVLLVLLLVVLLVVLLVLLLCLLPDDDPCSVVVLCVLCCLQVDFLQVVLVVCQQQCPCPHPNVVVCVVVPDRQFQFQNQLSNSLNSNLSSLLSVLLSVLLNPFDVVQLVVCVVVPDDPVRSCVPGRCVSSVLSNVLSSLSSSLSSSQDDNSQCRRNNDDPPGRHHLNSVLVVCVVVVVNVVSVVSVVVSVVVSVVSVVVSVVSVVVVVVVVVD/DPPLVNQAVLLLVLLVLLLVVLLVVLLVLLLCLLPDDDPCSVVVLCVLCCLQVDFLQVVLVVCQQQCPCPHPVVVVCVVVPDRQFQFQNQLSNSLNSNLSSLLSVLLSVLLNPFDVVQLVVVVVVPDDPVRSCVPGRCVSSVLSNVLSSLSSSLSSSQDDNSQCRRNNDDPPGRHHLNSVLVVCVVVVVNVVSVVSVVVSVVVSCVSVVVSVVSVVVVVVVVVD